Protein 7O5W (pdb70)

Solvent-accessible surface area: 19336 Å² total; per-residue (Å²): 127,6,69,0,39,31,1,11,122,114,73,106,48,0,0,0,0,1,0,25,5,15,17,53,60,2,0,44,25,0,1,142,38,88,6,24,0,0,0,0,0,28,48,110,29,67,6,80,67,53,76,0,30,57,0,0,89,10,0,54,120,8,34,2,1,0,0,0,17,3,122,67,22,46,38,75,66,0,26,126,6,0,24,14,0,1,1,0,0,0,0,3,97,0,14,41,98,62,67,0,77,52,0,11,24,0,6,13,22,90,139,137,15,110,10,73,135,16,5,160,59,1,42,150,71,38,33,127,45,6,106,103,74,3,29,100,4,7,0,1,0,0,2,0,5,13,136,88,0,32,80,39,3,64,83,0,5,59,7,125,13,4,31,0,0,0,0,6,3,34,54,0,0,99,45,36,68,49,55,73,110,75,30,15,161,74,74,93,0,65,70,9,9,29,62,0,37,103,95,0,74,92,55,70,30,83,0,0,0,30,0,25,41,4,41,33,0,91,62,14,33,90,73,32,2,12,0,0,0,0,4,7,0,34,53,12,0,15,47,22,0,124,103,19,10,53,54,3,80,88,150,88,4,72,0,48,44,4,9,123,107,68,100,46,0,0,0,0,1,0,25,5,16,17,54,59,2,0,45,27,0,1,147,35,89,7,22,0,0,0,0,0,28,50,112,27,69,5,79,68,52,76,0,29,56,0,0,87,10,0,50,123,9,32,3,1,0,0,0,16,4,120,68,23,45,37,76,64,0,25,126,5,1,25,15,0,0,1,0,0,0,0,3,97,0,15,40,103,52,65,0,86,48,0,11,23,0,5,14,28,89,135,150,15,108,10,73,135,12,6,163,57,1,45,147,40,5,35,128,38,6,106,99,54,5,22,98,3,7,0,1,0,0,4,0,6,14,127,89,0,30,87,34,4,71,98,0,4,75,13,124,13,4,31,0,0,0,0,8,2,31,57,0,0,97,65,14,64,48,56,73,105,96,26,4,133,75,80,84,0,71,73,8,10,44,81,0,55,90,72,0,77,69,52,69,30,74,0,0,0,37,0,19,40,5,42,23,0,119,75,19,33,91,71,37,3,13,0,0,0,0,2,8,0,34,53,12,0,16,45,21,0,129,103,20,10,55,61,2,90,52,209

Sequence (502 aa):
HNKVRTCWNEGRPALAGWLQLPGTLHAEALARLDYDAVVIDMQHSPIDFGQVAPMLIAIELGGAEPFVRTQVNDPSDIMKLLDAGAYGIIAPMVNTRAEAQTLASALHYSPRGLRSFGPRRPSSLRYGSGYLAQASETVVGLAMMIETREALANIDEILSVDGIDGVFIGPTDLALDLGHAPLVDTEEAEVVSSSAIAHVRERAHAAGKRVGIWCGSGGFARVKLAEGFDFVTAAPDLAMLSSSAAARQVIADARAHHNKVRTCWNEGRPALAGWLQLPGTLHAEALARLDYDAVVIDMQHSPIDFGQVAPMLIAIELGGAEPFVRTQVNDPSDIMKLLDAGAYGIIAPMVNTRAEAQTLASALHYSPRGLRSFGPRRPSLRYGSGYLAQASETVVGLAMMIETREALANIDEEILSVDGIDGVFIGPTDLALDLGHAPLVDTEEAEVVSAIAHVRRERAHAAGKRVGIWCGSGGFARVKLAEGFDFVTAAPDLAMLSAAARQVIADARAL

Foldseek 3Di:
DQLLVVCVVVPAFFEEAEEQDFDQPVLLVVLLPPGQEYEYEQANHVQDPVRVLVSCVSSVVSHHQYAYEHNALALVVLLVVQLSRHQEYEHEDCQALVSLLSNLQNLAPPPRHPHDDDNNPQCVVPNPCCNVCRLVSHAYAYEDQAPSNLVRLLSSLPRPRHQYYEYELLSNQVNVVHHSDFLDPPPVSVVSQLVSCVSQVVSVHAYEYEHADPVSQVVVSVSPHRYYYYHYPVSVVVVVVVVVVVVVVD/DAQLLVVCVVVVAAFEEAEEQDFDQPVLLVVLLPRGQEYEYEQAPHVQDPVRVLVSLVSSVVSHHQYAYEHNALALVVLLVVQLSRHQEYEHEDPQALVSLLSNLQNLAPPPRHPHDDDNNVQCVVVPPCDNVCVLRSHAYAYEDQAPSNLVRLLSSLPRPSHQYYEYELLSNQVRVPHHSDALDPPPVSVVSLLSSCVSQVVSVGAYEYEHAAPVSQVVVSVSPHRYYYYHYPVSVVVVVVVVVVCVVPDD

Radius of gyration: 26.12 Å; Cα contacts (8 Å, |Δi|>4): 1153; chains: 2; bounding box: 54×62×75 Å

Secondary structure (P-SEA, 3-state):
ccaaaaaaaacbbbbbccccccccaaaaaaaaccccbbbbbccccccccccaaaaaaaaaaabbbbbbbcccccaaaaaaaaaacccbbbbcccccaaaaaaaaaaaccccccccccccccccccccccccccccccbbbbbbcccaaaaaacccccccccccbbbbbaaaaaaaaccccccccccaaaaaaaaaaaaaaaaaccccccccccaaaaaaaaaacccbbbcccaaaaaaaaaaaaaaaaac/cccaaaaaaaacbbbbbccccccccaaaaaaaaccccbbbbbccccccccccaaaaaaaaaaaccbbbbbcccccaaaaaaaaaacccbbbbcccccaaaaaaaaaacccccccccccccccccccccccccccccccbbbbbbbccaaaaaaaaaaaacccccbbbbbaaaaaaaaccccccccccaaaaaaaaaaaaaaaaacbbbbbccccaaaaaaaaaacccbbbcccaaaaaaaaaaaaaaaaacc

B-factor: mean 12.57, std 6.64, range [0.62, 60.63]

Structure (mmCIF, N/CA/C/O backbone):
data_7O5W
#
_entry.id   7O5W
#
_cell.length_a   70.996
_cell.length_b   70.996
_cell.length_c   222.817
_cell.angle_alpha   90.000
_cell.angle_beta   90.000
_cell.angle_gamma   120.000
#
_symmetry.space_group_name_H-M   'H 3'
#
loop_
_entity.id
_entity.type
_entity.pdbx_description
1 polymer 'HpcH/HpaI aldolase'
2 non-polymer DI(HYDROXYETHYL)ETHER
3 non-polymer 'MAGNESIUM ION'
4 non-polymer 'BROMIDE ION'
5 non-polymer 'POTASSIUM ION'
6 water water
#
loop_
_atom_site.group_PDB
_atom_site.id
_atom_site.type_symbol
_atom_site.label_atom_id
_atom_site.label_alt_id
_atom_site.label_comp_id
_atom_site.label_asym_id
_atom_site.label_entity_id
_atom_site.label_seq_id
_atom_site.pdbx_PDB_ins_code
_atom_site.Cartn_x
_atom_site.Cartn_y
_atom_site.Cartn_z
_atom_site.occupancy
_atom_site.B_iso_or_equiv
_atom_site.auth_seq_id
_atom_site.auth_comp_id
_atom_site.auth_asym_id
_atom_site.auth_atom_id
_atom_site.pdbx_PDB_model_num
ATOM 1 N N . HIS A 1 2 ? 24.280 -16.750 11.084 1.000 22.953 1 HIS AAA N 1
ATOM 2 C CA . HIS A 1 2 ? 24.641 -16.080 12.312 1.000 20.337 1 HIS AAA CA 1
ATOM 3 C C . HIS A 1 2 ? 24.252 -14.599 12.217 1.000 13.899 1 HIS AAA C 1
ATOM 4 O O . HIS A 1 2 ? 24.327 -14.012 11.154 1.000 17.781 1 HIS AAA O 1
ATOM 19 N N . ASN A 1 3 ? 24.011 -13.980 13.349 1.000 12.490 2 ASN AAA N 1
ATOM 20 C CA . ASN A 1 3 ? 23.768 -12.510 13.407 1.000 11.314 2 ASN AAA CA 1
ATOM 21 C C . ASN A 1 3 ? 25.113 -11.797 13.182 1.000 10.877 2 ASN AAA C 1
ATOM 22 O O . ASN A 1 3 ? 26.062 -12.042 13.910 1.000 11.865 2 ASN AAA O 1
ATOM 33 N N . LYS A 1 4 ? 25.168 -10.956 12.160 1.000 11.149 3 LYS AAA N 1
ATOM 34 C CA . LYS A 1 4 ? 26.455 -10.383 11.724 1.000 11.180 3 LYS AAA CA 1
ATOM 35 C C . LYS A 1 4 ? 27.019 -9.475 12.800 1.000 10.587 3 LYS AAA C 1
ATOM 36 O O . LYS A 1 4 ? 28.257 -9.352 12.881 1.000 10.919 3 LYS AAA O 1
ATOM 55 N N . VAL A 1 5 ? 26.199 -8.832 13.588 1.000 9.729 4 VAL AAA N 1
ATOM 56 C CA . VAL A 1 5 ? 26.686 -7.976 14.669 1.000 9.658 4 VAL AAA CA 1
ATOM 57 C C . VAL A 1 5 ? 27.295 -8.824 15.778 1.000 10.131 4 VAL AAA C 1
ATOM 58 O O . VAL A 1 5 ? 28.394 -8.521 16.297 1.000 10.927 4 VAL AAA O 1
ATOM 71 N N . ARG A 1 6 ? 26.616 -9.888 16.147 1.000 11.779 5 ARG AAA N 1
ATOM 72 C CA . ARG A 1 6 ? 27.155 -10.756 17.193 1.000 14.043 5 ARG AAA CA 1
ATOM 73 C C . ARG A 1 6 ? 28.452 -11.382 16.685 1.000 13.798 5 ARG AAA C 1
ATOM 74 O O . ARG A 1 6 ? 29.394 -11.539 17.517 1.000 15.990 5 ARG AAA O 1
ATOM 95 N N . THR A 1 7 ? 28.571 -11.706 15.399 1.000 14.357 6 THR AAA N 1
ATOM 96 C CA . THR A 1 7 ? 29.848 -12.204 14.816 1.000 16.301 6 THR AAA CA 1
ATOM 97 C C . THR A 1 7 ? 30.945 -11.152 14.989 1.000 14.480 6 THR AAA C 1
ATOM 98 O O . THR A 1 7 ? 32.095 -11.503 15.357 1.000 16.912 6 THR AAA O 1
ATOM 109 N N . CYS A 1 8 ? 30.671 -9.898 14.650 1.000 14.014 7 CYS AAA N 1
ATOM 110 C CA . CYS A 1 8 ? 31.667 -8.828 14.887 1.000 13.020 7 CYS AAA CA 1
ATOM 111 C C . CYS A 1 8 ? 32.144 -8.913 16.333 1.000 12.397 7 CYS AAA C 1
ATOM 112 O O . CYS A 1 8 ? 33.391 -8.983 16.554 1.000 14.811 7 CYS AAA O 1
ATOM 120 N N . TRP A 1 9 ? 31.215 -8.875 17.283 1.000 12.923 8 TRP AAA N 1
ATOM 121 C CA . TRP A 1 9 ? 31.555 -8.837 18.713 1.000 13.851 8 TRP AAA CA 1
ATOM 122 C C . TRP A 1 9 ? 32.384 -10.058 19.075 1.000 16.573 8 TRP AAA C 1
ATOM 123 O O . TRP A 1 9 ? 33.397 -9.919 19.760 1.000 19.517 8 TRP AAA O 1
ATOM 144 N N . ASN A 1 10 ? 31.977 -11.227 18.583 1.000 17.007 9 ASN AAA N 1
ATOM 145 C CA . ASN A 1 10 ? 32.649 -12.490 18.980 1.000 20.469 9 ASN AAA CA 1
ATOM 146 C C . ASN A 1 10 ? 34.083 -12.467 18.428 1.000 18.661 9 ASN AAA C 1
ATOM 147 O O . ASN A 1 10 ? 34.978 -13.127 18.994 1.000 23.510 9 ASN AAA O 1
ATOM 158 N N . GLU A 1 11 ? 34.314 -11.815 17.295 1.000 20.424 10 GLU AAA N 1
ATOM 159 C CA . GLU A 1 11 ? 35.630 -11.662 16.655 1.000 21.060 10 GLU AAA CA 1
ATOM 160 C C . GLU A 1 11 ? 36.380 -10.412 17.138 1.000 21.684 10 GLU AAA C 1
ATOM 161 O O . GLU A 1 11 ? 37.445 -10.101 16.558 1.000 26.696 10 GLU AAA O 1
ATOM 173 N N . GLY A 1 12 ? 35.903 -9.754 18.179 1.000 19.003 11 GLY AAA N 1
ATOM 174 C CA . GLY A 1 12 ? 36.628 -8.627 18.778 1.000 21.099 11 GLY AAA CA 1
ATOM 175 C C . GLY A 1 12 ? 36.601 -7.334 17.978 1.000 18.599 11 GLY AAA C 1
ATOM 176 O O . GLY A 1 12 ? 37.489 -6.468 18.144 1.000 21.748 11 GLY AAA O 1
ATOM 180 N N . ARG A 1 13 ? 35.555 -7.108 17.236 1.000 15.896 12 ARG AAA N 1
ATOM 181 C CA . ARG A 1 13 ? 35.439 -5.826 16.511 1.000 15.830 12 ARG AAA CA 1
ATOM 182 C C . ARG A 1 13 ? 34.075 -5.244 16.742 1.000 12.296 12 ARG AAA C 1
ATOM 183 O O . ARG A 1 13 ? 33.114 -5.955 17.020 1.000 13.312 12 ARG AAA O 1
ATOM 204 N N . PRO A 1 14 ? 33.969 -3.918 16.657 1.000 11.006 13 PRO AAA N 1
ATOM 205 C CA . PRO A 1 14 ? 32.689 -3.242 16.721 1.000 9.772 13 PRO AAA CA 1
ATOM 206 C C . PRO A 1 14 ? 31.920 -3.443 15.430 1.000 8.946 13 PRO AAA C 1
ATOM 207 O O . PRO A 1 14 ? 32.453 -3.925 14.415 1.000 11.602 13 PRO AAA O 1
ATOM 218 N N . ALA A 1 15 ? 30.652 -3.060 15.471 1.000 8.624 14 ALA AAA N 1
ATOM 219 C CA . ALA A 1 15 ? 29.794 -3.032 14.294 1.000 8.718 14 ALA AAA CA 1
ATOM 220 C C . ALA A 1 15 ? 29.468 -1.566 13.928 1.000 7.918 14 ALA AAA C 1
ATOM 221 O O . ALA A 1 15 ? 29.156 -0.787 14.816 1.000 9.374 14 ALA AAA O 1
ATOM 228 N N . LEU A 1 16 ? 29.483 -1.276 12.631 1.000 8.090 15 LEU AAA N 1
ATOM 229 C CA . LEU A 1 16 ? 29.055 0.009 12.080 1.000 7.575 15 LEU AAA CA 1
ATOM 230 C C . LEU A 1 16 ? 27.758 -0.225 11.328 1.000 7.257 15 LEU AAA C 1
ATOM 231 O O . LEU A 1 16 ? 27.645 -1.164 10.556 1.000 9.052 15 LEU AAA O 1
ATOM 247 N N . ALA A 1 17 ? 26.775 0.620 11.574 1.000 7.030 16 ALA AAA N 1
ATOM 248 C CA . ALA A 1 17 ? 25.423 0.395 11.029 1.000 6.882 16 ALA AAA CA 1
ATOM 249 C C . ALA A 1 17 ? 24.882 1.652 10.383 1.000 6.300 16 ALA AAA C 1
ATOM 250 O O . ALA A 1 17 ? 25.179 2.804 10.790 1.000 7.581 16 ALA AAA O 1
ATOM 257 N N . GLY A 1 18 ? 24.057 1.413 9.371 1.000 6.390 17 GLY AAA N 1
ATOM 258 C CA . GLY A 1 18 ? 23.292 2.481 8.778 1.000 6.549 17 GLY AAA CA 1
ATOM 259 C C . GLY A 1 18 ? 22.032 2.775 9.548 1.000 5.625 17 GLY AAA C 1
ATOM 260 O O . GLY A 1 18 ? 21.692 2.082 10.531 1.000 6.716 17 GLY AAA O 1
ATOM 264 N N . TRP A 1 19 ? 21.333 3.832 9.099 1.000 6.371 18 TRP AAA N 1
ATOM 265 C CA . TRP A 1 19 ? 20.190 4.350 9.848 1.000 5.890 18 TRP AAA CA 1
ATOM 266 C C . TRP A 1 19 ? 19.185 4.905 8.834 1.000 6.294 18 TRP AAA C 1
ATOM 267 O O . TRP A 1 19 ? 19.469 5.916 8.204 1.000 7.205 18 TRP AAA O 1
ATOM 288 N N . LEU A 1 20 ? 18.022 4.269 8.713 1.000 5.798 19 LEU AAA N 1
ATOM 289 C CA . LEU A 1 20 ? 17.041 4.629 7.686 1.000 6.334 19 LEU AAA CA 1
ATOM 290 C C . LEU A 1 20 ? 15.794 5.236 8.350 1.000 5.863 19 LEU AAA C 1
ATOM 291 O O . LEU A 1 20 ? 15.133 4.621 9.164 1.000 6.921 19 LEU AAA O 1
ATOM 307 N N . GLN A 1 21 ? 15.471 6.438 7.857 1.000 6.357 20 GLN AAA N 1
ATOM 308 C CA . GLN A 1 21 ? 14.175 7.079 8.137 1.000 7.325 20 GLN AAA CA 1
ATOM 309 C C . GLN A 1 21 ? 13.286 7.167 6.914 1.000 6.575 20 GLN AAA C 1
ATOM 310 O O . GLN A 1 21 ? 12.135 7.592 7.052 1.000 8.212 20 GLN AAA O 1
ATOM 324 N N . LEU A 1 22 ? 13.771 6.784 5.766 1.000 6.112 21 LEU AAA N 1
ATOM 325 C CA . LEU A 1 22 ? 13.022 6.817 4.531 1.000 6.435 21 LEU AAA CA 1
ATOM 326 C C . LEU A 1 22 ? 12.505 5.416 4.235 1.000 6.623 21 LEU AAA C 1
ATOM 327 O O . LEU A 1 22 ? 13.300 4.489 4.176 1.000 7.081 21 LEU AAA O 1
ATOM 343 N N . PRO A 1 23 ? 11.197 5.238 4.026 1.000 6.885 22 PRO AAA N 1
ATOM 344 C CA . PRO A 1 23 ? 10.682 3.922 3.677 1.000 6.957 22 PRO AAA CA 1
ATOM 345 C C . PRO A 1 23 ? 11.119 3.500 2.294 1.000 7.122 22 PRO AAA C 1
ATOM 346 O O . PRO A 1 23 ? 11.370 4.331 1.436 1.000 9.839 22 PRO AAA O 1
ATOM 357 N N . GLY A 1 24 ? 11.172 2.217 2.078 1.000 7.701 23 GLY AAA N 1
ATOM 358 C CA . GLY A 1 24 ? 11.374 1.626 0.767 1.000 7.614 23 GLY AAA CA 1
ATOM 359 C C . GLY A 1 24 ? 12.548 0.655 0.766 1.000 7.146 23 GLY AAA C 1
ATOM 360 O O . GLY A 1 24 ? 13.427 0.691 1.626 1.000 8.509 23 GLY AAA O 1
ATOM 364 N N . THR A 1 25 ? 12.545 -0.224 -0.229 1.000 6.797 24 THR AAA N 1
ATOM 365 C CA . THR A 1 25 ? 13.498 -1.344 -0.282 1.000 7.390 24 THR AAA CA 1
ATOM 366 C C . THR A 1 25 ? 14.753 -1.050 -1.080 1.000 6.690 24 THR AAA C 1
ATOM 367 O O . THR A 1 25 ? 15.754 -1.758 -0.908 1.000 7.035 24 THR AAA O 1
ATOM 378 N N . LEU A 1 26 ? 14.748 -0.084 -1.982 1.000 6.774 25 LEU AAA N 1
ATOM 379 C CA . LEU A 1 26 ? 15.853 0.038 -2.951 1.000 6.713 25 LEU AAA CA 1
ATOM 380 C C . LEU A 1 26 ? 17.081 0.633 -2.267 1.000 6.987 25 LEU AAA C 1
ATOM 381 O O . LEU A 1 26 ? 18.158 0.061 -2.360 1.000 7.401 25 LEU AAA O 1
ATOM 397 N N . HIS A 1 27 ? 16.928 1.757 -1.578 1.000 6.973 26 HIS AAA N 1
ATOM 398 C CA . HIS A 1 27 ? 18.061 2.287 -0.826 1.000 6.902 26 HIS AAA CA 1
ATOM 399 C C . HIS A 1 27 ? 18.424 1.379 0.326 1.000 6.666 26 HIS AAA C 1
ATOM 400 O O . HIS A 1 27 ? 19.605 1.329 0.701 1.000 7.550 26 HIS AAA O 1
ATOM 415 N N . ALA A 1 28 ? 17.487 0.645 0.885 1.000 6.784 27 ALA AAA N 1
ATOM 416 C CA . ALA A 1 28 ? 17.777 -0.261 2.011 1.000 6.256 27 ALA AAA CA 1
ATOM 417 C C . ALA A 1 28 ? 18.738 -1.335 1.542 1.000 6.656 27 ALA AAA C 1
ATOM 418 O O . ALA A 1 28 ? 19.743 -1.594 2.215 1.000 7.031 27 ALA AAA O 1
ATOM 425 N N . GLU A 1 29 ? 18.478 -1.919 0.377 1.000 5.923 28 GLU AAA N 1
ATOM 426 C CA . GLU A 1 29 ? 19.369 -2.975 -0.137 1.000 6.600 28 GLU AAA CA 1
ATOM 427 C C . GLU A 1 29 ? 20.702 -2.321 -0.506 1.000 7.144 28 GLU AAA C 1
ATOM 428 O O . GLU A 1 29 ? 21.761 -2.894 -0.270 1.000 7.513 28 GLU AAA O 1
ATOM 440 N N . ALA A 1 30 ? 20.639 -1.172 -1.208 1.000 6.927 29 ALA AAA N 1
ATOM 441 C CA . ALA A 1 30 ? 21.878 -0.532 -1.681 1.000 7.245 29 ALA AAA CA 1
ATOM 442 C C . ALA A 1 30 ? 22.819 -0.206 -0.510 1.000 7.182 29 ALA AAA C 1
ATOM 443 O O . ALA A 1 30 ? 24.019 -0.468 -0.580 1.000 8.267 29 ALA AAA O 1
ATOM 450 N N . LEU A 1 31 ? 22.282 0.316 0.575 1.000 7.043 30 LEU AAA N 1
ATOM 451 C CA . LEU A 1 31 ? 23.103 0.651 1.728 1.000 7.167 30 LEU AAA CA 1
ATOM 452 C C . LEU A 1 31 ? 23.566 -0.622 2.435 1.000 6.989 30 LEU AAA C 1
ATOM 453 O O . LEU A 1 31 ? 24.725 -0.664 2.914 1.000 7.589 30 LEU AAA O 1
ATOM 469 N N . ALA A 1 32 ? 22.740 -1.655 2.509 1.000 6.537 31 ALA AAA N 1
ATOM 470 C CA . ALA A 1 32 ? 23.158 -2.920 3.129 1.000 6.896 31 ALA AAA CA 1
ATOM 471 C C . ALA A 1 32 ? 24.343 -3.546 2.410 1.000 7.280 31 ALA AAA C 1
ATOM 472 O O . ALA A 1 32 ? 25.116 -4.266 3.039 1.000 8.257 31 ALA AAA O 1
ATOM 479 N N . ARG A 1 33 ? 24.463 -3.316 1.109 1.000 7.561 32 ARG AAA N 1
ATOM 480 C CA . ARG A 1 33 ? 25.574 -3.841 0.295 1.000 8.447 32 ARG AAA CA 1
ATOM 481 C C . ARG A 1 33 ? 26.863 -3.063 0.487 1.000 8.379 32 ARG AAA C 1
ATOM 482 O O . ARG A 1 33 ? 27.913 -3.526 0.031 1.000 9.490 32 ARG AAA O 1
ATOM 503 N N . LEU A 1 34 ? 26.811 -1.890 1.077 1.000 8.435 33 LEU AAA N 1
ATOM 504 C CA . LEU A 1 34 ? 28.049 -1.164 1.440 1.000 8.599 33 LEU AAA CA 1
ATOM 505 C C . LEU A 1 34 ? 28.659 -1.829 2.679 1.000 8.878 33 LEU AAA C 1
ATOM 506 O O . LEU A 1 34 ? 28.173 -2.829 3.175 1.000 8.917 33 LEU AAA O 1
ATOM 522 N N . ASP A 1 35 ? 29.781 -1.274 3.151 1.000 9.075 34 ASP AAA N 1
ATOM 523 C CA . ASP A 1 35 ? 30.511 -1.849 4.293 1.000 9.068 34 ASP AAA CA 1
ATOM 524 C C . ASP A 1 35 ? 29.879 -1.416 5.636 1.000 9.289 34 ASP AAA C 1
ATOM 525 O O . ASP A 1 35 ? 30.571 -0.943 6.542 1.000 9.378 34 ASP AAA O 1
ATOM 534 N N . TYR A 1 36 ? 28.579 -1.671 5.728 1.000 8.167 35 TYR AAA N 1
ATOM 535 C CA . TYR A 1 36 ? 27.817 -1.652 6.967 1.000 7.696 35 TYR AAA CA 1
ATOM 536 C C . TYR A 1 36 ? 27.649 -3.096 7.444 1.000 7.460 35 TYR AAA C 1
ATOM 537 O O . TYR A 1 36 ? 27.287 -3.956 6.620 1.000 9.022 35 TYR AAA O 1
ATOM 555 N N . ASP A 1 37 ? 27.797 -3.327 8.727 1.000 7.398 36 ASP AAA N 1
ATOM 556 C CA . ASP A 1 37 ? 27.521 -4.666 9.320 1.000 7.622 36 ASP AAA CA 1
ATOM 557 C C . ASP A 1 37 ? 26.039 -4.852 9.563 1.000 7.198 36 ASP AAA C 1
ATOM 558 O O . ASP A 1 37 ? 25.569 -5.999 9.634 1.000 8.324 36 ASP AAA O 1
ATOM 567 N N . ALA A 1 38 ? 25.321 -3.762 9.806 1.000 7.387 37 ALA AAA N 1
ATOM 568 C CA . ALA A 1 38 ? 23.885 -3.773 10.108 1.000 6.746 37 ALA AAA CA 1
ATOM 569 C C . ALA A 1 38 ? 23.272 -2.543 9.465 1.000 6.209 37 ALA AAA C 1
ATOM 570 O O . ALA A 1 38 ? 23.995 -1.555 9.197 1.000 6.738 37 ALA AAA O 1
ATOM 577 N N . VAL A 1 39 ? 21.976 -2.531 9.299 1.000 5.620 38 VAL AAA N 1
ATOM 578 C CA . VAL A 1 39 ? 21.218 -1.321 8.936 1.000 6.464 38 VAL AAA CA 1
ATOM 579 C C . VAL A 1 39 ? 20.031 -1.250 9.879 1.000 6.061 38 VAL AAA C 1
ATOM 580 O O . VAL A 1 39 ? 19.255 -2.223 9.945 1.000 6.885 38 VAL AAA O 1
ATOM 593 N N . VAL A 1 40 ? 19.924 -0.143 10.593 1.000 5.940 39 VAL AAA N 1
ATOM 594 C CA . VAL A 1 40 ? 18.774 0.093 11.500 1.000 5.771 39 VAL AAA CA 1
ATOM 595 C C . VAL A 1 40 ? 17.679 0.816 10.748 1.000 6.072 39 VAL AAA C 1
ATOM 596 O O . VAL A 1 40 ? 17.943 1.864 10.163 1.000 7.402 39 VAL AAA O 1
ATOM 609 N N . ILE A 1 41 ? 16.476 0.300 10.810 1.000 5.916 40 ILE AAA N 1
ATOM 610 C CA . ILE A 1 41 ? 15.282 1.022 10.316 1.000 6.339 40 ILE AAA CA 1
ATOM 611 C C . ILE A 1 41 ? 14.650 1.715 11.500 1.000 6.123 40 ILE AAA C 1
ATOM 612 O O . ILE A 1 41 ? 14.301 1.101 12.514 1.000 6.432 40 ILE AAA O 1
ATOM 628 N N . ASP A 1 42 ? 14.543 3.040 11.417 1.000 6.086 41 ASP AAA N 1
ATOM 629 C CA . ASP A 1 42 ? 13.933 3.853 12.484 1.000 6.282 41 ASP AAA CA 1
ATOM 630 C C . ASP A 1 42 ? 12.438 3.873 12.283 1.000 5.646 41 ASP AAA C 1
ATOM 631 O O . ASP A 1 42 ? 11.960 4.461 11.303 1.000 8.196 41 ASP AAA O 1
ATOM 640 N N . MET A 1 43 ? 11.689 3.272 13.199 1.000 6.019 42 MET AAA N 1
ATOM 641 C CA . MET A 1 43 ? 10.227 3.286 13.192 1.000 6.416 42 MET AAA CA 1
ATOM 642 C C . MET A 1 43 ? 9.671 4.306 14.160 1.000 7.137 42 MET AAA C 1
ATOM 643 O O . MET A 1 43 ? 8.448 4.380 14.367 1.000 8.247 42 MET AAA O 1
ATOM 657 N N . GLN A 1 44 ? 10.513 5.158 14.711 1.000 6.704 43 GLN AAA N 1
ATOM 658 C CA . GLN A 1 44 ? 10.100 6.184 15.655 1.000 6.665 43 GLN AAA CA 1
ATOM 659 C C . GLN A 1 44 ? 10.044 7.554 14.952 1.000 7.180 43 GLN AAA C 1
ATOM 660 O O . GLN A 1 44 ? 8.971 8.154 14.842 1.000 9.486 43 GLN AAA O 1
ATOM 674 N N . HIS A 1 45 ? 11.178 8.072 14.540 1.000 7.262 44 HIS AAA N 1
ATOM 675 C CA . HIS A 1 45 ? 11.271 9.442 13.951 1.000 7.771 44 HIS AAA CA 1
ATOM 676 C C . HIS A 1 45 ? 11.340 9.326 12.450 1.000 7.408 44 HIS AAA C 1
ATOM 677 O O . HIS A 1 45 ? 12.324 9.712 11.783 1.000 7.852 44 HIS AAA O 1
ATOM 692 N N . SER A 1 46 ? 10.211 8.835 11.908 1.000 7.728 45 SER AAA N 1
ATOM 693 C CA . SER A 1 46 ? 10.068 8.495 10.501 1.000 7.099 45 SER AAA CA 1
ATOM 694 C C . SER A 1 46 ? 8.603 8.218 10.248 1.000 7.819 45 SER AAA C 1
ATOM 695 O O . SER A 1 46 ? 7.839 8.020 11.192 1.000 8.668 45 SER AAA O 1
ATOM 703 N N . PRO A 1 47 ? 8.241 8.080 8.969 1.000 7.547 46 PRO AAA N 1
ATOM 704 C CA . PRO A 1 47 ? 6.909 7.622 8.629 1.000 9.175 46 PRO AAA CA 1
ATOM 705 C C . PRO A 1 47 ? 6.825 6.141 8.363 1.000 8.592 46 PRO AAA C 1
ATOM 706 O O . PRO A 1 47 ? 5.873 5.673 7.743 1.000 10.418 46 PRO AAA O 1
ATOM 717 N N . ILE A 1 48 ? 7.797 5.373 8.833 1.000 7.638 47 ILE AAA N 1
ATOM 718 C CA . ILE A 1 48 ? 7.870 3.944 8.509 1.000 7.638 47 ILE AAA CA 1
ATOM 719 C C . ILE A 1 48 ? 7.005 3.193 9.497 1.000 8.494 47 ILE AAA C 1
ATOM 720 O O . ILE A 1 48 ? 7.316 3.121 10.682 1.000 10.136 47 ILE AAA O 1
ATOM 736 N N . ASP A 1 49 ? 5.926 2.600 9.032 1.000 9.171 48 ASP AAA N 1
ATOM 737 C CA . ASP A 1 49 ? 5.013 1.711 9.787 1.000 9.701 48 ASP AAA CA 1
ATOM 738 C C . ASP A 1 49 ? 5.343 0.256 9.502 1.000 9.104 48 ASP AAA C 1
ATOM 739 O O . ASP A 1 49 ? 6.241 -0.062 8.712 1.000 9.152 48 ASP AAA O 1
ATOM 748 N N . PHE A 1 50 ? 4.620 -0.642 10.156 1.000 10.005 49 PHE AAA N 1
ATOM 749 C CA . PHE A 1 50 ? 4.969 -2.080 10.029 1.000 9.073 49 PHE AAA CA 1
ATOM 750 C C . PHE A 1 50 ? 4.872 -2.494 8.548 1.000 8.438 49 PHE AAA C 1
ATOM 751 O O . PHE A 1 50 ? 5.695 -3.269 8.067 1.000 9.075 49 PHE AAA O 1
ATOM 768 N N . GLY A 1 51 ? 3.818 -2.086 7.882 1.000 9.860 50 GLY AAA N 1
ATOM 769 C CA . GLY A 1 51 ? 3.644 -2.493 6.480 1.000 10.761 50 GLY AAA CA 1
ATOM 770 C C . GLY A 1 51 ? 4.836 -2.116 5.633 1.000 9.211 50 GLY AAA C 1
ATOM 771 O O . GLY A 1 51 ? 5.205 -2.848 4.705 1.000 10.969 50 GLY AAA O 1
ATOM 775 N N . GLN A 1 52 ? 5.462 -0.984 5.905 1.000 9.337 51 GLN AAA N 1
ATOM 776 C CA . GLN A 1 52 ? 6.630 -0.556 5.123 1.000 9.800 51 GLN AAA CA 1
ATOM 777 C C . GLN A 1 52 ? 7.917 -1.175 5.664 1.000 7.861 51 GLN AAA C 1
ATOM 778 O O . GLN A 1 52 ? 8.822 -1.433 4.841 1.000 8.518 51 GLN AAA O 1
ATOM 792 N N . VAL A 1 53 ? 8.006 -1.473 6.959 1.000 7.718 52 VAL AAA N 1
ATOM 793 C CA . VAL A 1 53 ? 9.256 -2.062 7.479 1.000 7.596 52 VAL AAA CA 1
ATOM 794 C C . VAL A 1 53 ? 9.417 -3.489 6.956 1.000 7.187 52 VAL AAA C 1
ATOM 795 O O . VAL A 1 53 ? 10.558 -3.941 6.746 1.000 7.581 52 VAL AAA O 1
ATOM 808 N N . ALA A 1 54 ? 8.347 -4.236 6.811 1.000 7.512 53 ALA AAA N 1
ATOM 809 C CA . ALA A 1 54 ? 8.447 -5.682 6.544 1.000 7.764 53 ALA AAA CA 1
ATOM 810 C C . ALA A 1 54 ? 9.273 -5.974 5.304 1.000 6.946 53 ALA AAA C 1
ATOM 811 O O . ALA A 1 54 ? 10.205 -6.777 5.390 1.000 7.446 53 ALA AAA O 1
ATOM 818 N N . PRO A 1 55 ? 9.039 -5.356 4.123 1.000 6.932 54 PRO AAA N 1
ATOM 819 C CA . PRO A 1 55 ? 9.892 -5.669 2.973 1.000 7.037 54 PRO AAA CA 1
ATOM 820 C C . PRO A 1 55 ? 11.300 -5.122 3.130 1.000 6.500 54 PRO AAA C 1
ATOM 821 O O . PRO A 1 55 ? 12.222 -5.640 2.507 1.000 6.688 54 PRO AAA O 1
ATOM 832 N N . MET A 1 56 ? 11.452 -4.012 3.853 1.000 5.921 55 MET AAA N 1
ATOM 833 C CA . MET A 1 56 ? 12.797 -3.478 4.066 1.000 6.705 55 MET AAA CA 1
ATOM 834 C C . MET A 1 56 ? 13.692 -4.438 4.819 1.000 6.231 55 MET AAA C 1
ATOM 835 O O . MET A 1 56 ? 14.901 -4.501 4.525 1.000 6.953 55 MET AAA O 1
ATOM 849 N N . LEU A 1 57 ? 13.151 -5.212 5.766 1.000 6.608 56 LEU AAA N 1
ATOM 850 C CA . LEU A 1 57 ? 13.969 -6.212 6.483 1.000 6.762 56 LEU AAA CA 1
ATOM 851 C C . LEU A 1 57 ? 14.517 -7.203 5.463 1.000 7.186 56 LEU AAA C 1
ATOM 852 O O . LEU A 1 57 ? 15.706 -7.600 5.537 1.000 7.825 56 LEU AAA O 1
ATOM 868 N N . ILE A 1 58 ? 13.661 -7.675 4.584 1.000 6.510 57 ILE AAA N 1
ATOM 869 C CA . ILE A 1 58 ? 14.071 -8.660 3.547 1.000 6.419 57 ILE AAA CA 1
ATOM 870 C C . ILE A 1 58 ? 15.183 -8.046 2.692 1.000 6.367 57 ILE AAA C 1
ATOM 871 O O . ILE A 1 58 ? 16.164 -8.725 2.371 1.000 6.920 57 ILE AAA O 1
ATOM 887 N N . ALA A 1 59 ? 15.016 -6.815 2.249 1.000 6.777 58 ALA AAA N 1
ATOM 888 C CA . ALA A 1 59 ? 15.968 -6.171 1.362 1.000 6.777 58 ALA AAA CA 1
ATOM 889 C C . ALA A 1 59 ? 17.327 -5.987 2.025 1.000 6.701 58 ALA AAA C 1
ATOM 890 O O . ALA A 1 59 ? 18.364 -6.197 1.401 1.000 7.177 58 ALA AAA O 1
ATOM 897 N N . ILE A 1 60 ? 17.339 -5.612 3.308 1.000 6.449 59 ILE AAA N 1
ATOM 898 C CA . ILE A 1 60 ? 18.628 -5.472 4.017 1.000 6.414 59 ILE AAA CA 1
ATOM 899 C C . ILE A 1 60 ? 19.286 -6.811 4.141 1.000 7.008 59 ILE AAA C 1
ATOM 900 O O . ILE A 1 60 ? 20.535 -6.919 3.936 1.000 7.500 59 ILE AAA O 1
ATOM 916 N N . GLU A 1 61 ? 18.534 -7.851 4.517 1.000 6.865 60 GLU AAA N 1
ATOM 917 C CA . GLU A 1 61 ? 19.137 -9.188 4.622 1.000 8.579 60 GLU AAA CA 1
ATOM 918 C C . GLU A 1 61 ? 19.719 -9.636 3.295 1.000 7.657 60 GLU AAA C 1
ATOM 919 O O . GLU A 1 61 ? 20.859 -10.149 3.245 1.000 8.569 60 GLU AAA O 1
ATOM 931 N N . LEU A 1 62 ? 19.015 -9.436 2.207 1.000 7.784 61 LEU AAA N 1
ATOM 932 C CA . LEU A 1 62 ? 19.536 -9.814 0.875 1.000 7.576 61 LEU AAA CA 1
ATOM 933 C C . LEU A 1 62 ? 20.812 -9.042 0.590 1.000 7.851 61 LEU AAA C 1
ATOM 934 O O . LEU A 1 62 ? 21.748 -9.622 0.014 1.000 9.274 61 LEU AAA O 1
ATOM 950 N N . GLY A 1 63 ? 20.873 -7.758 0.943 1.000 8.007 62 GLY AAA N 1
ATOM 951 C CA . GLY A 1 63 ? 22.069 -6.966 0.671 1.000 9.536 62 GLY AAA CA 1
ATOM 952 C C . GLY A 1 63 ? 23.252 -7.368 1.530 1.000 10.243 62 GLY AAA C 1
ATOM 953 O O . GLY A 1 63 ? 24.367 -6.928 1.202 1.000 12.288 62 GLY AAA O 1
ATOM 957 N N . GLY A 1 64 ? 23.090 -8.125 2.587 1.000 10.065 63 GLY AAA N 1
ATOM 958 C CA . GLY A 1 64 ? 24.225 -8.613 3.375 1.000 10.607 63 GLY AAA CA 1
ATOM 959 C C . GLY A 1 64 ? 24.587 -7.712 4.553 1.000 10.388 63 GLY AAA C 1
ATOM 960 O O . GLY A 1 64 ? 25.773 -7.513 4.885 1.000 11.418 63 GLY AAA O 1
ATOM 964 N N . ALA A 1 65 ? 23.588 -7.143 5.186 1.000 8.347 64 ALA AAA N 1
ATOM 965 C CA . ALA A 1 65 ? 23.768 -6.511 6.501 1.000 8.432 64 ALA AAA CA 1
ATOM 966 C C . ALA A 1 65 ? 22.698 -7.100 7.421 1.000 7.571 64 ALA AAA C 1
ATOM 967 O O . ALA A 1 65 ? 21.661 -7.581 6.979 1.000 9.282 64 ALA AAA O 1
ATOM 974 N N . GLU A 1 66 ? 22.934 -7.035 8.725 1.000 7.077 65 GLU AAA N 1
ATOM 975 C CA . GLU A 1 66 ? 21.926 -7.517 9.658 1.000 7.389 65 GLU AAA CA 1
ATOM 976 C C . GLU A 1 66 ? 20.828 -6.475 9.817 1.000 7.380 65 GLU AAA C 1
ATOM 977 O O . GLU A 1 66 ? 21.097 -5.317 10.112 1.000 7.456 65 GLU AAA O 1
ATOM 989 N N . PRO A 1 67 ? 19.551 -6.871 9.637 1.000 7.363 66 PRO AAA N 1
ATOM 990 C CA . PRO A 1 67 ? 18.477 -5.885 9.761 1.000 8.019 66 PRO AAA CA 1
ATOM 991 C C . PRO A 1 67 ? 18.107 -5.639 11.235 1.000 6.819 66 PRO AAA C 1
ATOM 992 O O . PRO A 1 67 ? 17.816 -6.573 11.983 1.000 8.142 66 PRO AAA O 1
ATOM 1003 N N . PHE A 1 68 ? 18.144 -4.374 11.620 1.000 6.558 67 PHE AAA N 1
ATOM 1004 C CA . PHE A 1 68 ? 17.781 -3.927 12.969 1.000 6.260 67 PHE AAA CA 1
ATOM 1005 C C . PHE A 1 68 ? 16.610 -2.960 12.870 1.000 5.788 67 PHE AAA C 1
ATOM 1006 O O . PHE A 1 68 ? 16.420 -2.327 11.827 1.000 6.786 67 PHE AAA O 1
ATOM 1023 N N . VAL A 1 69 ? 15.876 -2.818 13.955 1.000 5.805 68 VAL AAA N 1
ATOM 1024 C CA . VAL A 1 69 ? 14.790 -1.828 14.043 1.000 6.007 68 VAL AAA CA 1
ATOM 1025 C C . VAL A 1 69 ? 14.955 -1.058 15.345 1.000 6.228 68 VAL AAA C 1
ATOM 1026 O O . VAL A 1 69 ? 15.111 -1.646 16.421 1.000 6.804 68 VAL AAA O 1
ATOM 1039 N N . ARG A 1 70 ? 14.814 0.270 15.260 1.000 5.915 69 ARG AAA N 1
ATOM 1040 C CA . ARG A 1 70 ? 14.605 1.103 16.429 1.000 6.362 69 ARG AAA CA 1
ATOM 1041 C C . ARG A 1 70 ? 13.114 1.357 16.485 1.000 6.149 69 ARG AAA C 1
ATOM 1042 O O . ARG A 1 70 ? 12.513 1.986 15.593 1.000 6.779 69 ARG AAA O 1
ATOM 1063 N N . THR A 1 71 ? 12.475 0.785 17.498 1.000 6.288 70 THR AAA N 1
ATOM 1064 C CA . THR A 1 71 ? 11.024 0.782 17.594 1.000 6.743 70 THR AAA CA 1
ATOM 1065 C C . THR A 1 71 ? 10.505 2.126 18.079 1.000 7.358 70 THR AAA C 1
ATOM 1066 O O . THR A 1 71 ? 11.220 2.945 18.576 1.000 7.455 70 THR AAA O 1
ATOM 1077 N N . GLN A 1 72 ? 9.179 2.334 17.905 1.000 8.830 71 GLN AAA N 1
ATOM 1078 C CA . GLN A 1 72 ? 8.557 3.575 18.438 1.000 10.413 71 GLN AAA CA 1
ATOM 1079 C C . GLN A 1 72 ? 8.426 3.513 19.937 1.000 9.338 71 GLN AAA C 1
ATOM 1080 O O . GLN A 1 72 ? 8.299 4.551 20.595 1.000 11.091 71 GLN AAA O 1
ATOM 1094 N N . VAL A 1 73 ? 8.336 2.296 20.496 1.000 8.666 72 VAL AAA N 1
ATOM 1095 C CA . VAL A 1 73 ? 8.093 2.139 21.919 1.000 8.211 72 VAL AAA CA 1
ATOM 1096 C C . VAL A 1 73 ? 8.595 0.762 22.345 1.000 6.897 72 VAL AAA C 1
ATOM 1097 O O . VAL A 1 73 ? 8.682 -0.180 21.523 1.000 7.887 72 VAL AAA O 1
ATOM 1110 N N . ASN A 1 74 ? 8.921 0.659 23.607 1.000 7.690 73 ASN AAA N 1
ATOM 1111 C CA . ASN A 1 74 ? 9.328 -0.603 24.255 1.000 7.500 73 ASN AAA CA 1
ATOM 1112 C C . ASN A 1 74 ? 8.057 -1.395 24.583 1.000 7.864 73 ASN AAA C 1
ATOM 1113 O O . ASN A 1 74 ? 7.646 -1.390 25.760 1.000 11.224 73 ASN AAA O 1
ATOM 1124 N N . ASP A 1 75 ? 7.447 -2.003 23.598 1.000 8.766 74 ASP AAA N 1
ATOM 1125 C CA . ASP A 1 75 ? 6.195 -2.748 23.768 1.000 9.097 74 ASP AAA CA 1
ATOM 1126 C C . ASP A 1 75 ? 6.479 -4.182 23.382 1.000 8.183 74 ASP AAA C 1
ATOM 1127 O O . ASP A 1 75 ? 6.891 -4.443 22.254 1.000 8.306 74 ASP AAA O 1
ATOM 1136 N N . PRO A 1 76 ? 6.202 -5.151 24.279 1.000 8.308 75 PRO AAA N 1
ATOM 1137 C CA . PRO A 1 76 ? 6.568 -6.520 23.929 1.000 7.652 75 PRO AAA CA 1
ATOM 1138 C C . PRO A 1 76 ? 5.922 -7.053 22.666 1.000 7.355 75 PRO AAA C 1
ATOM 1139 O O . PRO A 1 76 ? 6.612 -7.671 21.861 1.000 7.824 75 PRO AAA O 1
ATOM 1150 N N . SER A 1 77 ? 4.635 -6.843 22.499 1.000 7.055 76 SER AAA N 1
ATOM 1151 C CA . SER A 1 77 ? 3.957 -7.436 21.327 1.000 7.833 76 SER AAA CA 1
ATOM 1152 C C . SER A 1 77 ? 4.455 -6.822 20.019 1.000 7.323 76 SER AAA C 1
ATOM 1153 O O . SER A 1 77 ? 4.610 -7.555 19.012 1.000 8.049 76 SER AAA O 1
ATOM 1161 N N . ASP A 1 78 ? 4.728 -5.531 19.991 1.000 7.308 77 ASP AAA N 1
ATOM 1162 C CA . ASP A 1 78 ? 5.278 -4.919 18.771 1.000 7.819 77 ASP AAA CA 1
ATOM 1163 C C . ASP A 1 78 ? 6.640 -5.519 18.452 1.000 7.132 77 ASP AAA C 1
ATOM 1164 O O . ASP A 1 78 ? 6.930 -5.820 17.297 1.000 7.442 77 ASP AAA O 1
ATOM 1173 N N . ILE A 1 79 ? 7.469 -5.672 19.488 1.000 6.270 78 ILE AAA N 1
ATOM 1174 C CA . ILE A 1 79 ? 8.819 -6.220 19.282 1.000 6.464 78 ILE AAA CA 1
ATOM 1175 C C . ILE A 1 79 ? 8.722 -7.658 18.778 1.000 6.720 78 ILE AAA C 1
ATOM 1176 O O . ILE A 1 79 ? 9.417 -8.007 17.826 1.000 6.756 78 ILE AAA O 1
ATOM 1192 N N . MET A 1 80 ? 7.849 -8.477 19.366 1.000 6.548 79 MET AAA N 1
ATOM 1193 C CA . MET A 1 80 ? 7.699 -9.851 18.915 1.000 6.710 79 MET AAA CA 1
ATOM 1194 C C . MET A 1 80 ? 7.335 -9.929 17.452 1.000 6.492 79 MET AAA C 1
ATOM 1195 O O . MET A 1 80 ? 7.818 -10.774 16.726 1.000 7.167 79 MET AAA O 1
ATOM 1209 N N . LYS A 1 81 ? 6.406 -9.078 17.015 1.000 6.395 80 LYS AAA N 1
ATOM 1210 C CA . LYS A 1 81 ? 5.964 -9.141 15.611 1.000 6.855 80 LYS AAA CA 1
ATOM 1211 C C . LYS A 1 81 ? 7.121 -8.799 14.713 1.000 6.619 80 LYS AAA C 1
ATOM 1212 O O . LYS A 1 81 ? 7.262 -9.380 13.625 1.000 6.719 80 LYS AAA O 1
ATOM 1231 N N . LEU A 1 82 ? 7.948 -7.821 15.093 1.000 5.853 81 LEU AAA N 1
ATOM 1232 C CA . LEU 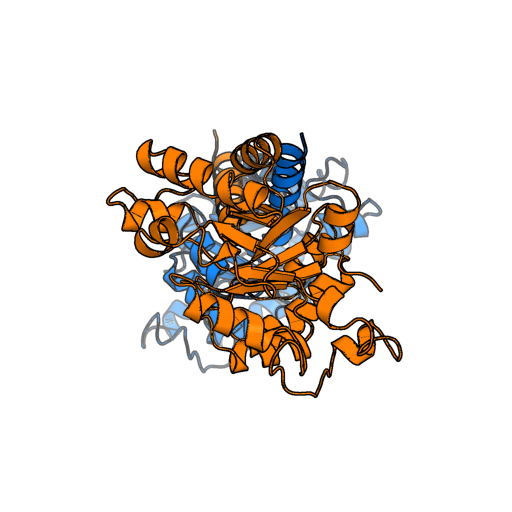A 1 82 ? 9.140 -7.502 14.291 1.000 6.217 81 LEU AAA CA 1
ATOM 1233 C C . LEU A 1 82 ? 10.120 -8.676 14.274 1.000 6.384 81 LEU AAA C 1
ATOM 1234 O O . LEU A 1 82 ? 10.687 -8.957 13.205 1.000 6.687 81 LEU AAA O 1
ATOM 1250 N N . LEU A 1 83 ? 10.340 -9.315 15.406 1.000 6.247 82 LEU AAA N 1
ATOM 1251 C CA . LEU A 1 83 ? 11.248 -10.478 15.418 1.000 5.893 82 LEU AAA CA 1
ATOM 1252 C C . LEU A 1 83 ? 10.737 -11.531 14.441 1.000 6.138 82 LEU AAA C 1
ATOM 1253 O O . LEU A 1 83 ? 11.544 -12.129 13.682 1.000 6.341 82 LEU AAA O 1
ATOM 1269 N N . ASP A 1 84 ? 9.462 -11.797 14.458 1.000 6.324 83 ASP AAA N 1
ATOM 1270 C CA . ASP A 1 84 ? 8.899 -12.826 13.587 1.000 6.753 83 ASP AAA CA 1
ATOM 1271 C C . ASP A 1 84 ? 8.896 -12.421 12.115 1.000 6.208 83 ASP AAA C 1
ATOM 1272 O O . ASP A 1 84 ? 8.806 -13.299 11.244 1.000 7.460 83 ASP AAA O 1
ATOM 1281 N N . ALA A 1 85 ? 9.073 -11.141 11.844 1.000 6.103 84 ALA AAA N 1
ATOM 1282 C CA . ALA A 1 85 ? 9.241 -10.621 10.495 1.000 7.452 84 ALA AAA CA 1
ATOM 1283 C C . ALA A 1 85 ? 10.706 -10.525 10.108 1.000 6.842 84 ALA AAA C 1
ATOM 1284 O O . ALA A 1 85 ? 11.003 -10.073 8.966 1.000 8.366 84 ALA AAA O 1
ATOM 1291 N N . GLY A 1 86 ? 11.620 -10.972 10.933 1.000 6.938 85 GLY AAA N 1
ATOM 1292 C CA . GLY A 1 86 ? 13.034 -10.967 10.572 1.000 7.815 85 GLY AAA CA 1
ATOM 1293 C C . GLY A 1 86 ? 13.762 -9.710 10.913 1.000 6.967 85 GLY AAA C 1
ATOM 1294 O O . GLY A 1 86 ? 14.769 -9.385 10.255 1.000 8.026 85 GLY AAA O 1
ATOM 1298 N N . ALA A 1 87 ? 13.351 -8.995 11.958 1.000 6.939 86 ALA AAA N 1
ATOM 1299 C CA . ALA A 1 87 ? 14.240 -8.016 12.614 1.000 6.971 86 ALA AAA CA 1
ATOM 1300 C C . ALA A 1 87 ? 15.161 -8.823 13.528 1.000 6.941 86 ALA AAA C 1
ATOM 1301 O O . ALA A 1 87 ? 14.661 -9.538 14.414 1.000 8.644 86 ALA AAA O 1
ATOM 1308 N N . TYR A 1 88 ? 16.470 -8.680 13.353 1.000 7.074 87 TYR AAA N 1
ATOM 1309 C CA . TYR A 1 88 ? 17.433 -9.450 14.146 1.000 7.433 87 TYR AAA CA 1
ATOM 1310 C C . TYR A 1 88 ? 18.179 -8.561 15.127 1.000 7.737 87 TYR AAA C 1
ATOM 1311 O O . TYR A 1 88 ? 19.099 -9.028 15.807 1.000 9.735 87 TYR AAA O 1
ATOM 1329 N N . GLY A 1 89 ? 17.788 -7.304 15.219 1.000 6.917 88 GLY AAA N 1
ATOM 1330 C CA . GLY A 1 89 ? 18.225 -6.435 16.289 1.000 6.748 88 GLY AAA CA 1
ATOM 1331 C C . GLY A 1 89 ? 17.134 -5.478 16.624 1.000 6.102 88 GLY AAA C 1
ATOM 1332 O O . GLY A 1 89 ? 16.383 -5.061 15.728 1.000 7.076 88 GLY AAA O 1
ATOM 1336 N N . ILE A 1 90 ? 17.014 -5.158 17.892 1.000 6.330 89 ILE AAA N 1
ATOM 1337 C CA . ILE A 1 90 ? 15.979 -4.261 18.427 1.000 5.978 89 ILE AAA CA 1
ATOM 1338 C C . ILE A 1 90 ? 16.651 -3.222 19.280 1.000 6.696 89 ILE AAA C 1
ATOM 1339 O O . ILE A 1 90 ? 17.393 -3.573 20.217 1.000 7.626 89 ILE AAA O 1
ATOM 1355 N N . ILE A 1 91 ? 16.333 -1.956 19.022 1.000 5.790 90 ILE AAA N 1
ATOM 1356 C CA . ILE A 1 91 ? 16.741 -0.824 19.832 1.000 6.572 90 ILE AAA CA 1
ATOM 1357 C C . ILE A 1 91 ? 15.467 -0.198 20.356 1.000 6.328 90 ILE AAA C 1
ATOM 1358 O O . ILE A 1 91 ? 14.641 0.268 19.539 1.000 7.116 90 ILE AAA O 1
ATOM 1374 N N . ALA A 1 92 ? 15.237 -0.257 21.659 1.000 6.595 91 ALA AAA N 1
ATOM 1375 C CA . ALA A 1 92 ? 13.937 0.157 22.229 1.000 6.897 91 ALA AAA CA 1
ATOM 1376 C C . ALA A 1 92 ? 14.085 1.492 22.946 1.000 7.282 91 ALA AAA C 1
ATOM 1377 O O . ALA A 1 92 ? 14.932 1.632 23.812 1.000 7.590 91 ALA AAA O 1
ATOM 1384 N N . PRO A 1 93 ? 13.214 2.474 22.639 1.000 7.194 92 PRO AAA N 1
ATOM 1385 C CA . PRO A 1 93 ? 13.295 3.780 23.280 1.000 8.261 92 PRO AAA CA 1
ATOM 1386 C C . PRO A 1 93 ? 12.824 3.785 24.727 1.000 8.260 92 PRO AAA C 1
ATOM 1387 O O . PRO A 1 93 ? 12.074 2.947 25.202 1.000 9.497 92 PRO AAA O 1
ATOM 1398 N N . MET A 1 94 ? 13.328 4.802 25.450 1.000 9.937 93 MET AAA N 1
ATOM 1399 C CA . MET A 1 94 ? 12.826 5.203 26.780 1.000 10.352 93 MET AAA CA 1
ATOM 1400 C C . MET A 1 94 ? 12.875 4.039 27.752 1.000 10.846 93 MET AAA C 1
ATOM 1401 O O . MET A 1 94 ? 11.958 3.838 28.542 1.000 14.227 93 MET AAA O 1
ATOM 1415 N N . VAL A 1 95 ? 14.006 3.342 27.753 1.000 9.746 94 VAL AAA N 1
ATOM 1416 C CA . VAL A 1 95 ? 14.248 2.369 28.830 1.000 10.257 94 VAL AAA CA 1
ATOM 1417 C C . VAL A 1 95 ? 14.900 3.159 29.957 1.000 9.368 94 VAL AAA C 1
ATOM 1418 O O . VAL A 1 95 ? 16.077 3.515 29.900 1.000 10.615 94 VAL AAA O 1
ATOM 1431 N N . ASN A 1 96 ? 14.116 3.502 30.953 1.000 9.741 95 ASN AAA N 1
ATOM 1432 C CA . ASN A 1 96 ? 14.532 4.439 32.002 1.000 10.268 95 ASN AAA CA 1
ATOM 1433 C C . ASN A 1 96 ? 14.771 3.788 33.333 1.000 10.020 95 ASN AAA C 1
ATOM 1434 O O . ASN A 1 96 ? 15.330 4.462 34.234 1.000 11.720 95 ASN AAA O 1
ATOM 1445 N N . THR A 1 97 ? 14.346 2.542 33.495 1.000 11.192 96 THR AAA N 1
ATOM 1446 C CA . THR A 1 97 ? 14.387 1.823 34.767 1.000 11.418 96 THR AAA CA 1
ATOM 1447 C C . THR A 1 97 ? 14.724 0.360 34.548 1.000 11.128 96 THR AAA C 1
ATOM 1448 O O . THR A 1 97 ? 14.573 -0.145 33.431 1.000 10.571 96 THR AAA O 1
ATOM 1459 N N . ARG A 1 98 ? 15.130 -0.307 35.613 1.000 11.475 97 ARG AAA N 1
ATOM 1460 C CA . ARG A 1 98 ? 15.370 -1.728 35.528 1.000 11.913 97 ARG AAA CA 1
ATOM 1461 C C . ARG A 1 98 ? 14.109 -2.462 35.083 1.000 10.654 97 ARG AAA C 1
ATOM 1462 O O . ARG A 1 98 ? 14.214 -3.364 34.237 1.000 11.383 97 ARG AAA O 1
ATOM 1483 N N . ALA A 1 99 ? 12.952 -2.078 35.592 1.000 11.247 98 ALA AAA N 1
ATOM 1484 C CA . ALA A 1 99 ? 11.736 -2.787 35.200 1.000 11.389 98 ALA AAA CA 1
ATOM 1485 C C . ALA A 1 99 ? 11.491 -2.644 33.707 1.000 10.056 98 ALA AAA C 1
ATOM 1486 O O . ALA A 1 99 ? 11.024 -3.586 33.064 1.000 10.408 98 ALA AAA O 1
ATOM 1493 N N . GLU A 1 100 ? 11.714 -1.472 33.147 1.000 10.039 99 GLU AAA N 1
ATOM 1494 C CA . GLU A 1 100 ? 11.526 -1.267 31.687 1.000 9.766 99 GLU AAA CA 1
ATOM 1495 C C . GLU A 1 100 ? 12.530 -2.121 30.928 1.000 8.793 99 GLU AAA C 1
ATOM 1496 O O . GLU A 1 100 ? 12.188 -2.633 29.842 1.000 9.740 99 GLU AAA O 1
ATOM 1508 N N . ALA A 1 101 ? 13.753 -2.240 31.415 1.000 9.197 100 ALA AAA N 1
ATOM 1509 C CA . ALA A 1 101 ? 14.730 -3.087 30.724 1.000 9.574 100 ALA AAA CA 1
ATOM 1510 C C . ALA A 1 101 ? 14.322 -4.558 30.794 1.000 9.337 100 ALA AAA C 1
ATOM 1511 O O . ALA A 1 101 ? 14.529 -5.285 29.810 1.000 9.691 100 ALA AAA O 1
ATOM 1518 N N . GLN A 1 102 ? 13.724 -4.987 31.902 1.000 9.155 101 GLN AAA N 1
ATOM 1519 C CA . GLN A 1 102 ? 13.190 -6.341 32.010 1.000 10.632 101 GLN AAA CA 1
ATOM 1520 C C . GLN A 1 102 ? 12.035 -6.514 31.035 1.000 9.570 101 GLN AAA C 1
ATOM 1521 O O . GLN A 1 102 ? 11.904 -7.624 30.463 1.000 10.543 101 GLN AAA O 1
ATOM 1535 N N . THR A 1 103 ? 11.219 -5.517 30.843 1.000 9.266 102 THR AAA N 1
ATOM 1536 C CA . THR A 1 103 ? 10.135 -5.599 29.840 1.000 8.977 102 THR AAA CA 1
ATOM 1537 C C . THR A 1 103 ? 10.741 -5.816 28.463 1.000 9.284 102 THR AAA C 1
ATOM 1538 O O . THR A 1 103 ? 10.205 -6.604 27.653 1.000 9.021 102 THR AAA O 1
ATOM 1549 N N . LEU A 1 104 ? 11.808 -5.139 28.109 1.000 8.688 103 LEU AAA N 1
ATOM 1550 C CA . LEU A 1 104 ? 12.485 -5.364 26.815 1.000 8.040 103 LEU AAA CA 1
ATOM 1551 C C . LEU A 1 104 ? 12.981 -6.813 26.764 1.000 7.988 103 LEU AAA C 1
ATOM 1552 O O . LEU A 1 104 ? 12.746 -7.516 25.778 1.000 8.666 103 LEU AAA O 1
ATOM 1568 N N . ALA A 1 105 ? 13.735 -7.224 27.769 1.000 8.225 104 ALA AAA N 1
ATOM 1569 C CA . ALA A 1 105 ? 14.272 -8.602 27.777 1.000 9.072 104 ALA AAA CA 1
ATOM 1570 C C . ALA A 1 105 ? 13.164 -9.635 27.611 1.000 9.302 104 ALA AAA C 1
ATOM 1571 O O . ALA A 1 105 ? 13.370 -10.638 26.925 1.000 9.872 104 ALA AAA O 1
ATOM 1578 N N . SER A 1 106 ? 12.007 -9.394 28.203 1.000 9.355 105 SER AAA N 1
ATOM 1579 C CA . SER A 1 106 ? 10.904 -10.384 28.201 1.000 9.738 105 SER AAA CA 1
ATOM 1580 C C . SER A 1 106 ? 10.483 -10.693 26.773 1.000 9.269 105 SER AAA C 1
ATOM 1581 O O . SER A 1 106 ? 10.026 -11.817 26.501 1.000 9.505 105 SER AAA O 1
ATOM 1589 N N . ALA A 1 107 ? 10.558 -9.720 25.885 1.000 8.415 106 ALA AAA N 1
ATOM 1590 C CA . ALA A 1 107 ? 10.115 -9.871 24.496 1.000 8.446 106 ALA AAA CA 1
ATOM 1591 C C . ALA A 1 107 ? 11.097 -10.606 23.628 1.000 8.062 106 ALA AAA C 1
ATOM 1592 O O . ALA A 1 107 ? 10.718 -11.079 22.579 1.000 9.068 106 ALA AAA O 1
ATOM 1599 N N . LEU A 1 108 ? 12.382 -10.649 24.050 1.000 8.278 107 LEU AAA N 1
ATOM 1600 C CA . LEU A 1 108 ? 13.463 -11.103 23.185 1.000 8.720 107 LEU AAA CA 1
ATOM 1601 C C . LEU A 1 108 ? 13.753 -12.564 23.354 1.000 8.948 107 LEU AAA C 1
ATOM 1602 O O . LEU A 1 108 ? 14.574 -13.114 22.549 1.000 11.212 107 LEU AAA O 1
ATOM 1618 N N . HIS A 1 109 ? 13.174 -13.226 24.340 1.000 7.861 108 HIS AAA N 1
ATOM 1619 C CA . HIS A 1 109 ? 13.521 -14.627 24.688 1.000 8.137 108 HIS AAA CA 1
ATOM 1620 C C . HIS A 1 109 ? 12.271 -15.422 24.885 1.000 8.298 108 HIS AAA C 1
ATOM 1621 O O . HIS A 1 109 ? 11.328 -14.956 25.572 1.000 8.336 108 HIS AAA O 1
ATOM 1636 N N . TYR A 1 110 ? 12.257 -16.620 24.363 1.000 8.604 109 TYR AAA N 1
ATOM 1637 C CA . TYR A 1 110 ? 11.202 -17.593 24.658 1.000 8.516 109 TYR AAA CA 1
ATOM 1638 C C . TYR A 1 110 ? 11.289 -18.028 26.128 1.000 9.359 109 TYR AAA C 1
ATOM 1639 O O . TYR A 1 110 ? 12.331 -17.928 26.772 1.000 10.927 109 TYR AAA O 1
ATOM 1657 N N . SER A 1 111 ? 10.178 -18.529 26.631 1.000 10.526 110 SER AAA N 1
ATOM 1658 C CA . SER A 1 111 ? 10.139 -19.188 27.945 1.000 11.138 110 SER AAA CA 1
ATOM 1659 C C . SER A 1 111 ? 11.203 -20.269 27.925 1.000 13.284 110 SER AAA C 1
ATOM 1660 O O . SER A 1 111 ? 11.358 -20.983 26.944 1.000 14.109 110 SER AAA O 1
ATOM 1668 N N . PRO A 1 112 ? 11.936 -20.474 29.024 1.000 13.221 111 PRO AAA N 1
ATOM 1669 C CA . PRO A 1 112 ? 11.722 -19.870 30.355 1.000 14.207 111 PRO AAA CA 1
ATOM 1670 C C . PRO A 1 112 ? 12.431 -18.523 30.598 1.000 15.144 111 PRO AAA C 1
ATOM 1671 O O . PRO A 1 112 ? 12.170 -17.903 31.580 1.000 20.758 111 PRO AAA O 1
ATOM 1682 N N . ARG A 1 113 ? 13.287 -18.062 29.705 1.000 14.002 112 ARG AAA N 1
ATOM 1683 C CA . ARG A 1 113 ? 14.043 -16.817 29.922 1.000 14.776 112 ARG AAA CA 1
ATOM 1684 C C . ARG A 1 113 ? 13.147 -15.589 29.774 1.000 14.332 112 ARG AAA C 1
ATOM 1685 O O . ARG A 1 113 ? 13.374 -14.610 30.465 1.000 19.265 112 ARG AAA O 1
ATOM 1706 N N . GLY A 1 114 ? 12.238 -15.608 28.824 1.000 10.944 113 GLY AAA N 1
ATOM 1707 C CA . GLY A 1 114 ? 11.286 -14.529 28.614 1.000 10.167 113 GLY AAA CA 1
ATOM 1708 C C . GLY A 1 114 ? 9.916 -15.036 28.325 1.000 9.919 113 GLY AAA C 1
ATOM 1709 O O . GLY A 1 114 ? 9.578 -16.186 28.698 1.000 11.739 113 GLY AAA O 1
ATOM 1713 N N . LEU A 1 115 ? 9.111 -14.235 27.669 1.000 8.657 114 LEU AAA N 1
ATOM 1714 C CA . LEU A 1 115 ? 7.715 -14.624 27.387 1.000 10.060 114 LEU AAA CA 1
ATOM 1715 C C . LEU A 1 115 ? 7.409 -14.463 25.921 1.000 9.395 114 LEU AAA C 1
ATOM 1716 O O . LEU A 1 115 ? 6.235 -14.371 25.505 1.000 10.400 114 LEU AAA O 1
ATOM 1732 N N . ARG A 1 116 ? 8.411 -14.428 25.033 1.000 7.794 115 ARG AAA N 1
ATOM 1733 C CA . ARG A 1 116 ? 8.206 -14.294 23.594 1.000 7.759 115 ARG AAA CA 1
ATOM 1734 C C . ARG A 1 116 ? 7.239 -15.363 23.106 1.000 8.006 115 ARG AAA C 1
ATOM 1735 O O . ARG A 1 116 ? 7.441 -16.550 23.362 1.000 8.469 115 ARG AAA O 1
ATOM 1756 N N . SER A 1 117 ? 6.243 -14.937 22.348 1.000 7.080 116 SER AAA N 1
ATOM 1757 C CA . SER A 1 117 ? 5.245 -15.864 21.777 1.000 7.372 116 SER AAA CA 1
ATOM 1758 C C . SER A 1 117 ? 5.878 -16.590 20.584 1.000 7.142 116 SER AAA C 1
ATOM 1759 O O . SER A 1 117 ? 6.620 -15.998 19.814 1.000 7.481 116 SER AAA O 1
ATOM 1767 N N . PHE A 1 118 ? 5.553 -17.853 20.434 1.000 8.739 117 PHE AAA N 1
ATOM 1768 C CA . PHE A 1 118 ? 6.135 -18.717 19.394 1.000 8.006 117 PHE AAA CA 1
ATOM 1769 C C . PHE A 1 118 ? 5.347 -18.731 18.109 1.000 7.756 117 PHE AAA C 1
ATOM 1770 O O . PHE A 1 118 ? 4.224 -19.251 18.061 1.000 10.204 117 PHE AAA O 1
ATOM 1787 N N . GLY A 1 119 ? 5.966 -18.226 17.037 1.000 8.484 118 GLY AAA N 1
ATOM 1788 C CA . GLY A 1 119 ? 5.465 -18.364 15.654 1.000 7.941 118 GLY AAA CA 1
ATOM 1789 C C . GLY A 1 119 ? 6.410 -17.627 14.729 1.000 8.661 118 GLY AAA C 1
ATOM 1790 O O . GLY A 1 119 ? 6.102 -16.579 14.172 1.000 7.930 118 GLY AAA O 1
ATOM 1794 N N . PRO A 1 120 ? 7.669 -18.147 14.629 1.000 8.643 119 PRO AAA N 1
ATOM 1795 C CA . PRO A 1 120 ? 8.771 -17.400 14.029 1.000 8.363 119 PRO AAA CA 1
ATOM 1796 C C . PRO A 1 120 ? 8.794 -17.511 12.525 1.000 7.951 119 PRO AAA C 1
ATOM 1797 O O . PRO A 1 120 ? 9.660 -18.144 11.903 1.000 9.057 119 PRO AAA O 1
ATOM 1808 N N . ARG A 1 121 ? 7.861 -16.853 11.882 1.000 8.358 120 ARG AAA N 1
ATOM 1809 C CA . ARG A 1 121 ? 7.650 -16.993 10.434 1.000 8.068 120 ARG AAA CA 1
ATOM 1810 C C . ARG A 1 121 ? 8.941 -16.848 9.636 1.000 8.104 120 ARG AAA C 1
ATOM 1811 O O . ARG A 1 121 ? 9.253 -17.751 8.848 1.000 10.833 120 ARG AAA O 1
ATOM 1832 N N . ARG A 1 122 ? 9.609 -15.749 9.744 1.000 7.381 121 ARG AAA N 1
ATOM 1833 C CA . ARG A 1 122 ? 10.839 -15.545 8.941 1.000 7.408 121 ARG AAA CA 1
ATOM 1834 C C . ARG A 1 122 ? 12.065 -16.148 9.573 1.000 7.307 121 ARG AAA C 1
ATOM 1835 O O . ARG A 1 122 ? 12.876 -16.750 8.846 1.000 7.872 121 ARG AAA O 1
ATOM 1856 N N . PRO A 1 123 ? 12.299 -16.085 10.894 1.000 6.860 122 PRO AAA N 1
ATOM 1857 C CA . PRO A 1 123 ? 13.509 -16.707 11.453 1.000 6.872 122 PRO AAA CA 1
ATOM 1858 C C . PRO A 1 123 ? 13.536 -18.223 11.191 1.000 7.792 122 PRO AAA C 1
ATOM 1859 O O . PRO A 1 123 ? 14.624 -18.751 11.027 1.000 8.590 122 PRO AAA O 1
ATOM 1870 N N . SER A 1 124 ? 12.399 -18.888 11.161 1.000 8.292 123 SER AAA N 1
ATOM 1871 C CA A SER A 1 124 ? 12.405 -20.337 10.891 0.540 9.344 123 SER AAA CA 1
ATOM 1872 C CA B SER A 1 124 ? 12.350 -20.333 10.860 0.460 9.332 123 SER AAA CA 1
ATOM 1873 C C . SER A 1 124 ? 12.847 -20.583 9.434 1.000 8.860 123 SER AAA C 1
ATOM 1874 O O . SER A 1 124 ? 13.452 -21.625 9.165 1.000 10.545 123 SER AAA O 1
ATOM 1888 N N . LEU A 1 125 ? 12.595 -19.674 8.501 1.000 9.237 124 LEU AAA N 1
ATOM 1889 C CA . LEU A 1 125 ? 13.067 -19.831 7.125 1.000 10.082 124 LEU AAA CA 1
ATOM 1890 C C . LEU A 1 125 ? 14.581 -19.619 7.084 1.000 10.533 124 LEU AAA C 1
ATOM 1891 O O . LEU A 1 125 ? 15.257 -20.323 6.345 1.000 13.004 124 LEU AAA O 1
ATOM 1907 N N . ARG A 1 126 ? 15.118 -18.698 7.840 1.000 9.678 125 ARG AAA N 1
ATOM 1908 C CA . ARG A 1 126 ? 16.559 -18.412 7.834 1.000 10.178 125 ARG AAA CA 1
ATOM 1909 C C . ARG A 1 126 ? 17.323 -19.521 8.560 1.000 9.845 125 ARG AAA C 1
ATOM 1910 O O . ARG A 1 126 ? 18.379 -19.919 8.084 1.000 12.502 125 ARG AAA O 1
ATOM 1931 N N . TYR A 1 127 ? 16.830 -19.961 9.705 1.000 9.422 126 TYR AAA N 1
ATOM 1932 C CA . TYR A 1 127 ? 17.573 -20.813 10.631 1.000 9.742 126 TYR AAA CA 1
ATOM 1933 C C . TYR A 1 127 ? 17.098 -22.249 10.669 1.000 11.053 126 TYR AAA C 1
ATOM 1934 O O . TYR A 1 127 ? 17.836 -23.089 11.201 1.000 13.755 126 TYR AAA O 1
ATOM 1952 N N . GLY A 1 128 ? 15.973 -22.578 10.105 1.000 10.690 127 GLY AAA N 1
ATOM 1953 C CA . GLY A 1 128 ? 15.474 -23.965 10.116 1.000 11.769 127 GLY AAA CA 1
ATOM 1954 C C . GLY A 1 128 ? 14.869 -24.416 11.415 1.000 11.566 127 GLY AAA C 1
ATOM 1955 O O . GLY A 1 128 ? 14.593 -23.638 12.318 1.000 11.429 127 GLY AAA O 1
ATOM 1959 N N . SER A 1 129 ? 14.633 -25.711 11.504 1.000 11.322 128 SER AAA N 1
ATOM 1960 C CA . SER A 1 129 ? 13.891 -26.270 12.648 1.000 12.138 128 SER AAA CA 1
ATOM 1961 C C . SER A 1 129 ? 14.721 -26.259 13.922 1.000 13.068 128 SER AAA C 1
ATOM 1962 O O . SER A 1 129 ? 14.142 -26.437 15.011 1.000 15.252 128 SER AAA O 1
ATOM 1970 N N . GLY A 1 130 ? 16.006 -26.013 13.858 1.000 12.238 129 GLY AAA N 1
ATOM 1971 C CA . GLY A 1 130 ? 16.823 -25.874 15.073 1.000 14.281 129 GLY AAA CA 1
ATOM 1972 C C . GLY A 1 130 ? 16.837 -24.440 15.593 1.000 12.152 129 GLY AAA C 1
ATOM 1973 O O . GLY A 1 130 ? 17.625 -24.132 16.468 1.000 13.849 129 GLY AAA O 1
ATOM 1977 N N . TYR A 1 131 ? 15.943 -23.613 15.105 1.000 10.852 130 TYR AAA N 1
ATOM 1978 C CA . TYR A 1 131 ? 15.912 -22.192 15.507 1.000 10.269 130 TYR AAA CA 1
ATOM 1979 C C . TYR A 1 131 ? 15.706 -22.016 17.018 1.000 9.366 130 TYR AAA C 1
ATOM 1980 O O . TYR A 1 131 ? 16.397 -21.225 17.624 1.000 10.156 130 TYR AAA O 1
ATOM 1998 N N . LEU A 1 132 ? 14.766 -22.734 17.604 1.000 10.610 131 LEU AAA N 1
ATOM 1999 C CA . LEU A 1 132 ? 14.385 -22.470 19.006 1.000 11.604 131 LEU AAA CA 1
ATOM 2000 C C . LEU A 1 132 ? 15.636 -22.510 19.904 1.000 11.113 131 LEU AAA C 1
ATOM 2001 O O . LEU A 1 132 ? 15.821 -21.639 20.755 1.000 11.300 131 LEU AAA O 1
ATOM 2017 N N . ALA A 1 133 ? 16.483 -23.527 19.737 1.000 11.262 132 ALA AAA N 1
ATOM 2018 C CA . ALA A 1 133 ? 17.668 -23.687 20.601 1.000 13.995 132 ALA AAA CA 1
ATOM 2019 C C . ALA A 1 133 ? 18.623 -22.527 20.445 1.000 14.683 132 ALA AAA C 1
ATOM 2020 O O . ALA A 1 133 ? 19.360 -22.245 21.383 1.000 20.476 132 ALA AAA O 1
ATOM 2027 N N . GLN A 1 134 ? 18.674 -21.890 19.310 1.000 12.202 133 GLN AAA N 1
ATOM 2028 C CA . GLN A 1 134 ? 19.642 -20.807 19.102 1.000 14.878 133 GLN AAA CA 1
ATOM 2029 C C . GLN A 1 134 ? 18.988 -19.434 19.087 1.000 10.959 133 GLN AAA C 1
ATOM 2030 O O . GLN A 1 134 ? 19.702 -18.478 18.884 1.000 11.729 133 GLN AAA O 1
ATOM 2044 N N . ALA A 1 135 ? 17.681 -19.353 19.335 1.000 10.292 134 ALA AAA N 1
ATOM 2045 C CA . ALA A 1 135 ? 16.928 -18.147 19.030 1.000 9.011 134 ALA AAA CA 1
ATOM 2046 C C . ALA A 1 135 ? 17.521 -16.950 19.732 1.000 9.078 134 ALA AAA C 1
ATOM 2047 O O . ALA A 1 135 ? 17.634 -15.882 19.153 1.000 9.408 134 ALA AAA O 1
ATOM 2054 N N . SER A 1 136 ? 17.829 -17.086 20.998 1.000 9.274 135 SER AAA N 1
ATOM 2055 C CA . SER A 1 136 ? 18.228 -15.898 21.777 1.000 10.631 135 SER AAA CA 1
ATOM 2056 C C . SER A 1 136 ? 19.478 -15.278 21.133 1.000 10.183 135 SER AAA C 1
ATOM 2057 O O . SER A 1 136 ? 19.610 -14.037 21.134 1.000 13.668 135 SER AAA O 1
ATOM 2065 N N . GLU A 1 137 ? 20.414 -16.084 20.714 1.000 9.884 136 GLU AAA N 1
ATOM 2066 C CA . GLU A 1 137 ? 21.668 -15.578 20.138 1.000 12.311 136 GLU AAA CA 1
ATOM 2067 C C . GLU A 1 137 ? 21.465 -14.930 18.774 1.000 11.248 136 GLU AAA C 1
ATOM 2068 O O . GLU A 1 137 ? 22.261 -14.070 18.389 1.000 12.998 136 GLU AAA O 1
ATOM 2080 N N . THR A 1 138 ? 20.386 -15.251 18.080 1.000 8.541 137 THR AAA N 1
ATOM 2081 C CA . THR A 1 138 ? 20.149 -14.680 16.738 1.000 7.682 137 THR AAA CA 1
ATOM 2082 C C . THR A 1 138 ? 19.708 -13.211 16.797 1.000 8.297 137 THR AAA C 1
ATOM 2083 O O . THR A 1 138 ? 19.699 -12.580 15.737 1.000 8.503 137 THR AAA O 1
ATOM 2094 N N . VAL A 1 139 ? 19.319 -12.737 17.974 1.000 8.383 138 VAL AAA N 1
ATOM 2095 C CA . VAL A 1 139 ? 18.777 -11.366 18.135 1.000 9.022 138 VAL AAA CA 1
ATOM 2096 C C . VAL A 1 139 ? 19.661 -10.572 19.057 1.000 8.651 138 VAL AAA C 1
ATOM 2097 O O . VAL A 1 139 ? 20.086 -11.085 20.105 1.000 11.067 138 VAL AAA O 1
ATOM 2110 N N . VAL A 1 140 ? 19.964 -9.365 18.672 1.000 8.335 139 VAL AAA N 1
ATOM 2111 C CA . VAL A 1 140 ? 20.646 -8.381 19.522 1.000 8.058 139 VAL AAA CA 1
ATOM 2112 C C . VAL A 1 140 ? 19.613 -7.406 20.068 1.000 8.047 139 VAL AAA C 1
ATOM 2113 O O . VAL A 1 140 ? 18.814 -6.854 19.301 1.000 9.913 139 VAL AAA O 1
ATOM 2126 N N . GLY A 1 141 ? 19.633 -7.189 21.389 1.000 7.527 140 GLY AAA N 1
ATOM 2127 C CA . GLY A 1 141 ? 18.703 -6.263 22.041 1.000 8.198 140 GLY AAA CA 1
ATOM 2128 C C . GLY A 1 141 ? 19.446 -5.179 22.774 1.000 7.802 140 GLY AAA C 1
ATOM 2129 O O . GLY A 1 141 ? 20.259 -5.496 23.646 1.000 8.736 140 GLY AAA O 1
ATOM 2133 N N . LEU A 1 142 ? 19.116 -3.922 22.457 1.000 7.498 141 LEU AAA N 1
ATOM 2134 C CA . LEU A 1 142 ? 19.737 -2.776 23.138 1.000 6.971 141 LEU AAA CA 1
ATOM 2135 C C . LEU A 1 142 ? 18.660 -1.866 23.678 1.000 7.103 141 LEU AAA C 1
ATOM 2136 O O . LEU A 1 142 ? 17.715 -1.465 22.957 1.000 8.009 141 LEU AAA O 1
ATOM 2152 N N . ALA A 1 143 ? 18.788 -1.477 24.923 1.000 6.801 142 ALA AAA N 1
ATOM 2153 C CA . ALA A 1 143 ? 17.928 -0.511 25.615 1.000 7.242 142 ALA AAA CA 1
ATOM 2154 C C . ALA A 1 143 ? 18.427 0.902 25.343 1.000 6.997 142 ALA AAA C 1
ATOM 2155 O O . ALA A 1 143 ? 19.613 1.181 25.649 1.000 7.478 142 ALA AAA O 1
ATOM 2162 N N . MET A 1 144 ? 17.577 1.793 24.913 1.000 6.433 143 MET AAA N 1
ATOM 2163 C CA A MET A 1 144 ? 17.977 3.205 24.728 0.580 6.844 143 MET AAA CA 1
ATOM 2164 C CA B MET A 1 144 ? 18.039 3.174 24.732 0.420 6.922 143 MET AAA CA 1
ATOM 2165 C C . MET A 1 144 ? 18.147 3.892 26.073 1.000 6.937 143 MET AAA C 1
ATOM 2166 O O . MET A 1 144 ? 17.287 3.796 26.939 1.000 8.750 143 MET AAA O 1
ATOM 2192 N N . ILE A 1 145 ? 19.222 4.668 26.145 1.000 6.852 144 ILE AAA N 1
ATOM 2193 C CA . ILE A 1 145 ? 19.535 5.596 27.236 1.000 7.769 144 ILE AAA CA 1
ATOM 2194 C C . ILE A 1 145 ? 19.443 6.999 26.663 1.000 7.925 144 ILE AAA C 1
ATOM 2195 O O . ILE A 1 145 ? 20.309 7.401 25.876 1.000 8.438 144 ILE AAA O 1
ATOM 2211 N N . GLU A 1 146 ? 18.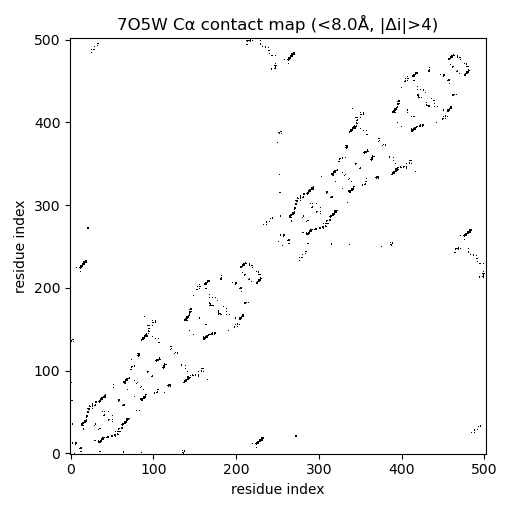410 7.709 27.039 1.000 7.686 145 GLU AAA N 1
ATOM 2212 C CA . GLU A 1 146 ? 18.120 8.983 26.371 1.000 8.226 145 GLU AAA CA 1
ATOM 2213 C C . GLU A 1 146 ? 17.415 9.950 27.310 1.000 8.891 145 GLU AAA C 1
ATOM 2214 O O . GLU A 1 146 ? 16.902 10.996 26.839 1.000 10.777 145 GLU AAA O 1
ATOM 2226 N N . THR A 1 147 ? 17.521 9.730 28.607 1.000 8.351 146 THR AAA N 1
ATOM 2227 C CA . THR A 1 147 ? 16.928 10.607 29.604 1.000 10.111 146 THR AAA CA 1
ATOM 2228 C C . THR A 1 147 ? 17.870 10.707 30.801 1.000 9.949 146 THR AAA C 1
ATOM 2229 O O . THR A 1 147 ? 18.723 9.809 31.054 1.000 10.817 146 THR AAA O 1
ATOM 2240 N N . ARG A 1 148 ? 17.665 11.759 31.564 1.000 11.432 147 ARG AAA N 1
ATOM 2241 C CA . ARG A 1 148 ? 18.302 11.895 32.852 1.000 12.534 147 ARG AAA CA 1
ATOM 2242 C C . ARG A 1 148 ? 18.054 10.718 33.764 1.000 12.470 1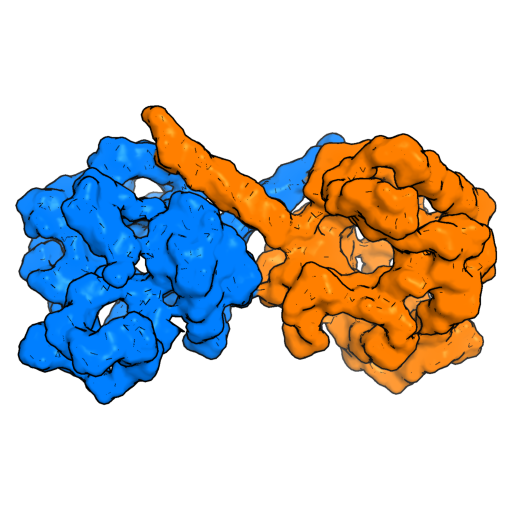47 ARG AAA C 1
ATOM 2243 O O . ARG A 1 148 ? 18.957 10.243 34.473 1.000 12.795 147 ARG AAA O 1
ATOM 2264 N N . GLU A 1 149 ? 16.812 10.271 33.756 1.000 12.794 148 GLU AAA N 1
ATOM 2265 C CA . GLU A 1 149 ? 16.431 9.138 34.634 1.000 12.531 148 GLU AAA CA 1
ATOM 2266 C C . GLU A 1 149 ? 17.198 7.878 34.226 1.000 11.221 148 GLU AAA C 1
ATOM 2267 O O . GLU A 1 149 ? 17.681 7.135 35.087 1.000 11.983 148 GLU AAA O 1
ATOM 2279 N N . ALA A 1 150 ? 17.307 7.601 32.931 1.000 10.402 149 ALA AAA N 1
ATOM 2280 C CA . ALA A 1 150 ? 18.050 6.397 32.467 1.000 10.835 149 ALA AAA CA 1
ATOM 2281 C C . ALA A 1 150 ? 19.510 6.500 32.881 1.000 11.173 149 ALA AAA C 1
ATOM 2282 O O . ALA A 1 150 ? 20.134 5.517 33.289 1.000 11.438 149 ALA AAA O 1
ATOM 2289 N N . LEU A 1 151 ? 20.074 7.713 32.751 1.000 12.395 150 LEU AAA N 1
ATOM 2290 C CA . LEU A 1 151 ? 21.466 7.923 33.156 1.000 13.711 150 LEU AAA CA 1
ATOM 2291 C C . LEU A 1 151 ? 21.611 7.616 34.651 1.000 14.965 150 LEU AAA C 1
ATOM 2292 O O . LEU A 1 151 ? 22.552 6.925 35.045 1.000 17.485 150 LEU AAA O 1
ATOM 2308 N N . ALA A 1 152 ? 20.682 8.111 35.458 1.000 14.955 151 ALA AAA N 1
ATOM 2309 C CA . ALA A 1 152 ? 20.727 7.903 36.922 1.000 16.253 151 ALA AAA CA 1
ATOM 2310 C C . ALA A 1 152 ? 20.603 6.404 37.220 1.000 16.741 151 ALA AAA C 1
ATOM 2311 O O . ALA A 1 152 ? 21.166 5.921 38.219 1.000 17.659 151 ALA AAA O 1
ATOM 2318 N N . ASN A 1 153 ? 19.857 5.674 36.421 1.000 14.317 152 ASN AAA N 1
ATOM 2319 C CA . ASN A 1 153 ? 19.567 4.244 36.664 1.000 14.000 152 ASN AAA CA 1
ATOM 2320 C C . ASN A 1 153 ? 20.402 3.331 35.776 1.000 14.225 152 ASN AAA C 1
ATOM 2321 O O . ASN A 1 153 ? 20.089 2.131 35.720 1.000 13.701 152 ASN AAA O 1
ATOM 2332 N N . ILE A 1 154 ? 21.504 3.796 35.259 1.000 12.255 153 ILE AAA N 1
ATOM 2333 C CA . ILE A 1 154 ? 22.285 3.015 34.266 1.000 13.161 153 ILE AAA CA 1
ATOM 2334 C C . ILE A 1 154 ? 22.718 1.679 34.865 1.000 13.333 153 ILE AAA C 1
ATOM 2335 O O . ILE A 1 154 ? 22.687 0.690 34.193 1.000 12.867 153 ILE AAA O 1
ATOM 2351 N N . ASP A 1 155 ? 23.177 1.654 36.117 1.000 14.455 154 ASP AAA N 1
ATOM 2352 C CA . ASP A 1 155 ? 23.735 0.403 36.675 1.000 15.828 154 ASP AAA CA 1
ATOM 2353 C C . ASP A 1 155 ? 22.605 -0.622 36.807 1.000 15.348 154 ASP AAA C 1
ATOM 2354 O O . ASP A 1 155 ? 22.828 -1.812 36.638 1.000 16.848 154 ASP AAA O 1
ATOM 2363 N N . GLU A 1 156 ? 21.430 -0.166 37.166 1.000 14.799 155 GLU AAA N 1
ATOM 2364 C CA . GLU A 1 156 ? 20.297 -1.088 37.376 1.000 13.016 155 GLU AAA CA 1
ATOM 2365 C C . GLU A 1 156 ? 19.816 -1.606 36.017 1.000 14.196 155 GLU AAA C 1
ATOM 2366 O O . GLU A 1 156 ? 19.424 -2.756 35.903 1.000 14.603 155 GLU AAA O 1
ATOM 2378 N N . ILE A 1 157 ? 19.788 -0.748 35.010 1.000 12.557 156 ILE AAA N 1
ATOM 2379 C CA . ILE A 1 157 ? 19.445 -1.182 33.634 1.000 11.096 156 ILE AAA CA 1
ATOM 2380 C C . ILE A 1 157 ? 20.465 -2.210 33.176 1.000 10.994 156 ILE AAA C 1
ATOM 2381 O O . ILE A 1 157 ? 20.073 -3.224 32.575 1.000 12.195 156 ILE AAA O 1
ATOM 2397 N N . LEU A 1 158 ? 21.761 -1.973 33.395 1.000 11.535 157 LEU AAA N 1
ATOM 2398 C CA . LEU A 1 158 ? 22.823 -2.840 32.923 1.000 12.678 157 LEU AAA CA 1
ATOM 2399 C C . LEU A 1 158 ? 22.821 -4.179 33.683 1.000 14.114 157 LEU AAA C 1
ATOM 2400 O O . LEU A 1 158 ? 23.497 -5.090 33.249 1.000 17.943 157 LEU AAA O 1
ATOM 2416 N N . SER A 1 159 ? 22.106 -4.254 34.805 1.000 13.494 158 SER AAA N 1
ATOM 2417 C CA . SER A 1 159 ? 22.013 -5.522 35.568 1.000 15.351 158 SER AAA CA 1
ATOM 2418 C C . SER A 1 159 ? 21.080 -6.547 34.946 1.000 14.731 158 SER AAA C 1
ATOM 2419 O O . SER A 1 159 ? 21.006 -7.632 35.450 1.000 17.384 158 SER AAA O 1
ATOM 2427 N N . VAL A 1 160 ? 20.323 -6.185 33.926 1.000 12.945 159 VAL AAA N 1
ATOM 2428 C CA . VAL A 1 160 ? 19.301 -7.081 33.341 1.000 13.758 159 VAL AAA CA 1
ATOM 2429 C C . VAL A 1 160 ? 19.986 -8.035 32.383 1.000 13.728 159 VAL AAA C 1
ATOM 2430 O O . VAL A 1 160 ? 20.5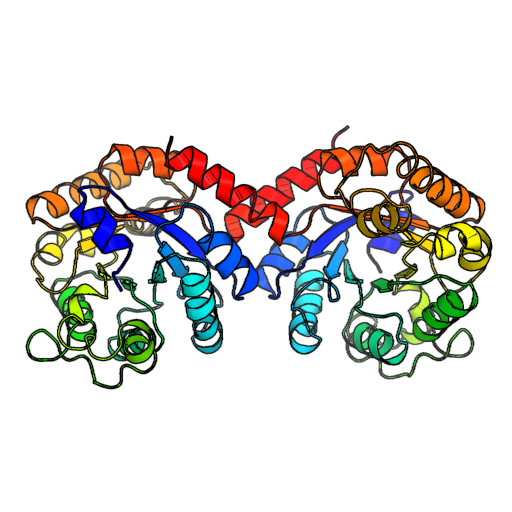84 -7.638 31.357 1.000 16.107 159 VAL AAA O 1
ATOM 2443 N N . ASP A 1 161 ? 19.921 -9.304 32.687 1.000 14.551 160 ASP AAA N 1
ATOM 2444 C CA . ASP A 1 161 ? 20.704 -10.331 31.938 1.000 17.664 160 ASP AAA CA 1
ATOM 2445 C C . ASP A 1 161 ? 20.291 -10.453 30.484 1.000 18.114 160 ASP AAA C 1
ATOM 2446 O O . ASP A 1 161 ? 21.128 -10.768 29.626 1.000 20.378 160 ASP AAA O 1
ATOM 2455 N N . GLY A 1 162 ? 19.014 -10.302 30.244 1.000 13.663 161 GLY AAA N 1
ATOM 2456 C CA . GLY A 1 162 ? 18.417 -10.579 28.905 1.000 13.626 161 GLY AAA CA 1
ATOM 2457 C C . GLY A 1 162 ? 18.566 -9.516 27.837 1.000 11.935 161 GLY AAA C 1
ATOM 2458 O O . GLY A 1 162 ? 18.023 -9.687 26.726 1.000 13.220 161 GLY AAA O 1
ATOM 2462 N N . ILE A 1 163 ? 19.306 -8.458 28.106 1.000 11.033 162 ILE AAA N 1
ATOM 2463 C CA . ILE A 1 163 ? 19.632 -7.454 27.092 1.000 10.874 162 ILE AAA CA 1
ATOM 2464 C C . ILE A 1 163 ? 21.132 -7.489 26.857 1.000 9.471 162 ILE AAA C 1
ATOM 2465 O O . ILE A 1 163 ? 21.909 -7.784 27.744 1.000 11.480 162 ILE AAA O 1
ATOM 2481 N N . ASP A 1 164 ? 21.544 -7.182 25.645 1.000 8.911 163 ASP AAA N 1
ATOM 2482 C CA . ASP A 1 164 ? 22.979 -7.138 25.269 1.000 8.670 163 ASP AAA CA 1
ATOM 2483 C C . ASP A 1 164 ? 23.668 -5.910 25.790 1.000 9.964 163 ASP AAA C 1
ATOM 2484 O O . ASP A 1 164 ? 24.872 -5.928 25.960 1.000 11.626 163 ASP AAA O 1
ATOM 2493 N N . GLY A 1 165 ? 22.917 -4.853 25.991 1.000 10.170 164 GLY AAA N 1
ATOM 2494 C CA . GLY A 1 165 ? 23.502 -3.596 26.413 1.000 9.951 164 GLY AAA CA 1
ATOM 2495 C C . GLY A 1 165 ? 22.585 -2.462 26.105 1.000 8.552 164 GLY AAA C 1
ATOM 2496 O O . GLY A 1 165 ? 21.351 -2.636 26.088 1.000 8.542 164 GLY AAA O 1
ATOM 2500 N N . VAL A 1 166 ? 23.190 -1.306 25.911 1.000 7.844 165 VAL AAA N 1
ATOM 2501 C CA . VAL A 1 166 ? 22.465 -0.032 25.829 1.000 7.616 165 VAL AAA CA 1
ATOM 2502 C C . VAL A 1 166 ? 22.859 0.705 24.569 1.000 7.764 165 VAL AAA C 1
ATOM 2503 O O . VAL A 1 166 ? 23.918 0.447 23.994 1.000 8.706 165 VAL AAA O 1
ATOM 2516 N N . PHE A 1 167 ? 21.976 1.603 24.144 1.000 6.953 166 PHE AAA N 1
ATOM 2517 C CA . PHE A 1 167 ? 22.179 2.424 22.943 1.000 7.154 166 PHE AAA CA 1
ATOM 2518 C C . PHE A 1 167 ? 21.894 3.848 23.315 1.000 7.272 166 PHE AAA C 1
ATOM 2519 O O . PHE A 1 167 ? 20.788 4.152 23.694 1.000 8.084 166 PHE AAA O 1
ATOM 2536 N N . ILE A 1 168 ? 22.904 4.711 23.240 1.000 7.037 167 ILE AAA N 1
ATOM 2537 C CA . ILE A 1 168 ? 22.712 6.120 23.638 1.000 7.370 167 ILE AAA CA 1
ATOM 2538 C C . ILE A 1 168 ? 22.059 6.875 22.509 1.000 7.477 167 ILE AAA C 1
ATOM 2539 O O . ILE A 1 168 ? 22.506 6.838 21.361 1.000 7.862 167 ILE AAA O 1
ATOM 2555 N N . GLY A 1 169 ? 20.990 7.615 22.863 1.000 8.455 168 GLY AAA N 1
ATOM 2556 C CA . GLY A 1 169 ? 20.339 8.579 21.982 1.000 8.845 168 GLY AAA CA 1
ATOM 2557 C C . GLY A 1 169 ? 20.754 9.974 22.393 1.000 7.854 168 GLY AAA C 1
ATOM 2558 O O . GLY A 1 169 ? 20.177 10.555 23.311 1.000 8.706 168 GLY AAA O 1
ATOM 2562 N N . PRO A 1 170 ? 21.840 10.502 21.768 1.000 9.023 169 PRO AAA N 1
ATOM 2563 C CA . PRO A 1 170 ? 22.480 11.652 22.370 1.000 8.885 169 PRO AAA CA 1
ATOM 2564 C C . PRO A 1 170 ? 21.719 12.963 22.163 1.000 8.606 169 PRO AAA C 1
ATOM 2565 O O . PRO A 1 170 ? 21.970 13.883 22.949 1.000 9.432 169 PRO AAA O 1
ATOM 2576 N N . THR A 1 171 ? 20.925 13.080 21.116 1.000 9.141 170 THR AAA N 1
ATOM 2577 C CA . THR A 1 171 ? 20.159 14.331 20.935 1.000 9.532 170 THR AAA CA 1
ATOM 2578 C C . THR A 1 171 ? 19.098 14.451 22.003 1.000 8.491 170 THR AAA C 1
ATOM 2579 O O . THR A 1 171 ? 18.946 15.505 22.633 1.000 8.641 170 THR AAA O 1
ATOM 2590 N N . ASP A 1 172 ? 18.389 13.342 22.236 1.000 9.202 171 ASP AAA N 1
ATOM 2591 C CA . ASP A 1 172 ? 17.377 13.325 23.323 1.000 8.733 171 ASP AAA CA 1
ATOM 2592 C C . ASP A 1 172 ? 18.031 13.485 24.677 1.000 8.196 171 ASP AAA C 1
ATOM 2593 O O . ASP A 1 172 ? 17.504 14.182 25.536 1.000 9.279 171 ASP AAA O 1
ATOM 2602 N N . LEU A 1 173 ? 19.180 12.849 24.906 1.000 8.385 172 LEU AAA N 1
ATOM 2603 C CA . LEU A 1 173 ? 19.881 12.972 26.191 1.000 7.844 172 LEU AAA CA 1
ATOM 2604 C C . LEU A 1 173 ? 20.295 14.436 26.430 1.000 8.240 172 LEU AAA C 1
ATOM 2605 O O . LEU A 1 173 ? 20.062 14.962 27.509 1.000 9.259 172 LEU AAA O 1
ATOM 2621 N N . ALA A 1 174 ? 20.849 15.060 25.393 1.000 8.034 173 ALA AAA N 1
ATOM 2622 C CA . ALA A 1 174 ? 21.223 16.504 25.521 1.000 8.597 173 ALA AAA CA 1
ATOM 2623 C C . ALA A 1 174 ? 19.989 17.317 25.908 1.000 8.677 173 ALA AAA C 1
ATOM 2624 O O . ALA A 1 174 ? 20.064 18.143 26.813 1.000 9.166 173 ALA AAA O 1
ATOM 2631 N N . LEU A 1 175 ? 18.910 17.137 25.190 1.000 8.541 174 LEU AAA N 1
ATOM 2632 C CA . LEU A 1 175 ? 17.671 17.911 25.425 1.000 9.791 174 LEU AAA CA 1
ATOM 2633 C C . LEU A 1 175 ? 17.190 17.664 26.843 1.000 9.440 174 LEU AAA C 1
ATOM 2634 O O . LEU A 1 175 ? 16.841 18.644 27.563 1.000 11.470 174 LEU AAA O 1
ATOM 2650 N N . ASP A 1 176 ? 17.160 16.413 27.291 1.000 10.263 175 ASP AAA N 1
ATOM 2651 C CA . ASP A 1 176 ? 16.671 16.134 28.639 1.000 10.783 175 ASP AAA CA 1
ATOM 2652 C C . ASP A 1 176 ? 17.608 16.715 29.714 1.000 11.093 175 ASP AAA C 1
ATOM 2653 O O . ASP A 1 176 ? 17.145 17.008 30.804 1.000 13.940 175 ASP AAA O 1
ATOM 2662 N N . LEU A 1 177 ? 18.916 16.896 29.417 1.000 10.168 176 LEU AAA N 1
ATOM 2663 C CA . LEU A 1 177 ? 19.888 17.530 30.341 1.000 11.405 176 LEU AAA CA 1
ATOM 2664 C C . LEU A 1 177 ? 19.820 19.061 30.270 1.000 12.066 176 LEU AAA C 1
ATOM 2665 O O . LEU A 1 177 ? 20.565 19.734 30.983 1.000 15.580 176 LEU AAA O 1
ATOM 2681 N N . GLY A 1 178 ? 18.942 19.635 29.446 1.000 11.375 177 GLY AAA N 1
ATOM 2682 C CA . GLY A 1 178 ? 18.741 21.077 29.376 1.000 12.740 177 GLY AAA CA 1
ATOM 2683 C C . GLY A 1 178 ? 19.577 21.741 28.315 1.000 12.473 177 GLY AAA C 1
ATOM 2684 O O . GLY A 1 178 ? 19.733 22.949 28.360 1.000 15.648 177 GLY AAA O 1
ATOM 2688 N N . HIS A 1 179 ? 20.101 20.971 27.376 1.000 10.312 178 HIS AAA N 1
ATOM 2689 C CA . HIS A 1 179 ? 20.947 21.507 26.296 1.000 10.505 178 HIS AAA CA 1
ATOM 2690 C C . HIS A 1 179 ? 20.229 21.403 24.964 1.000 11.841 178 HIS AAA C 1
ATOM 2691 O O . HIS A 1 179 ? 19.195 20.738 24.810 1.000 13.070 178 HIS AAA O 1
ATOM 2706 N N . ALA A 1 180 ? 20.812 21.976 23.943 1.000 12.920 179 ALA AAA N 1
ATOM 2707 C CA . ALA A 1 180 ? 20.268 21.900 22.588 1.000 12.003 179 ALA AAA CA 1
ATOM 2708 C C . ALA A 1 180 ? 20.399 20.488 22.069 1.000 11.656 179 ALA AAA C 1
ATOM 2709 O O . ALA A 1 180 ? 21.425 19.846 22.301 1.000 10.767 179 ALA AAA O 1
ATOM 2716 N N . PRO A 1 181 ? 19.409 19.968 21.334 1.000 10.727 180 PRO AAA N 1
ATOM 2717 C CA . PRO A 1 181 ? 19.460 18.604 20.785 1.000 10.521 180 PRO AAA CA 1
ATOM 2718 C C . PRO A 1 181 ? 20.323 18.507 19.531 1.000 11.851 180 PRO AAA C 1
ATOM 2719 O O . PRO A 1 181 ? 19.930 17.943 18.496 1.000 15.495 180 PRO AAA O 1
ATOM 2730 N N . LEU A 1 182 ? 21.547 18.960 19.660 1.000 11.436 181 LEU AAA N 1
ATOM 2731 C CA . LEU A 1 182 ? 22.481 19.007 18.530 1.000 11.462 181 LEU AAA CA 1
ATOM 2732 C C . LEU A 1 182 ? 23.075 17.633 18.289 1.000 9.545 181 LEU AAA C 1
ATOM 2733 O O . LEU A 1 182 ? 23.549 16.989 19.220 1.000 11.072 181 LEU AAA O 1
ATOM 2749 N N . VAL A 1 183 ? 23.117 17.252 17.049 1.000 11.080 182 VAL AAA N 1
ATOM 2750 C CA . VAL A 1 183 ? 23.784 16.026 16.586 1.000 11.680 182 VAL AAA CA 1
ATOM 2751 C C . VAL A 1 183 ? 25.277 16.150 16.866 1.000 10.262 182 VAL AAA C 1
ATOM 2752 O O . VAL A 1 183 ? 25.880 17.238 16.660 1.000 10.594 182 VAL AAA O 1
ATOM 2765 N N . ASP A 1 184 ? 25.927 15.111 17.335 1.000 9.297 183 ASP AAA N 1
ATOM 2766 C CA . ASP A 1 184 ? 27.420 15.057 17.460 1.000 8.986 183 ASP AAA CA 1
ATOM 2767 C C . ASP A 1 184 ? 27.867 16.230 18.304 1.000 9.920 183 ASP AAA C 1
ATOM 2768 O O . ASP A 1 184 ? 28.828 16.923 17.975 1.000 11.531 183 ASP AAA O 1
ATOM 2777 N N . THR A 1 185 ? 27.219 16.447 19.422 1.000 9.273 184 THR AAA N 1
ATOM 2778 C CA . THR A 1 185 ? 27.456 17.652 20.220 1.000 9.124 184 THR AAA CA 1
ATOM 2779 C C . THR A 1 185 ? 28.810 17.643 20.900 1.000 9.079 184 THR AAA C 1
ATOM 2780 O O . THR A 1 185 ? 29.355 16.586 21.301 1.000 10.573 184 THR AAA O 1
ATOM 2791 N N . GLU A 1 186 ? 29.342 18.836 21.113 1.000 9.718 185 GLU AAA N 1
ATOM 2792 C CA . GLU A 1 186 ? 30.560 19.067 21.921 1.000 9.430 185 GLU AAA CA 1
ATOM 2793 C C . GLU A 1 186 ? 30.213 19.497 23.325 1.000 9.291 185 GLU AAA C 1
ATOM 2794 O O . GLU A 1 186 ? 31.112 19.655 24.150 1.000 10.370 185 GLU AAA O 1
ATOM 2806 N N . GLU A 1 187 ? 28.931 19.655 23.671 1.000 8.975 186 GLU AAA N 1
ATOM 2807 C CA . GLU A 1 187 ? 28.549 20.157 24.990 1.000 8.899 186 GLU AAA CA 1
ATOM 2808 C C . GLU A 1 187 ? 29.184 19.322 26.098 1.000 9.155 186 GLU AAA C 1
ATOM 2809 O O . GLU A 1 187 ? 28.890 18.109 26.150 1.000 8.714 186 GLU AAA O 1
ATOM 2821 N N . ALA A 1 188 ? 29.943 19.929 26.976 1.000 8.680 187 ALA AAA N 1
ATOM 2822 C CA . ALA A 1 188 ? 30.822 19.155 27.857 1.000 9.814 187 ALA AAA CA 1
ATOM 2823 C C . ALA A 1 188 ? 30.046 18.181 28.736 1.000 10.024 187 ALA AAA C 1
ATOM 2824 O O . ALA A 1 188 ? 30.466 17.037 28.927 1.000 9.285 187 ALA AAA O 1
ATOM 2831 N N . GLU A 1 189 ? 28.918 18.608 29.321 1.000 10.874 188 GLU AAA N 1
ATOM 2832 C CA . GLU A 1 189 ? 28.182 17.703 30.231 1.000 10.638 188 GLU AAA CA 1
ATOM 2833 C C . GLU A 1 189 ? 27.612 16.504 29.445 1.000 9.726 188 GLU AAA C 1
ATOM 2834 O O . GLU A 1 189 ? 27.559 15.393 30.006 1.000 10.915 188 GLU AAA O 1
ATOM 2846 N N . VAL A 1 190 ? 27.197 16.739 28.235 1.000 9.400 189 VAL AAA N 1
ATOM 2847 C CA . VAL A 1 190 ? 26.628 15.656 27.402 1.000 9.377 189 VAL AAA CA 1
ATOM 2848 C C . VAL A 1 190 ? 27.739 14.676 27.037 1.000 9.051 189 VAL AAA C 1
ATOM 2849 O O . VAL A 1 190 ? 27.600 13.449 27.154 1.000 8.984 189 VAL AAA O 1
AT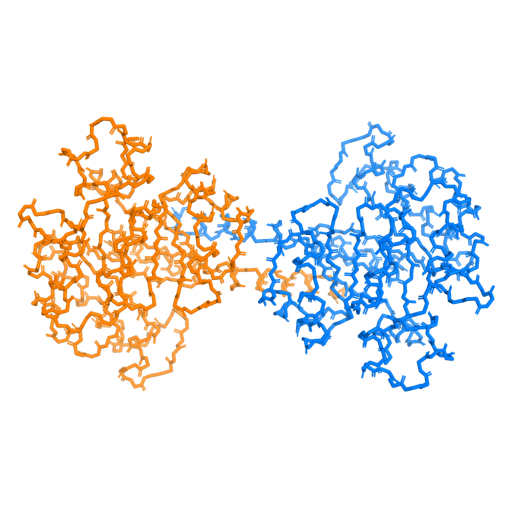OM 2862 N N . VAL A 1 191 ? 28.884 15.199 26.598 1.000 8.301 190 VAL AAA N 1
ATOM 2863 C CA . VAL A 1 191 ? 30.053 14.366 26.263 1.000 7.545 190 VAL AAA CA 1
ATOM 2864 C C . VAL A 1 191 ? 30.456 13.557 27.470 1.000 8.094 190 VAL AAA C 1
ATOM 2865 O O . VAL A 1 191 ? 30.748 12.341 27.334 1.000 8.628 190 VAL AAA O 1
ATOM 2878 N N . SER A 1 192 ? 30.477 14.154 28.657 1.000 8.187 191 SER AAA N 1
ATOM 2879 C CA A SER A 1 192 ? 30.815 13.432 29.907 0.380 9.372 191 SER AAA CA 1
ATOM 2880 C CA B SER A 1 192 ? 30.860 13.392 29.871 0.230 8.913 191 SER AAA CA 1
ATOM 2881 C CA C SER A 1 192 ? 30.821 13.437 29.901 0.390 9.414 191 SER AAA CA 1
ATOM 2882 C C . SER A 1 192 ? 29.796 12.328 30.198 1.000 9.070 191 SER AAA C 1
ATOM 2883 O O . SER A 1 192 ? 30.198 11.214 30.611 1.000 10.445 191 SER AAA O 1
ATOM 2903 N N . ALA A 1 193 ? 28.517 12.624 30.069 1.000 9.616 192 ALA AAA N 1
ATOM 2904 C CA . ALA A 1 193 ? 27.472 11.630 30.340 1.000 9.792 192 ALA AAA CA 1
ATOM 2905 C C . ALA A 1 193 ? 27.619 10.449 29.405 1.000 9.237 192 ALA AAA C 1
ATOM 2906 O O . ALA A 1 193 ? 27.440 9.281 29.820 1.000 10.010 192 ALA AAA O 1
ATOM 2913 N N . ILE A 1 194 ? 27.869 10.713 28.138 1.000 9.272 193 ILE AAA N 1
ATOM 2914 C CA . ILE A 1 194 ? 28.058 9.661 27.131 1.000 9.392 193 ILE AAA CA 1
ATOM 2915 C C . ILE A 1 194 ? 29.226 8.765 27.513 1.000 8.696 193 ILE AAA C 1
ATOM 2916 O O . ILE A 1 194 ? 29.114 7.519 27.458 1.000 9.431 193 ILE AAA O 1
ATOM 2932 N N . ALA A 1 195 ? 30.364 9.352 27.879 1.000 9.328 194 ALA AAA N 1
ATOM 2933 C CA . ALA A 1 195 ? 31.537 8.553 28.255 1.000 10.016 194 ALA AAA CA 1
ATOM 2934 C C . ALA A 1 195 ? 31.199 7.711 29.495 1.000 9.474 194 ALA AAA C 1
ATOM 2935 O O . ALA A 1 195 ? 31.616 6.586 29.604 1.000 10.569 194 ALA AAA O 1
ATOM 2942 N N . HIS A 1 196 ? 30.493 8.289 30.454 1.000 9.982 195 HIS AAA N 1
ATOM 2943 C CA . HIS A 1 196 ? 30.093 7.583 31.704 1.000 11.436 195 HIS AAA CA 1
ATOM 2944 C C . HIS A 1 196 ? 29.243 6.351 31.352 1.000 10.224 195 HIS AAA C 1
ATOM 2945 O O . HIS A 1 196 ? 29.497 5.261 31.862 1.000 10.623 195 HIS AAA O 1
ATOM 2960 N N . VAL A 1 197 ? 28.256 6.503 30.474 1.000 9.699 196 VAL AAA N 1
ATOM 2961 C CA . VAL A 1 197 ? 27.430 5.337 30.076 1.000 9.661 196 VAL AAA CA 1
ATOM 2962 C C . VAL A 1 197 ? 28.307 4.258 29.457 1.000 8.762 196 VAL AAA C 1
ATOM 2963 O O . VAL A 1 197 ? 28.145 3.074 29.791 1.000 10.056 196 VAL AAA O 1
ATOM 2976 N N . ARG A 1 198 ? 29.190 4.657 28.546 1.000 9.397 197 ARG AAA N 1
ATOM 2977 C CA . ARG A 1 198 ? 30.079 3.652 27.943 1.000 9.158 197 ARG AAA CA 1
ATOM 2978 C C . ARG A 1 198 ? 30.892 2.948 29.032 1.000 9.791 197 ARG AAA C 1
ATOM 2979 O O . ARG A 1 198 ? 31.021 1.708 28.978 1.000 10.323 197 ARG AAA O 1
ATOM 3000 N N . GLU A 1 199 ? 31.530 3.681 29.904 1.000 9.949 198 GLU AAA N 1
ATOM 3001 C CA . GLU A 1 199 ? 32.390 3.061 30.908 1.000 10.931 198 GLU AAA CA 1
ATOM 3002 C C . GLU A 1 199 ? 31.582 2.110 31.789 1.000 11.641 198 GLU AAA C 1
ATOM 3003 O O . GLU A 1 199 ? 32.054 1.008 32.111 1.000 12.026 198 GLU AAA O 1
ATOM 3015 N N . ARG A 1 200 ? 30.384 2.517 32.179 1.000 11.131 199 ARG AAA N 1
ATOM 3016 C CA . ARG A 1 200 ? 29.521 1.648 33.050 1.000 12.202 199 ARG AAA CA 1
ATOM 3017 C C . ARG A 1 200 ? 29.157 0.382 32.271 1.000 10.530 199 ARG AAA C 1
ATOM 3018 O O . ARG A 1 200 ? 29.186 -0.701 32.822 1.000 12.142 199 ARG AAA O 1
ATOM 3039 N N . ALA A 1 201 ? 28.779 0.527 31.017 1.000 10.501 200 ALA AAA N 1
ATOM 3040 C CA . ALA A 1 201 ? 28.383 -0.643 30.215 1.000 10.753 200 ALA AAA CA 1
ATOM 3041 C C . ALA A 1 201 ? 29.536 -1.622 30.156 1.000 10.699 200 ALA AAA C 1
ATOM 3042 O O . ALA A 1 201 ? 29.378 -2.834 30.404 1.000 11.518 200 ALA AAA O 1
ATOM 3049 N N . HIS A 1 202 ? 30.708 -1.131 29.807 1.000 11.383 201 HIS AAA N 1
ATOM 3050 C CA . HIS A 1 202 ? 31.858 -2.047 29.658 1.000 12.068 201 HIS AAA CA 1
ATOM 3051 C C . HIS A 1 202 ? 32.222 -2.676 31.008 1.000 13.801 201 HIS AAA C 1
ATOM 3052 O O . HIS A 1 202 ? 32.577 -3.881 31.066 1.000 14.653 201 HIS AAA O 1
ATOM 3067 N N . ALA A 1 203 ? 32.146 -1.931 32.095 1.000 12.894 202 ALA AAA N 1
ATOM 3068 C CA . ALA A 1 203 ? 32.455 -2.456 33.433 1.000 14.345 202 ALA AAA CA 1
ATOM 3069 C C . ALA A 1 203 ? 31.505 -3.591 33.795 1.000 15.613 202 ALA AAA C 1
ATOM 3070 O O . ALA A 1 203 ? 31.884 -4.464 34.558 1.000 18.100 202 ALA AAA O 1
ATOM 3077 N N . ALA A 1 204 ? 30.258 -3.518 33.341 1.000 14.263 203 ALA AAA N 1
ATOM 3078 C CA . ALA A 1 204 ? 29.179 -4.489 33.633 1.000 14.838 203 ALA AAA CA 1
ATOM 3079 C C . ALA A 1 204 ? 29.260 -5.645 32.621 1.000 15.298 203 ALA AAA C 1
ATOM 3080 O O . ALA A 1 204 ? 28.402 -6.527 32.681 1.000 17.669 203 ALA AAA O 1
ATOM 3087 N N . GLY A 1 205 ? 30.234 -5.670 31.728 1.000 14.857 204 GLY AAA N 1
ATOM 3088 C CA . GLY A 1 205 ? 30.361 -6.691 30.688 1.000 16.399 204 GLY AAA CA 1
ATOM 3089 C C . GLY A 1 205 ? 29.244 -6.622 29.646 1.000 15.965 204 GLY AAA C 1
ATOM 3090 O O . GLY A 1 205 ? 28.861 -7.684 29.104 1.000 18.821 204 GLY AAA O 1
ATOM 3094 N N . LYS A 1 206 ? 28.727 -5.435 29.394 1.000 13.601 205 LYS AAA N 1
ATOM 3095 C CA . LYS A 1 206 ? 27.650 -5.215 28.427 1.000 12.709 205 LYS AAA CA 1
ATOM 3096 C C . LYS A 1 206 ? 28.183 -4.454 27.227 1.000 11.032 205 LYS AAA C 1
ATOM 3097 O O . LYS A 1 206 ? 29.269 -3.895 27.259 1.000 13.375 205 LYS AAA O 1
ATOM 3116 N N . ARG A 1 207 ? 27.416 -4.409 26.170 1.000 10.026 206 ARG AAA N 1
ATOM 3117 C CA . ARG A 1 207 ? 27.740 -3.653 24.943 1.000 9.448 206 ARG AAA CA 1
ATOM 3118 C C . ARG A 1 207 ? 27.122 -2.268 25.000 1.000 9.262 206 ARG AAA C 1
ATOM 3119 O O . ARG A 1 207 ? 26.096 -2.068 25.652 1.000 10.046 206 ARG AAA O 1
ATOM 3140 N N . VAL A 1 208 ? 27.731 -1.326 24.289 1.000 8.737 207 VAL AAA N 1
ATOM 3141 C CA . VAL A 1 208 ? 27.196 0.034 24.239 1.000 8.238 207 VAL AAA CA 1
ATOM 3142 C C . VAL A 1 208 ? 27.234 0.549 22.808 1.000 8.037 207 VAL AAA C 1
ATOM 3143 O O . VAL A 1 208 ? 28.261 0.414 22.078 1.000 9.346 207 VAL AAA O 1
ATOM 3156 N N . GLY A 1 209 ? 26.156 1.156 22.386 1.000 8.006 208 GLY AAA N 1
ATOM 3157 C CA . GLY A 1 209 ? 26.062 1.776 21.081 1.000 8.658 208 GLY AAA CA 1
ATOM 3158 C C . GLY A 1 209 ? 25.757 3.253 21.175 1.000 7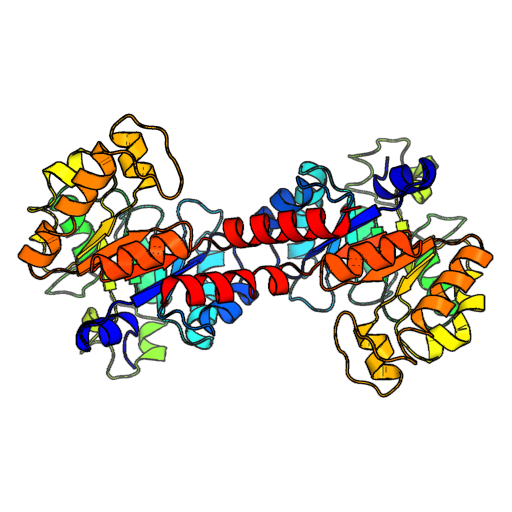.367 208 GLY AAA C 1
ATOM 3159 O O . GLY A 1 209 ? 25.359 3.748 22.228 1.000 7.898 208 GLY AAA O 1
ATOM 3163 N N . ILE A 1 210 ? 25.903 3.903 20.050 1.000 6.730 209 ILE AAA N 1
ATOM 3164 C CA . ILE A 1 210 ? 25.568 5.348 19.978 1.000 7.073 209 ILE AAA CA 1
ATOM 3165 C C . ILE A 1 210 ? 25.181 5.709 18.560 1.000 6.344 209 ILE AAA C 1
ATOM 3166 O O . ILE A 1 210 ? 25.725 5.188 17.559 1.000 8.348 209 ILE AAA O 1
ATOM 3182 N N . TRP A 1 211 ? 24.259 6.644 18.456 1.000 7.157 210 TRP AAA N 1
ATOM 3183 C CA . TRP A 1 211 ? 23.779 7.254 17.211 1.000 6.810 210 TRP AAA CA 1
ATOM 3184 C C . TRP A 1 211 ? 24.645 8.431 16.822 1.000 7.041 210 TRP AAA C 1
ATOM 3185 O O . TRP A 1 211 ? 24.855 9.333 17.681 1.000 9.238 210 TRP AAA O 1
ATOM 3206 N N . CYS A 1 212 ? 25.076 8.474 15.582 1.000 6.847 211 CYS AAA N 1
ATOM 3207 C CA . CYS A 1 212 ? 25.949 9.534 15.079 1.000 7.096 211 CYS AAA CA 1
ATOM 3208 C C . CYS A 1 212 ? 25.370 10.173 13.829 1.000 7.267 211 CYS AAA C 1
ATOM 3209 O O . CYS A 1 212 ? 24.654 9.556 13.047 1.000 8.509 211 CYS AAA O 1
ATOM 3217 N N . GLY A 1 213 ? 25.775 11.435 13.632 1.000 7.810 212 GLY AAA N 1
ATOM 3218 C CA . GLY A 1 213 ? 25.345 12.211 12.464 1.000 8.719 212 GLY AAA CA 1
ATOM 3219 C C . GLY A 1 213 ? 26.396 12.418 11.438 1.000 9.122 212 GLY AAA C 1
ATOM 3220 O O . GLY A 1 213 ? 26.110 13.091 10.438 1.000 10.536 212 GLY AAA O 1
ATOM 3224 N N . SER A 1 214 ? 27.571 11.856 11.586 1.000 9.483 213 SER AAA N 1
ATOM 3225 C CA . SER A 1 214 ? 28.680 12.111 10.665 1.000 9.009 213 SER AAA CA 1
ATOM 3226 C C . SER A 1 214 ? 29.647 10.959 10.751 1.000 8.649 213 SER AAA C 1
ATOM 3227 O O . SER A 1 214 ? 29.799 10.295 11.809 1.000 9.207 213 SER AAA O 1
ATOM 3235 N N . GLY A 1 215 ? 30.401 10.768 9.681 1.000 9.877 214 GLY AAA N 1
ATOM 3236 C CA . GLY A 1 215 ? 31.486 9.774 9.690 1.000 10.050 214 GLY AAA CA 1
ATOM 3237 C C . GLY A 1 215 ? 32.598 10.137 10.641 1.000 9.596 214 GLY AAA C 1
ATOM 3238 O O . GLY A 1 215 ? 33.182 9.272 11.292 1.000 9.465 214 GLY AAA O 1
ATOM 3242 N N . GLY A 1 216 ? 32.944 11.411 10.740 1.000 10.490 215 GLY AAA N 1
ATOM 3243 C CA . GLY A 1 216 ? 34.033 11.811 11.638 1.000 10.286 215 GLY AAA CA 1
ATOM 3244 C C . GLY A 1 216 ? 33.722 11.560 13.099 1.000 9.405 215 GLY AAA C 1
ATOM 3245 O O . GLY A 1 216 ? 34.607 11.121 13.859 1.000 10.409 215 GLY AAA O 1
ATOM 3249 N N . PHE A 1 217 ? 32.506 11.872 13.521 1.000 8.793 216 PHE AAA N 1
ATOM 3250 C CA . PHE A 1 217 ? 32.095 11.579 14.896 1.000 7.905 216 PHE AAA CA 1
ATOM 3251 C C . PHE A 1 217 ? 32.071 10.069 15.102 1.000 7.589 216 PHE AAA C 1
ATOM 3252 O O . PHE A 1 217 ? 32.539 9.598 16.138 1.000 7.463 216 PHE AAA O 1
ATOM 3269 N N . ALA A 1 218 ? 31.551 9.326 14.142 1.000 7.686 217 ALA AAA N 1
ATOM 3270 C CA . ALA A 1 218 ? 31.525 7.854 14.253 1.000 7.946 217 ALA AAA CA 1
ATOM 3271 C C . ALA A 1 218 ? 32.944 7.281 14.387 1.000 7.884 217 ALA AAA C 1
ATOM 3272 O O . ALA A 1 218 ? 33.148 6.357 15.195 1.000 8.221 217 ALA AAA O 1
ATOM 3279 N N . ARG A 1 219 ? 33.928 7.859 13.691 1.000 7.818 218 ARG AAA N 1
ATOM 3280 C CA . ARG A 1 219 ? 35.321 7.372 13.803 1.000 7.526 218 ARG AAA CA 1
ATOM 3281 C C . ARG A 1 219 ? 35.790 7.534 15.241 1.000 7.977 218 ARG AAA C 1
ATOM 3282 O O . ARG A 1 219 ? 36.454 6.669 15.809 1.000 8.414 218 ARG AAA O 1
ATOM 3303 N N . VAL A 1 220 ? 35.493 8.695 15.830 1.000 7.609 219 VAL AAA N 1
ATOM 3304 C CA . VAL A 1 220 ? 35.892 8.930 17.215 1.000 7.569 219 VAL AAA CA 1
ATOM 3305 C C . VAL A 1 220 ? 35.183 7.947 18.126 1.000 8.576 219 VAL AAA C 1
ATOM 3306 O O . VAL A 1 220 ? 35.821 7.410 19.057 1.000 8.476 219 VAL AAA O 1
ATOM 3319 N N . LYS A 1 221 ? 33.892 7.700 17.943 1.000 7.725 220 LYS AAA N 1
ATOM 3320 C CA . LYS A 1 221 ? 33.190 6.774 18.843 1.000 7.927 220 LYS AAA CA 1
ATOM 3321 C C . LYS A 1 221 ? 33.760 5.361 18.701 1.000 8.295 220 LYS AAA C 1
ATOM 3322 O O . LYS A 1 221 ? 33.871 4.657 19.714 1.000 8.770 220 LYS AAA O 1
ATOM 3341 N N . LEU A 1 222 ? 34.060 4.921 17.486 1.000 8.135 221 LEU AAA N 1
ATOM 3342 C CA . LEU A 1 222 ? 34.687 3.590 17.347 1.000 8.530 221 LEU AAA CA 1
ATOM 3343 C C . LEU A 1 222 ? 36.033 3.587 18.116 1.000 8.874 221 LEU AAA C 1
ATOM 3344 O O . LEU A 1 222 ? 36.349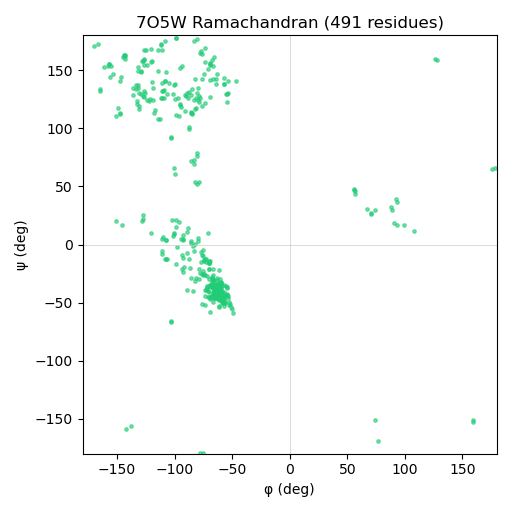 2.624 18.824 1.000 10.058 221 LEU AAA O 1
ATOM 3360 N N . ALA A 1 223 ? 36.835 4.635 17.973 1.000 8.894 222 ALA AAA N 1
ATOM 3361 C CA . ALA A 1 223 ? 38.145 4.693 18.662 1.000 9.498 222 ALA AAA CA 1
ATOM 3362 C C . ALA A 1 223 ? 37.938 4.674 20.186 1.000 9.835 222 ALA AAA C 1
ATOM 3363 O O . ALA A 1 223 ? 38.779 4.127 20.913 1.000 10.911 222 ALA AAA O 1
ATOM 3370 N N . GLU A 1 224 ? 36.873 5.298 20.711 1.000 9.787 223 GLU AAA N 1
ATOM 3371 C CA . GLU A 1 224 ? 36.629 5.317 22.147 1.000 9.320 223 GLU AAA CA 1
ATOM 3372 C C . GLU A 1 224 ? 36.143 3.954 22.660 1.000 9.746 223 GLU AAA C 1
ATOM 3373 O O . GLU A 1 224 ? 36.051 3.832 23.880 1.000 11.398 223 GLU AAA O 1
ATOM 3385 N N . GLY A 1 225 ? 35.767 3.035 21.794 1.000 9.882 224 GLY AAA N 1
ATOM 3386 C CA . GLY A 1 225 ? 35.385 1.691 22.214 1.000 10.681 224 GLY AAA CA 1
ATOM 3387 C C . GLY A 1 225 ? 33.932 1.386 22.130 1.000 9.615 224 GLY AAA C 1
ATOM 3388 O O . GLY A 1 225 ? 33.515 0.304 22.567 1.000 10.982 224 GLY AAA O 1
ATOM 3392 N N . PHE A 1 226 ? 33.136 2.229 21.483 1.000 8.809 225 PHE AAA N 1
ATOM 3393 C CA . PHE A 1 226 ? 31.714 1.827 21.335 1.000 8.989 225 PHE AAA CA 1
ATOM 3394 C C . PHE A 1 226 ? 31.623 0.553 20.458 1.000 8.351 225 PHE AAA C 1
ATOM 3395 O O . PHE A 1 226 ? 32.311 0.379 19.446 1.000 10.302 225 PHE AAA O 1
ATOM 3412 N N . ASP A 1 227 ? 30.690 -0.313 20.845 1.000 8.356 226 ASP AAA N 1
ATOM 3413 C CA . ASP A 1 227 ? 30.522 -1.616 20.177 1.000 9.010 226 ASP AAA CA 1
ATOM 3414 C C . ASP A 1 227 ? 29.605 -1.558 18.960 1.000 8.248 226 ASP AAA C 1
ATOM 3415 O O . ASP A 1 227 ? 29.639 -2.468 18.148 1.000 8.829 226 ASP AAA O 1
ATOM 3424 N N . PHE A 1 228 ? 28.776 -0.542 18.875 1.000 8.470 227 PHE AAA N 1
ATOM 3425 C CA . PHE A 1 228 ? 27.718 -0.450 17.845 1.000 8.455 227 PHE AAA CA 1
ATOM 3426 C C . PHE A 1 228 ? 27.579 1.033 17.536 1.000 7.995 227 PHE AAA C 1
ATOM 3427 O O . PHE A 1 228 ? 27.132 1.774 18.438 1.000 10.342 227 PHE AAA O 1
ATOM 3444 N N . VAL A 1 229 ? 27.950 1.457 16.366 1.000 7.044 228 VAL AAA N 1
ATOM 3445 C CA . VAL A 1 229 ? 27.947 2.880 16.019 1.000 7.218 228 VAL AAA CA 1
ATOM 3446 C C . VAL A 1 229 ? 27.153 3.045 14.749 1.000 6.590 228 VAL AAA C 1
ATOM 3447 O O . VAL A 1 229 ? 27.397 2.326 13.797 1.000 7.894 228 VAL AAA O 1
ATOM 3460 N N . THR A 1 230 ? 26.170 3.935 14.778 1.000 6.841 229 THR AAA N 1
ATOM 3461 C CA . THR A 1 230 ? 25.361 4.187 13.598 1.000 6.653 229 THR AAA CA 1
ATOM 3462 C C . THR A 1 230 ? 25.749 5.499 12.982 1.000 6.548 229 THR AAA C 1
ATOM 3463 O O . THR A 1 230 ? 25.975 6.512 13.678 1.000 7.469 229 THR AAA O 1
ATOM 3474 N N . ALA A 1 231 ? 25.823 5.530 11.657 1.000 6.673 230 ALA AAA N 1
ATOM 3475 C CA . ALA A 1 231 ? 26.152 6.791 10.939 1.000 6.986 230 ALA AAA CA 1
ATOM 3476 C C . ALA A 1 231 ? 25.801 6.625 9.491 1.000 7.111 230 ALA AAA C 1
ATOM 3477 O O . ALA A 1 231 ? 26.245 5.631 8.923 1.000 8.051 230 ALA AAA O 1
ATOM 3484 N N . ALA A 1 232 ? 25.101 7.568 8.856 1.000 7.752 231 ALA AAA N 1
ATOM 3485 C CA . ALA A 1 232 ? 24.315 8.658 9.398 1.000 7.618 231 ALA AAA CA 1
ATOM 3486 C C . ALA A 1 232 ? 22.920 8.513 8.796 1.000 6.935 231 ALA AAA C 1
ATOM 3487 O O . ALA A 1 232 ? 22.725 7.747 7.855 1.000 7.510 231 ALA AAA O 1
ATOM 3494 N N . PRO A 1 233 ? 21.906 9.219 9.300 1.000 6.899 232 PRO AAA N 1
ATOM 3495 C CA . PRO A 1 233 ? 20.562 8.990 8.766 1.000 7.042 232 PRO AAA CA 1
ATOM 3496 C C . PRO A 1 233 ? 20.486 9.218 7.249 1.000 7.181 232 PRO AAA C 1
ATOM 3497 O O . PRO A 1 233 ? 20.982 10.254 6.738 1.000 7.319 232 PRO AAA O 1
ATOM 3508 N N . ASP A 1 234 ? 19.796 8.353 6.565 1.000 7.012 233 ASP AAA N 1
ATOM 3509 C CA . ASP A 1 234 ? 19.592 8.492 5.104 1.000 6.891 233 ASP AAA CA 1
ATOM 3510 C C . ASP A 1 234 ? 19.067 9.867 4.727 1.000 7.014 233 ASP AAA C 1
ATOM 3511 O O . ASP A 1 234 ? 19.611 10.450 3.799 1.000 7.054 233 ASP AAA O 1
ATOM 3520 N N . LEU A 1 235 ? 18.005 10.339 5.367 1.000 7.170 234 LEU AAA N 1
ATOM 3521 C CA . LEU A 1 235 ? 17.439 11.614 4.916 1.000 6.795 234 LEU AAA CA 1
ATOM 3522 C C . LEU A 1 235 ? 18.444 12.737 5.077 1.000 7.467 234 LEU AAA C 1
ATOM 3523 O O . LEU A 1 235 ? 18.534 13.597 4.205 1.000 7.631 234 LEU AAA O 1
ATOM 3539 N N . ALA A 1 236 ? 19.157 12.790 6.186 1.000 7.645 235 ALA AAA N 1
ATOM 3540 C CA . ALA A 1 236 ? 20.171 13.831 6.413 1.000 8.078 235 ALA AAA CA 1
ATOM 3541 C C . ALA A 1 236 ? 21.288 13.743 5.385 1.000 7.575 235 ALA AAA C 1
ATOM 3542 O O . ALA A 1 236 ? 21.705 14.788 4.850 1.000 8.673 235 ALA AAA O 1
ATOM 3549 N N . MET A 1 237 ? 21.762 12.546 5.103 1.000 6.862 236 MET AAA N 1
ATOM 3550 C CA . MET A 1 237 ? 22.841 12.405 4.119 1.000 7.981 236 MET AAA CA 1
ATOM 3551 C C . MET A 1 237 ? 22.355 12.826 2.727 1.000 7.274 236 MET AAA C 1
ATOM 3552 O O . MET A 1 237 ? 23.056 13.514 1.977 1.000 8.281 236 MET AAA O 1
ATOM 3566 N N . LEU A 1 238 ? 21.133 12.438 2.380 1.000 7.281 237 LEU AAA N 1
ATOM 3567 C CA . LEU A 1 238 ? 20.593 12.755 1.063 1.000 7.539 237 LEU AAA CA 1
ATOM 3568 C C . LEU A 1 238 ? 20.354 14.269 0.948 1.000 7.729 237 LEU AAA C 1
ATOM 3569 O O . LEU A 1 238 ? 20.679 14.881 -0.119 1.000 7.991 237 LEU AAA O 1
ATOM 3585 N N . SER A 1 239 ? 19.782 14.891 1.953 1.000 8.097 238 SER AAA N 1
ATOM 3586 C CA A SER A 1 239 ? 19.540 16.356 1.923 0.490 7.958 238 SER AAA CA 1
ATOM 3587 C CA B SER A 1 239 ? 19.516 16.341 1.801 0.250 7.715 238 SER AAA CA 1
ATOM 3588 C CA C SER A 1 239 ? 19.532 16.354 1.907 0.260 8.191 238 SER AAA CA 1
ATOM 3589 C C . SER A 1 239 ? 20.851 17.107 1.744 1.000 8.388 238 SER AAA C 1
ATOM 3590 O O . SER A 1 239 ? 20.943 18.052 0.958 1.000 9.298 238 SER AAA O 1
ATOM 3610 N N . ALA A 1 240 ? 21.853 16.728 2.523 1.000 8.863 239 ALA AAA N 1
ATOM 3611 C CA . ALA A 1 240 ? 23.140 17.423 2.449 1.000 9.452 239 ALA AAA CA 1
ATOM 3612 C C . ALA A 1 240 ? 23.735 17.200 1.052 1.000 9.218 239 ALA AAA C 1
ATOM 3613 O O . ALA A 1 240 ? 24.345 18.156 0.470 1.000 9.410 239 ALA AAA O 1
ATOM 3620 N N . ALA A 1 241 ? 23.638 16.016 0.514 1.000 8.632 240 ALA AAA N 1
ATOM 3621 C CA . ALA A 1 241 ? 24.203 15.742 -0.816 1.000 8.934 240 ALA AAA CA 1
ATOM 3622 C C . ALA A 1 241 ? 23.495 16.603 -1.854 1.000 8.778 240 ALA AAA C 1
ATOM 3623 O O . ALA A 1 241 ? 24.160 17.166 -2.753 1.000 9.867 240 ALA AAA O 1
ATOM 3630 N N . ALA A 1 242 ? 22.194 16.727 -1.790 1.000 7.864 241 ALA AAA N 1
ATOM 3631 C CA . ALA A 1 242 ? 21.435 17.530 -2.763 1.000 8.481 241 ALA AAA CA 1
ATOM 3632 C C . ALA A 1 242 ? 21.805 18.995 -2.633 1.000 8.706 241 ALA AAA C 1
ATOM 3633 O O . ALA A 1 242 ? 21.944 19.648 -3.664 1.000 8.638 241 ALA AAA O 1
ATOM 3640 N N . ARG A 1 243 ? 21.924 19.479 -1.410 1.000 8.793 242 ARG AAA N 1
ATOM 3641 C CA . ARG A 1 243 ? 22.321 20.893 -1.263 1.000 9.641 242 ARG AAA CA 1
ATOM 3642 C C . ARG A 1 243 ? 23.643 21.137 -1.958 1.000 9.432 242 ARG AAA C 1
ATOM 3643 O O . ARG A 1 243 ? 23.829 22.231 -2.563 1.000 9.950 242 ARG AAA O 1
ATOM 3664 N N . GLN A 1 244 ? 24.580 20.247 -1.796 1.000 9.376 243 GLN AAA N 1
ATOM 3665 C CA . GLN A 1 244 ? 25.902 20.418 -2.431 1.000 10.567 243 GLN AAA CA 1
ATOM 3666 C C . GLN A 1 244 ? 25.813 20.341 -3.949 1.000 10.046 243 GLN AAA C 1
ATOM 3667 O O . GLN A 1 244 ? 26.469 21.117 -4.646 1.000 10.724 243 GLN AAA O 1
ATOM 3681 N N . VAL A 1 245 ? 25.036 19.393 -4.464 1.000 9.053 244 VAL AAA N 1
ATOM 3682 C CA . VAL A 1 245 ? 24.851 19.288 -5.936 1.000 8.673 244 VAL AAA CA 1
ATOM 3683 C C . VAL A 1 245 ? 24.286 20.619 -6.451 1.000 8.211 244 VAL AAA C 1
ATOM 3684 O O . VAL A 1 245 ? 24.742 21.116 -7.503 1.000 9.773 244 VAL AAA O 1
ATOM 3697 N N . ILE A 1 246 ? 23.289 21.178 -5.787 1.000 8.423 245 ILE AAA N 1
ATOM 3698 C CA . ILE A 1 246 ? 22.671 22.421 -6.242 1.000 8.294 245 ILE AAA CA 1
ATOM 3699 C C . ILE A 1 246 ? 23.697 23.542 -6.201 1.000 8.528 245 ILE AAA C 1
ATOM 3700 O O . ILE A 1 246 ? 23.780 24.346 -7.139 1.000 9.636 245 ILE AAA O 1
ATOM 3716 N N . ALA A 1 247 ? 24.462 23.640 -5.121 1.000 9.752 246 ALA AAA N 1
ATOM 3717 C CA . ALA A 1 247 ? 25.459 24.727 -5.010 1.000 10.661 246 ALA AAA CA 1
ATOM 3718 C C . ALA A 1 247 ? 26.460 24.562 -6.134 1.000 10.982 246 ALA AAA C 1
ATOM 3719 O O . ALA A 1 247 ? 26.921 25.584 -6.716 1.000 13.270 246 ALA AAA O 1
ATOM 3726 N N . ASP A 1 248 ? 26.881 23.367 -6.417 1.000 10.990 247 ASP AAA N 1
ATOM 3727 C CA . ASP A 1 248 ? 27.872 23.135 -7.486 1.000 12.048 247 ASP AAA CA 1
ATOM 3728 C C . ASP A 1 248 ? 27.260 23.527 -8.834 1.000 11.478 247 ASP AAA C 1
ATOM 3729 O O . ASP A 1 248 ? 27.896 24.197 -9.687 1.000 14.166 247 ASP AAA O 1
ATOM 3738 N N . ALA A 1 249 ? 26.032 23.111 -9.104 1.000 9.964 248 ALA AAA N 1
ATOM 3739 C CA . ALA A 1 249 ? 25.364 23.356 -10.391 1.000 9.817 248 ALA AAA CA 1
ATOM 3740 C C . ALA A 1 249 ? 25.151 24.853 -10.607 1.000 10.920 248 ALA AAA C 1
ATOM 3741 O O . ALA A 1 249 ? 25.359 25.328 -11.698 1.000 11.024 248 ALA AAA O 1
ATOM 3748 N N . ARG A 1 250 ? 24.706 25.548 -9.584 1.000 10.725 249 ARG AAA N 1
ATOM 3749 C CA . ARG A 1 250 ? 24.332 26.961 -9.693 1.000 12.137 249 ARG AAA CA 1
ATOM 3750 C C . ARG A 1 250 ? 25.575 27.874 -9.585 1.000 15.981 249 ARG AAA C 1
ATOM 3751 O O . ARG A 1 250 ? 25.417 29.045 -9.738 1.000 22.499 249 ARG AAA O 1
ATOM 3772 N N . ALA A 1 251 ? 26.742 27.333 -9.306 1.000 13.734 250 ALA AAA N 1
ATOM 3773 C CA . ALA A 1 251 ? 28.012 28.113 -9.190 1.000 19.240 250 ALA AAA CA 1
ATOM 3774 C C . ALA A 1 251 ? 27.843 29.137 -8.080 1.000 31.128 250 ALA AAA C 1
ATOM 3775 O O . ALA A 1 251 ? 27.531 28.500 -7.070 1.000 25.814 250 ALA AAA O 1
ATOM 3782 N N . HIS B 1 1 ? 0.148 29.661 -8.536 1.000 25.699 0 HIS BBB N 1
ATOM 3783 C CA . HIS B 1 1 ? -0.653 29.865 -9.805 1.000 25.168 0 HIS BBB CA 1
ATOM 3784 C C . HIS B 1 1 ? 0.249 30.110 -11.030 1.000 17.172 0 HIS BBB C 1
ATOM 3785 O O . HIS B 1 1 ? -0.203 30.764 -12.010 1.000 18.913 0 HIS BBB O 1
ATOM 3802 N N . HIS B 1 2 ? 1.420 29.486 -11.070 1.000 16.560 1 HIS BBB N 1
ATOM 3803 C CA . HIS B 1 2 ? 2.227 29.399 -12.307 1.000 14.629 1 HIS BBB CA 1
ATOM 3804 C C . HIS B 1 2 ? 3.128 28.179 -12.223 1.000 11.517 1 HIS BBB C 1
ATOM 3805 O O . HIS B 1 2 ? 3.502 27.754 -11.149 1.000 14.597 1 HIS BBB O 1
ATOM 3820 N N . ASN B 1 3 ? 3.469 27.666 -13.378 1.000 10.547 2 ASN BBB N 1
ATOM 3821 C CA . ASN B 1 3 ? 4.449 26.597 -13.488 1.000 9.782 2 ASN BBB CA 1
ATOM 3822 C C . ASN B 1 3 ? 5.829 27.217 -13.298 1.000 9.286 2 ASN BBB C 1
ATOM 3823 O O . ASN B 1 3 ? 6.243 28.085 -14.051 1.000 10.721 2 ASN BBB O 1
ATOM 3834 N N . LYS B 1 4 ? 6.523 26.748 -12.254 1.000 10.085 3 LYS BBB N 1
ATOM 3835 C CA . LYS B 1 4 ? 7.802 27.386 -11.870 1.000 10.177 3 LYS BBB CA 1
ATOM 3836 C C . LYS B 1 4 ? 8.833 27.283 -12.979 1.000 9.955 3 LYS BBB C 1
ATOM 3837 O O . LYS B 1 4 ? 9.689 28.202 -13.087 1.000 11.379 3 LYS BBB O 1
ATOM 3856 N N . VAL B 1 5 ? 8.835 26.206 -13.724 1.000 7.862 4 VAL BBB N 1
ATOM 3857 C CA . VAL B 1 5 ? 9.780 26.066 -14.818 1.000 8.003 4 VAL BBB CA 1
ATOM 3858 C C . VAL B 1 5 ? 9.492 27.056 -15.933 1.000 9.207 4 VAL BBB C 1
ATOM 3859 O O . VAL B 1 5 ? 10.410 27.699 -16.454 1.000 9.997 4 VAL BBB O 1
ATOM 3872 N N . ARG B 1 6 ? 8.218 27.177 -16.291 1.000 9.569 5 ARG BBB N 1
ATOM 3873 C CA . ARG B 1 6 ? 7.846 28.135 -17.299 1.000 12.524 5 ARG BBB CA 1
ATOM 3874 C C . ARG B 1 6 ? 8.171 29.554 -16.857 1.000 12.182 5 ARG BBB C 1
ATOM 3875 O O . ARG B 1 6 ? 8.613 30.380 -17.698 1.000 13.671 5 ARG BBB O 1
ATOM 3896 N N . THR B 1 7 ? 8.005 29.871 -15.595 1.000 11.623 6 THR BBB N 1
ATOM 3897 C CA . THR B 1 7 ? 8.409 31.208 -15.085 1.000 14.235 6 THR BBB CA 1
ATOM 3898 C C . THR B 1 7 ? 9.925 31.422 -15.254 1.000 12.223 6 THR BBB C 1
ATOM 3899 O O . THR B 1 7 ? 10.325 32.511 -15.675 1.000 14.976 6 THR BBB O 1
ATOM 3910 N N . CYS B 1 8 ? 10.753 30.441 -14.953 1.000 11.310 7 CYS BBB N 1
ATOM 3911 C CA . CYS B 1 8 ? 12.191 30.537 -15.221 1.000 11.797 7 CYS BBB CA 1
ATOM 3912 C C . CYS B 1 8 ? 12.411 30.904 -16.699 1.000 12.505 7 CYS BBB C 1
ATOM 3913 O O . CYS B 1 8 ? 13.123 31.903 -17.050 1.000 12.377 7 CYS BBB O 1
ATOM 3921 N N . TRP B 1 9 ? 11.797 30.150 -17.583 1.000 10.985 8 TRP BBB N 1
ATOM 3922 C CA . TRP B 1 9 ? 11.974 30.335 -19.028 1.000 11.123 8 TRP BBB CA 1
ATOM 3923 C C . TRP B 1 9 ? 11.497 31.741 -19.426 1.000 12.196 8 TRP BBB C 1
ATOM 3924 O O . TRP B 1 9 ? 12.145 32.398 -20.266 1.000 13.837 8 TRP BBB O 1
ATOM 3945 N N . ASN B 1 10 ? 10.379 32.211 -18.879 1.000 12.753 9 ASN BBB N 1
ATOM 3946 C CA . ASN B 1 10 ? 9.836 33.536 -19.247 1.000 16.008 9 ASN BBB CA 1
ATOM 3947 C C . ASN B 1 10 ? 10.793 34.627 -18.767 1.000 15.045 9 ASN BBB C 1
ATOM 3948 O O . ASN B 1 10 ? 10.774 35.743 -19.382 1.000 18.547 9 ASN BBB O 1
ATOM 3959 N N . GLU B 1 11 ? 11.652 34.353 -17.810 1.000 15.316 10 GLU BBB N 1
ATOM 3960 C CA . GLU B 1 11 ? 12.726 35.285 -17.347 1.000 16.980 10 GLU BBB CA 1
ATOM 3961 C C . GLU B 1 11 ? 14.028 35.035 -18.093 1.000 16.633 10 GLU BBB C 1
ATOM 3962 O O . GLU B 1 11 ? 15.031 35.737 -17.774 1.000 20.336 10 GLU BBB O 1
ATOM 3974 N N . GLY B 1 12 ? 14.046 34.214 -19.109 1.000 15.900 11 GLY BBB N 1
ATOM 3975 C CA . GLY B 1 12 ? 15.287 33.965 -19.844 1.000 16.317 11 GLY BBB CA 1
ATOM 3976 C C . GLY B 1 12 ? 16.295 33.152 -19.052 1.000 17.598 11 GLY BBB C 1
ATOM 3977 O O . GLY B 1 12 ? 17.487 33.294 -19.301 1.000 19.509 11 GLY BBB O 1
ATOM 3981 N N . ARG B 1 13 ? 15.841 32.327 -18.113 1.000 14.302 12 ARG BBB N 1
ATOM 3982 C CA . ARG B 1 13 ? 16.749 31.548 -17.249 1.000 14.117 12 ARG BBB CA 1
ATOM 3983 C C . ARG B 1 13 ? 16.434 30.085 -17.359 1.000 11.801 12 ARG BBB C 1
ATOM 3984 O O . ARG B 1 13 ? 15.306 29.727 -17.675 1.000 13.566 12 ARG BBB O 1
ATOM 4005 N N . PRO B 1 14 ? 17.433 29.267 -17.093 1.000 11.634 13 PRO BBB N 1
ATOM 4006 C CA . PRO B 1 14 ? 17.205 27.855 -17.029 1.000 11.155 13 PRO BBB CA 1
ATOM 4007 C C . PRO B 1 14 ? 16.517 27.459 -15.731 1.000 9.467 13 PRO BBB C 1
ATOM 4008 O O . PRO B 1 14 ? 16.476 28.219 -14.774 1.000 11.049 13 PRO BBB O 1
ATOM 4019 N N . ALA B 1 15 ? 15.976 26.258 -15.719 1.000 8.286 14 ALA BBB N 1
ATOM 4020 C CA . ALA B 1 15 ? 15.467 25.599 -14.524 1.000 8.490 14 ALA BBB CA 1
ATOM 4021 C C . ALA B 1 15 ? 16.405 24.458 -14.150 1.000 7.472 14 ALA BBB C 1
ATOM 4022 O O . ALA B 1 15 ? 16.861 23.715 -15.047 1.000 9.362 14 ALA BBB O 1
ATOM 4029 N N . LEU B 1 16 ? 16.619 24.289 -12.855 1.000 6.955 15 LEU BBB N 1
ATOM 4030 C CA . LEU B 1 16 ? 17.388 23.174 -12.297 1.000 7.904 15 LEU BBB CA 1
ATOM 4031 C C . LEU B 1 16 ? 16.397 22.273 -11.554 1.000 7.711 15 LEU BBB C 1
ATOM 4032 O O . LEU B 1 16 ? 15.597 22.767 -10.747 1.000 7.752 15 LEU BBB O 1
ATOM 4048 N N . ALA B 1 17 ? 16.451 20.980 -11.793 1.000 6.871 16 ALA BBB N 1
ATOM 4049 C CA . ALA B 1 17 ? 15.487 20.056 -11.222 1.000 6.828 16 ALA BBB CA 1
ATOM 4050 C C . ALA B 1 17 ? 16.190 18.886 -10.547 1.000 6.589 16 ALA BBB C 1
ATOM 4051 O O . ALA B 1 17 ? 17.233 18.412 -10.979 1.000 7.525 16 ALA BBB O 1
ATOM 4058 N N . GLY B 1 18 ? 15.523 18.385 -9.512 1.000 5.917 17 GLY BBB N 1
ATOM 4059 C CA . GLY B 1 18 ? 15.901 17.126 -8.881 1.000 6.962 17 GLY BBB CA 1
ATOM 4060 C C . GLY B 1 18 ? 15.401 15.932 -9.640 1.000 6.430 17 GLY BBB C 1
ATOM 4061 O O . GLY B 1 18 ? 14.643 16.045 -10.628 1.000 6.606 17 GLY BBB O 1
ATOM 4065 N N . TRP B 1 19 ? 15.753 14.732 -9.170 1.000 6.343 18 TRP BBB N 1
ATOM 4066 C CA . TRP B 1 19 ? 15.527 13.484 -9.913 1.000 6.821 18 TRP BBB CA 1
ATOM 4067 C C . TRP B 1 19 ? 15.360 12.373 -8.885 1.000 6.629 18 TRP BBB C 1
ATOM 4068 O O . TRP B 1 19 ? 16.339 12.030 -8.193 1.000 7.541 18 TRP BBB O 1
ATOM 4089 N N . LEU B 1 20 ? 14.168 11.824 -8.746 1.000 6.258 19 LEU BBB N 1
ATOM 4090 C CA . LEU B 1 20 ? 13.865 10.800 -7.741 1.000 6.484 19 LEU BBB CA 1
ATOM 4091 C C . LEU B 1 20 ? 13.595 9.443 -8.347 1.000 6.448 19 LEU BBB C 1
ATOM 4092 O O . LEU B 1 20 ? 12.713 9.287 -9.205 1.000 7.683 19 LEU BBB O 1
ATOM 4108 N N . GLN B 1 21 ? 14.332 8.465 -7.858 1.000 6.461 20 GLN BBB N 1
ATOM 4109 C CA . GLN B 1 21 ? 14.082 7.035 -8.125 1.000 7.256 20 GLN BBB CA 1
ATOM 4110 C C . GLN B 1 21 ? 13.612 6.302 -6.896 1.000 6.992 20 GLN BBB C 1
ATOM 4111 O O . GLN B 1 21 ? 13.277 5.112 -7.009 1.000 8.228 20 GLN BBB O 1
ATOM 4125 N N . LEU B 1 22 ? 13.637 6.920 -5.738 1.000 6.808 21 LEU BBB N 1
ATOM 4126 C CA . LEU B 1 22 ? 13.195 6.300 -4.475 1.000 7.175 21 LEU BBB CA 1
ATOM 4127 C C . LEU B 1 22 ? 11.767 6.734 -4.220 1.000 6.680 21 LEU BBB C 1
ATOM 4128 O O . LEU B 1 22 ? 11.498 7.916 -4.168 1.000 7.745 21 LEU BBB O 1
ATOM 4144 N N . PRO B 1 23 ? 10.856 5.777 -4.004 1.000 6.863 22 PRO BBB N 1
ATOM 4145 C CA . PRO B 1 23 ? 9.498 6.127 -3.637 1.000 7.116 22 PRO BBB CA 1
ATOM 4146 C C . PRO B 1 23 ? 9.446 6.767 -2.265 1.000 7.295 22 PRO BBB C 1
ATOM 4147 O O . PRO B 1 23 ? 10.238 6.466 -1.391 1.000 10.018 22 PRO BBB O 1
ATOM 4158 N N . GLY B 1 24 ? 8.434 7.592 -2.046 1.000 7.841 23 GLY BBB N 1
ATOM 4159 C CA . GLY B 1 24 ? 8.109 8.108 -0.713 1.000 8.034 23 GLY BBB CA 1
ATOM 4160 C C . GLY B 1 24 ? 8.008 9.632 -0.731 1.000 6.836 23 GLY BBB C 1
ATOM 4161 O O . GLY B 1 24 ? 8.562 10.311 -1.597 1.000 8.337 23 GLY BBB O 1
ATOM 4165 N N . THR B 1 25 ? 7.320 10.150 0.253 1.000 7.228 24 THR BBB N 1
ATOM 4166 C CA . THR B 1 25 ? 6.997 11.582 0.312 1.000 7.020 24 THR BBB CA 1
ATOM 4167 C C . THR B 1 25 ? 7.992 12.400 1.086 1.000 6.480 24 THR BBB C 1
ATOM 4168 O O . THR B 1 25 ? 8.034 13.635 0.911 1.000 7.123 24 THR BBB O 1
ATOM 4179 N N . LEU B 1 26 ? 8.751 11.832 2.014 1.000 6.964 25 LEU BBB N 1
ATOM 4180 C CA . LEU B 1 26 ? 9.519 12.652 2.979 1.000 6.977 25 LEU BBB CA 1
ATOM 4181 C C . LEU B 1 26 ? 10.715 13.285 2.276 1.000 6.400 25 LEU BBB C 1
ATOM 4182 O O . LEU B 1 26 ? 10.926 14.488 2.369 1.000 7.459 25 LEU BBB O 1
ATOM 4198 N N . HIS B 1 27 ? 11.526 12.469 1.585 1.000 6.923 26 HIS BBB N 1
ATOM 4199 C CA . HIS B 1 27 ? 12.631 13.056 0.825 1.000 7.228 26 HIS BBB CA 1
ATOM 4200 C C . HIS B 1 27 ? 12.138 13.909 -0.327 1.000 6.810 26 HIS BBB C 1
ATOM 4201 O O . HIS B 1 27 ? 12.791 14.856 -0.724 1.000 7.728 26 HIS BBB O 1
ATOM 4216 N N . ALA B 1 28 ? 10.981 13.571 -0.901 1.000 6.280 27 ALA BBB N 1
ATOM 4217 C CA . ALA B 1 28 ? 10.418 14.353 -1.997 1.000 6.242 27 ALA BBB CA 1
ATOM 4218 C C . ALA B 1 28 ? 10.140 15.772 -1.537 1.000 6.478 27 ALA BBB C 1
ATOM 4219 O O . ALA B 1 28 ? 10.530 16.743 -2.212 1.000 7.082 27 ALA BBB O 1
ATOM 4226 N N . GLU B 1 29 ? 9.483 15.926 -0.376 1.000 6.712 28 GLU BBB N 1
ATOM 4227 C CA . GLU B 1 29 ? 9.226 17.271 0.162 1.000 6.615 28 GLU BBB CA 1
ATOM 4228 C C . GLU B 1 29 ? 10.542 17.937 0.536 1.000 6.753 28 GLU BBB C 1
ATOM 4229 O O . GLU B 1 29 ? 10.718 19.124 0.256 1.000 7.424 28 GLU BBB O 1
ATOM 4241 N N . ALA B 1 30 ? 11.453 17.210 1.181 1.000 6.786 29 ALA BBB N 1
ATOM 4242 C CA . ALA B 1 30 ? 12.686 17.821 1.670 1.000 7.132 29 ALA BBB CA 1
ATOM 4243 C C . ALA B 1 30 ? 13.502 18.352 0.491 1.000 7.604 29 ALA BBB C 1
ATOM 4244 O O . ALA B 1 30 ? 14.068 19.454 0.578 1.000 8.872 29 ALA BBB O 1
ATOM 4251 N N . LEU B 1 31 ? 13.586 17.615 -0.594 1.000 6.785 30 LEU BBB N 1
ATOM 4252 C CA . LEU B 1 31 ? 14.337 18.059 -1.793 1.000 7.129 30 LEU BBB CA 1
ATOM 4253 C C . LEU B 1 31 ? 13.608 19.173 -2.511 1.000 7.225 30 LEU BBB C 1
ATOM 4254 O O . LEU B 1 31 ? 14.246 20.107 -3.002 1.000 7.409 30 LEU BBB O 1
ATOM 4270 N N . ALA B 1 32 ? 12.304 19.135 -2.544 1.000 6.551 31 ALA BBB N 1
ATOM 4271 C CA . ALA B 1 32 ? 11.546 20.212 -3.195 1.000 7.187 31 ALA BBB CA 1
ATOM 4272 C C . ALA B 1 32 ? 11.764 21.531 -2.493 1.000 7.422 31 ALA BBB C 1
ATOM 4273 O O . ALA B 1 32 ? 11.621 22.574 -3.141 1.000 8.355 31 ALA BBB O 1
ATOM 4280 N N . ARG B 1 33 ? 11.998 21.511 -1.181 1.000 7.750 32 ARG BBB N 1
ATOM 4281 C CA . ARG B 1 33 ? 12.224 22.747 -0.421 1.000 8.854 32 ARG BBB CA 1
ATOM 4282 C C . ARG B 1 33 ? 13.604 23.314 -0.661 1.000 8.676 32 ARG BBB C 1
ATOM 4283 O O . ARG B 1 33 ? 13.864 24.453 -0.220 1.000 10.148 32 ARG BBB O 1
ATOM 4304 N N . LEU B 1 34 ? 14.497 22.617 -1.305 1.000 8.275 33 LEU BBB N 1
ATOM 4305 C CA . LEU B 1 34 ? 15.816 23.157 -1.676 1.000 8.726 33 LEU BBB CA 1
ATOM 4306 C C . LEU B 1 34 ? 15.656 24.066 -2.910 1.000 8.182 33 LEU BBB C 1
ATOM 4307 O O . LEU B 1 34 ? 14.565 24.248 -3.406 1.000 8.471 33 LEU BBB O 1
ATOM 4323 N N . ASP B 1 35 ? 16.772 24.621 -3.378 1.000 8.697 34 ASP BBB N 1
ATOM 4324 C CA . ASP B 1 35 ? 16.748 25.524 -4.539 1.000 8.991 34 ASP BBB CA 1
ATOM 4325 C C . ASP B 1 35 ? 16.704 24.762 -5.865 1.000 8.211 34 ASP BBB C 1
ATOM 4326 O O . ASP B 1 35 ? 17.549 24.997 -6.775 1.000 9.160 34 ASP BBB O 1
ATOM 4335 N N . TYR B 1 36 ? 15.746 23.873 -5.933 1.000 7.594 35 TYR BBB N 1
ATOM 4336 C CA . TYR B 1 36 ? 15.323 23.204 -7.177 1.000 7.198 35 TYR BBB CA 1
ATOM 4337 C C . TYR B 1 36 ? 14.054 23.915 -7.659 1.000 7.055 35 TYR BBB C 1
ATOM 4338 O O . TYR B 1 36 ? 13.117 24.152 -6.839 1.000 8.495 35 TYR BBB O 1
ATOM 4356 N N . ASP B 1 37 ? 13.940 24.174 -8.938 1.000 7.303 36 ASP BBB N 1
ATOM 4357 C CA . ASP B 1 37 ? 12.700 24.733 -9.539 1.000 7.527 36 ASP BBB CA 1
ATOM 4358 C C . ASP B 1 37 ? 11.656 23.654 -9.735 1.000 7.344 36 ASP BBB C 1
ATOM 4359 O O . ASP B 1 37 ? 10.446 23.942 -9.779 1.000 8.320 36 ASP BBB O 1
ATOM 4368 N N . ALA B 1 38 ? 12.112 22.422 -9.954 1.000 7.201 37 ALA BBB N 1
ATOM 4369 C CA . ALA B 1 38 ? 11.238 21.252 -10.237 1.000 7.257 37 ALA BBB CA 1
ATOM 4370 C C . ALA B 1 38 ? 11.875 20.077 -9.595 1.000 6.186 37 ALA BBB C 1
ATOM 4371 O O . ALA B 1 38 ? 13.103 20.078 -9.315 1.000 6.863 37 ALA BBB O 1
ATOM 4378 N N . VAL B 1 39 ? 11.102 19.034 -9.402 1.000 5.775 38 VAL BBB N 1
ATOM 4379 C CA . VAL B 1 39 ? 11.633 17.704 -9.003 1.000 6.013 38 VAL BBB CA 1
ATOM 4380 C C . VAL B 1 39 ? 10.954 16.701 -9.935 1.000 5.789 38 VAL BBB C 1
ATOM 4381 O O . VAL B 1 39 ? 9.737 16.666 -9.976 1.000 6.742 38 VAL BBB O 1
ATOM 4394 N N . VAL B 1 40 ? 11.774 15.963 -10.684 1.000 5.488 39 VAL BBB N 1
ATOM 4395 C CA . VAL B 1 40 ? 11.289 14.911 -11.575 1.000 6.416 39 VAL BBB CA 1
ATOM 4396 C C . VAL B 1 40 ? 11.223 13.600 -10.838 1.000 5.909 39 VAL BBB C 1
ATOM 4397 O O . VAL B 1 40 ? 12.227 13.175 -10.302 1.000 7.544 39 VAL BBB O 1
ATOM 4410 N N . ILE B 1 41 ? 10.083 12.949 -10.885 1.000 6.093 40 ILE BBB N 1
ATOM 4411 C CA . ILE B 1 41 ? 9.963 11.568 -10.389 1.000 6.357 40 ILE BBB CA 1
ATOM 4412 C C . ILE B 1 41 ? 10.124 10.620 -11.567 1.000 5.793 40 ILE BBB C 1
ATOM 4413 O O . ILE B 1 41 ? 9.389 10.713 -12.552 1.000 6.774 40 ILE BBB O 1
ATOM 4429 N N . ASP B 1 42 ? 11.129 9.776 -11.469 1.000 6.249 41 ASP BBB N 1
ATOM 4430 C CA . ASP B 1 42 ? 11.418 8.781 -12.531 1.000 6.205 41 ASP BBB CA 1
ATOM 4431 C C . ASP B 1 42 ? 10.576 7.560 -12.325 1.000 6.289 41 ASP BBB C 1
ATOM 4432 O O . ASP B 1 42 ? 10.752 6.845 -11.339 1.000 8.387 41 ASP BBB O 1
ATOM 4441 N N . MET B 1 43 ? 9.647 7.327 -13.234 1.000 6.659 42 MET BBB N 1
ATOM 4442 C CA . MET B 1 43 ? 8.775 6.146 -13.231 1.000 6.452 42 MET BBB CA 1
ATOM 4443 C C . MET B 1 43 ? 9.266 5.090 -14.220 1.000 7.614 42 MET BBB C 1
ATOM 4444 O O . MET B 1 43 ? 8.568 4.077 -14.415 1.000 8.806 42 MET BBB O 1
ATOM 4458 N N . GLN B 1 44 ? 10.444 5.270 -14.773 1.000 7.415 43 GLN BBB N 1
ATOM 4459 C CA . GLN B 1 44 ? 11.006 4.316 -15.737 1.000 7.432 43 GLN BBB CA 1
ATOM 4460 C C . GLN B 1 44 ? 12.070 3.466 -15.034 1.000 7.801 43 GLN BBB C 1
ATOM 4461 O O . GLN B 1 44 ? 11.894 2.224 -14.932 1.000 9.845 43 GLN BBB O 1
ATOM 4475 N N . HIS B 1 45 ? 13.160 4.047 -14.603 1.000 7.789 44 HIS BBB N 1
ATOM 4476 C CA . HIS B 1 45 ? 14.304 3.328 -14.007 1.000 7.593 44 HIS BBB CA 1
ATOM 4477 C C . HIS B 1 45 ? 14.271 3.412 -12.519 1.000 7.500 44 HIS BBB C 1
ATOM 4478 O O . HIS B 1 45 ? 15.167 3.936 -11.846 1.000 8.637 44 HIS BBB O 1
ATOM 4493 N N . SER B 1 46 ? 13.165 2.867 -11.970 1.000 7.384 45 SER BBB N 1
ATOM 4494 C CA . SER B 1 46 ? 12.840 2.934 -10.552 1.000 7.011 45 SER BBB CA 1
ATOM 4495 C C . SER B 1 46 ? 11.725 1.922 -10.327 1.000 7.383 45 SER BBB C 1
ATOM 4496 O O . SER B 1 46 ? 11.090 1.474 -11.251 1.000 8.519 45 SER BBB O 1
ATOM 4504 N N . PRO B 1 47 ? 11.398 1.717 -9.055 1.000 7.839 46 PRO BBB N 1
ATOM 4505 C CA . PRO B 1 47 ? 10.240 0.889 -8.702 1.000 8.899 46 PRO BBB CA 1
ATOM 4506 C C . PRO B 1 47 ? 9.015 1.733 -8.392 1.000 8.532 46 PRO BBB C 1
ATOM 4507 O O . PRO B 1 47 ? 8.081 1.218 -7.805 1.000 10.655 46 PRO BBB O 1
ATOM 4518 N N . ILE B 1 48 ? 8.979 2.965 -8.863 1.000 7.885 47 ILE BBB N 1
ATOM 4519 C CA . ILE B 1 48 ? 7.849 3.871 -8.527 1.000 7.891 47 ILE BBB CA 1
ATOM 4520 C C . ILE B 1 48 ? 6.734 3.631 -9.495 1.000 8.660 47 ILE BBB C 1
ATOM 4521 O O . ILE B 1 48 ? 6.868 3.948 -10.675 1.000 10.004 47 ILE BBB O 1
ATOM 4537 N N . ASP B 1 49 ? 5.624 3.122 -9.027 1.000 8.975 48 ASP BBB N 1
ATOM 4538 C CA . ASP B 1 49 ? 4.376 2.909 -9.776 1.000 10.109 48 ASP BBB CA 1
ATOM 4539 C C . ASP B 1 49 ? 3.410 4.056 -9.478 1.000 9.056 48 ASP BBB C 1
ATOM 4540 O O . ASP B 1 49 ? 3.694 4.986 -8.704 1.000 8.852 48 ASP BBB O 1
ATOM 4549 N N . PHE B 1 50 ? 2.259 4.028 -10.119 1.000 9.736 49 PHE BBB N 1
ATOM 4550 C CA . PHE B 1 50 ? 1.319 5.144 -9.990 1.000 9.109 49 PHE BBB CA 1
ATOM 4551 C C . PHE B 1 50 ? 0.935 5.319 -8.537 1.000 8.756 49 PHE BBB C 1
ATOM 4552 O O . PHE B 1 50 ? 0.808 6.479 -8.069 1.000 9.369 49 PHE BBB O 1
ATOM 4569 N N . GLY B 1 51 ? 0.620 4.244 -7.843 1.000 9.695 50 GLY BBB N 1
ATOM 4570 C CA . GLY B 1 51 ? 0.171 4.380 -6.454 1.000 10.385 50 GLY BBB CA 1
ATOM 4571 C C . GLY B 1 51 ? 1.183 5.098 -5.608 1.000 9.279 50 GLY BBB C 1
ATOM 4572 O O . GLY B 1 51 ? 0.821 5.827 -4.683 1.000 10.750 50 GLY BBB O 1
ATOM 4576 N N . GLN B 1 52 ? 2.462 4.901 -5.873 1.000 9.362 51 GLN BBB N 1
ATOM 4577 C CA . GLN B 1 52 ? 3.512 5.607 -5.130 1.000 9.538 51 GLN BBB CA 1
ATOM 4578 C C . GLN B 1 52 ? 3.774 7.007 -5.653 1.000 7.695 51 GLN BBB C 1
ATOM 4579 O O . GLN B 1 52 ? 4.115 7.864 -4.834 1.000 8.460 51 GLN BBB O 1
ATOM 4593 N N . VAL B 1 53 ? 3.603 7.243 -6.944 1.000 7.565 52 VAL BBB N 1
ATOM 4594 C CA . VAL B 1 53 ? 3.888 8.590 -7.468 1.000 7.060 52 VAL BBB CA 1
ATOM 4595 C C . VAL B 1 53 ? 2.850 9.562 -6.942 1.000 6.965 52 VAL BBB C 1
ATOM 4596 O O . VAL B 1 53 ? 3.160 10.759 -6.731 1.000 7.554 52 VAL BBB O 1
ATOM 4609 N N . ALA B 1 54 ? 1.594 9.143 -6.790 1.000 6.850 53 ALA BBB N 1
ATOM 4610 C CA . ALA B 1 54 ? 0.522 10.104 -6.518 1.000 7.293 53 ALA BBB CA 1
ATOM 4611 C C . ALA B 1 54 ? 0.790 10.937 -5.293 1.000 7.032 53 ALA BBB C 1
ATOM 4612 O O . ALA B 1 54 ? 0.698 12.180 -5.372 1.000 7.586 53 ALA BBB O 1
ATOM 4619 N N . PRO B 1 55 ? 1.146 10.378 -4.129 1.000 6.820 54 PRO BBB N 1
ATOM 4620 C CA . PRO B 1 55 ? 1.384 11.231 -2.960 1.000 6.611 54 PRO BBB CA 1
ATOM 4621 C C . PRO B 1 55 ? 2.677 12.028 -3.095 1.000 6.715 54 PRO BBB C 1
ATOM 4622 O O . PRO B 1 55 ? 2.822 13.115 -2.499 1.000 7.009 54 PRO BBB O 1
ATOM 4633 N N . MET B 1 56 ? 3.631 11.504 -3.857 1.000 6.327 55 MET BBB N 1
ATOM 4634 C CA . MET B 1 56 ? 4.899 12.244 -4.069 1.000 6.661 55 MET BBB CA 1
ATOM 4635 C C . MET B 1 56 ? 4.647 13.541 -4.788 1.000 6.407 55 MET BBB C 1
ATOM 4636 O O . MET B 1 56 ? 5.315 14.537 -4.513 1.000 6.932 55 MET BBB O 1
ATOM 4650 N N . LEU B 1 57 ? 3.698 13.576 -5.714 1.000 6.585 56 LEU BBB N 1
ATOM 4651 C CA . LEU B 1 57 ? 3.384 14.817 -6.442 1.000 6.687 56 LEU BBB CA 1
ATOM 4652 C C . LEU B 1 57 ? 2.917 15.881 -5.456 1.000 6.754 56 LEU BBB C 1
ATOM 4653 O O . LEU B 1 57 ? 3.319 17.058 -5.535 1.000 7.897 56 LEU BBB O 1
ATOM 4669 N N . ILE B 1 58 ? 2.056 15.465 -4.548 1.000 6.279 57 ILE BBB N 1
ATOM 4670 C CA . ILE B 1 58 ? 1.512 16.376 -3.500 1.000 6.483 57 ILE BBB CA 1
ATOM 4671 C C . ILE B 1 58 ? 2.663 16.935 -2.656 1.000 6.482 57 ILE BBB C 1
ATOM 4672 O O . ILE B 1 58 ? 2.732 18.144 -2.374 1.000 7.114 57 ILE BBB O 1
ATOM 4688 N N . ALA B 1 59 ? 3.575 16.068 -2.227 1.000 6.151 58 ALA BBB N 1
ATOM 4689 C CA . ALA B 1 59 ? 4.682 16.441 -1.369 1.000 6.502 58 ALA BBB CA 1
ATOM 4690 C C . ALA B 1 59 ? 5.630 17.430 -2.047 1.000 6.317 58 ALA BBB C 1
ATOM 4691 O O . ALA B 1 59 ? 6.091 18.371 -1.405 1.000 6.535 58 ALA BBB O 1
ATOM 4698 N N . ILE B 1 60 ? 5.906 17.208 -3.311 1.000 6.009 59 ILE BBB N 1
ATOM 4699 C CA . ILE B 1 60 ? 6.793 18.115 -4.066 1.000 6.570 59 ILE BBB CA 1
ATOM 4700 C C . ILE B 1 60 ? 6.118 19.487 -4.170 1.000 7.016 59 ILE BBB C 1
ATOM 4701 O O . ILE B 1 60 ? 6.752 20.532 -3.985 1.000 7.715 59 ILE BBB O 1
ATOM 4717 N N . GLU B 1 61 ? 4.844 19.523 -4.504 1.000 7.247 60 GLU BBB N 1
ATOM 4718 C CA . GLU B 1 61 ? 4.117 20.793 -4.609 1.000 8.666 60 GLU BBB CA 1
ATOM 4719 C C . GLU B 1 61 ? 4.147 21.531 -3.288 1.000 8.817 60 GLU BBB C 1
ATOM 4720 O O . GLU B 1 61 ? 4.407 22.729 -3.250 1.000 9.660 60 GLU BBB O 1
ATOM 4732 N N . LEU B 1 62 ? 3.878 20.834 -2.187 1.000 7.940 61 LEU BBB N 1
ATOM 4733 C CA . LEU B 1 62 ? 3.903 21.483 -0.863 1.000 7.453 61 LEU BBB CA 1
ATOM 4734 C C . LEU B 1 62 ? 5.291 22.024 -0.584 1.000 8.445 61 LEU BBB C 1
ATOM 4735 O O . LEU B 1 62 ? 5.427 23.119 -0.009 1.000 9.584 61 LEU BBB O 1
ATOM 4751 N N . GLY B 1 63 ? 6.330 21.289 -0.963 1.000 9.069 62 GLY BBB N 1
ATOM 4752 C CA . GLY B 1 63 ? 7.699 21.770 -0.717 1.000 9.936 62 GLY BBB CA 1
ATOM 4753 C C . GLY B 1 63 ? 8.076 22.942 -1.576 1.000 10.051 62 GLY BBB C 1
ATOM 4754 O O . GLY B 1 63 ? 9.059 23.618 -1.211 1.000 13.523 62 GLY BBB O 1
ATOM 4758 N N . GLY B 1 64 ? 7.364 23.248 -2.632 1.000 9.993 63 GLY BBB N 1
ATOM 4759 C CA . GLY B 1 64 ? 7.626 24.448 -3.447 1.000 11.506 63 GLY BBB CA 1
ATOM 4760 C C . GLY B 1 64 ? 8.563 24.184 -4.608 1.000 9.145 63 GLY BBB C 1
ATOM 4761 O O . GLY B 1 64 ? 9.403 25.050 -4.985 1.000 10.879 63 GLY BBB O 1
ATOM 4765 N N . ALA B 1 65 ? 8.428 23.063 -5.251 1.000 7.805 64 ALA BBB N 1
ATOM 4766 C CA . ALA B 1 65 ? 9.012 22.833 -6.560 1.000 7.448 64 ALA BBB CA 1
ATOM 4767 C C . ALA B 1 65 ? 7.900 22.360 -7.475 1.000 7.034 64 ALA BBB C 1
ATOM 4768 O O . ALA B 1 65 ? 6.885 21.795 -7.050 1.000 8.509 64 ALA BBB O 1
ATOM 4775 N N . GLU B 1 66 ? 8.131 22.495 -8.774 1.000 7.047 65 GLU BBB N 1
ATOM 4776 C CA . GLU B 1 66 ? 7.152 22.001 -9.736 1.000 7.595 65 GLU BBB CA 1
ATOM 4777 C C . GLU B 1 66 ? 7.284 20.491 -9.864 1.000 7.822 65 GLU BBB C 1
ATOM 4778 O O . GLU B 1 66 ? 8.359 19.984 -10.169 1.000 8.262 65 GLU BBB O 1
ATOM 4790 N N . PRO B 1 67 ? 6.192 19.732 -9.687 1.000 7.774 66 PRO BBB N 1
ATOM 4791 C CA . PRO B 1 67 ? 6.277 18.276 -9.799 1.000 7.820 66 PRO BBB CA 1
ATOM 4792 C C . PRO B 1 67 ? 6.298 17.809 -11.255 1.000 7.221 66 PRO BBB C 1
ATOM 4793 O O . PRO B 1 67 ? 5.388 18.150 -12.026 1.000 8.423 66 PRO BBB O 1
ATOM 4804 N N . PHE B 1 68 ? 7.320 17.082 -11.629 1.000 6.712 67 PHE BBB N 1
ATOM 4805 C CA . PHE B 1 68 ? 7.497 16.547 -12.983 1.000 6.177 67 PHE BBB CA 1
ATOM 4806 C C . PHE B 1 68 ? 7.569 15.016 -12.887 1.000 6.048 67 PHE BBB C 1
ATOM 4807 O O . PHE B 1 68 ? 7.925 14.475 -11.825 1.000 6.514 67 PHE BBB O 1
ATOM 4824 N N . VAL B 1 69 ? 7.260 14.345 -13.979 1.000 6.421 68 VAL BBB N 1
ATOM 4825 C CA . VAL B 1 69 ? 7.406 12.881 -14.068 1.000 5.845 68 VAL BBB CA 1
ATOM 4826 C C . VAL B 1 69 ? 8.095 12.540 -15.367 1.000 6.456 68 VAL BBB C 1
ATOM 4827 O O . VAL B 1 69 ? 7.726 13.040 -16.460 1.000 7.235 68 VAL BBB O 1
ATOM 4840 N N . ARG B 1 70 ? 9.091 11.653 -15.285 1.000 6.151 69 ARG BBB N 1
ATOM 4841 C CA . ARG B 1 70 ? 9.637 10.975 -16.465 1.000 6.403 69 ARG BBB CA 1
ATOM 4842 C C . ARG B 1 70 ? 8.926 9.649 -16.519 1.000 6.762 69 ARG BBB C 1
ATOM 4843 O O . ARG B 1 70 ? 9.081 8.772 -15.640 1.000 7.172 69 ARG BBB O 1
ATOM 4864 N N . THR B 1 71 ? 8.071 9.511 -17.514 1.000 6.408 70 THR BBB N 1
ATOM 4865 C CA . THR B 1 71 ? 7.195 8.325 -17.581 1.000 7.521 70 THR BBB CA 1
ATOM 4866 C C . THR B 1 71 ? 7.966 7.122 -18.066 1.000 7.548 70 THR BBB C 1
ATOM 4867 O O . THR B 1 71 ? 9.059 7.197 -18.589 1.000 7.807 70 THR BBB O 1
ATOM 4878 N N . GLN B 1 72 ? 7.335 5.929 -17.893 1.000 10.043 71 GLN BBB N 1
ATOM 4879 C CA . GLN B 1 72 ? 7.959 4.694 -18.411 1.000 10.867 71 GLN BBB CA 1
ATOM 4880 C C . GLN B 1 72 ? 7.846 4.602 -19.925 1.000 9.324 71 GLN BBB C 1
ATOM 4881 O O . GLN B 1 72 ? 8.622 3.903 -20.596 1.000 11.908 71 GLN BBB O 1
ATOM 4895 N N . VAL B 1 73 ? 6.827 5.268 -20.456 1.000 9.532 72 VAL BBB N 1
ATOM 4896 C CA . VAL B 1 73 ? 6.528 5.148 -21.887 1.000 9.011 72 VAL BBB CA 1
ATOM 4897 C C . VAL B 1 73 ? 5.725 6.378 -22.316 1.000 8.146 72 VAL BBB C 1
ATOM 4898 O O . VAL B 1 73 ? 5.065 7.018 -21.523 1.000 8.693 72 VAL BBB O 1
ATOM 4911 N N . ASN B 1 74 ? 5.851 6.709 -23.602 1.000 8.347 73 ASN BBB N 1
ATOM 4912 C CA . ASN B 1 74 ? 5.067 7.796 -24.223 1.000 8.150 73 ASN BBB CA 1
ATOM 4913 C C . ASN B 1 74 ? 3.685 7.244 -24.547 1.000 9.007 73 ASN BBB C 1
ATOM 4914 O O . ASN B 1 74 ? 3.444 6.892 -25.717 1.000 11.470 73 ASN BBB O 1
ATOM 4925 N N . ASP B 1 75 ? 2.828 7.145 -23.583 1.000 9.084 74 ASP BBB N 1
ATOM 4926 C CA . ASP B 1 75 ? 1.469 6.613 -23.763 1.000 9.807 74 ASP BBB CA 1
ATOM 4927 C C . ASP B 1 75 ? 0.491 7.704 -23.317 1.000 9.342 74 ASP BBB C 1
ATOM 4928 O O . ASP B 1 75 ? 0.557 8.168 -22.182 1.000 8.991 74 ASP BBB O 1
ATOM 4937 N N . PRO B 1 76 ? -0.419 8.093 -24.200 1.000 9.251 75 PRO BBB N 1
ATOM 4938 C CA . PRO B 1 76 ? -1.263 9.242 -23.872 1.000 8.608 75 PRO BBB CA 1
ATOM 4939 C C . PRO B 1 76 ? -2.101 9.020 -22.614 1.000 8.042 75 PRO BBB C 1
ATOM 4940 O O . PRO B 1 76 ? -2.227 9.922 -21.814 1.000 8.790 75 PRO BBB O 1
ATOM 4951 N N . SER B 1 77 ? -2.725 7.857 -22.439 1.000 8.507 76 SER BBB N 1
ATOM 4952 C CA . SER B 1 77 ? -3.596 7.636 -21.269 1.000 7.925 76 SER BBB CA 1
ATOM 4953 C C . SER B 1 77 ? -2.815 7.692 -19.963 1.000 7.605 76 SER BBB C 1
ATOM 4954 O O . SER B 1 77 ? -3.283 8.241 -18.978 1.000 8.428 76 SER BBB O 1
ATOM 4962 N N . ASP B 1 78 ? -1.606 7.159 -19.942 1.000 7.824 77 ASP BBB N 1
ATOM 4963 C CA . ASP B 1 78 ? -0.771 7.205 -18.753 1.000 8.069 77 ASP BBB CA 1
ATOM 4964 C C . ASP B 1 78 ? -0.450 8.669 -18.424 1.000 7.679 77 ASP BBB C 1
ATOM 4965 O O . ASP B 1 78 ? -0.523 9.098 -17.252 1.000 8.032 77 ASP BBB O 1
ATOM 4974 N N . ILE B 1 79 ? -0.081 9.412 -19.449 1.000 7.057 78 ILE BBB N 1
ATOM 4975 C CA . ILE B 1 79 ? 0.272 10.833 -19.259 1.000 7.008 78 ILE BBB CA 1
ATOM 4976 C C . ILE B 1 79 ? -0.915 11.629 -18.777 1.000 6.664 78 ILE BBB C 1
ATOM 4977 O O . ILE B 1 79 ? -0.768 12.424 -17.830 1.000 7.689 78 ILE BBB O 1
ATOM 4993 N N . MET B 1 80 ? -2.086 11.414 -19.363 1.000 6.927 79 MET BBB N 1
ATOM 4994 C CA . MET B 1 80 ? -3.271 12.129 -18.911 1.000 6.743 79 MET BBB CA 1
ATOM 4995 C C . MET B 1 80 ? -3.593 11.877 -17.454 1.000 6.877 79 MET BBB C 1
ATOM 4996 O O . MET B 1 80 ? -3.956 12.781 -16.707 1.000 7.408 79 MET BBB O 1
ATOM 5010 N N . LYS B 1 81 ? -3.465 10.609 -17.025 1.000 6.871 80 LYS BBB N 1
ATOM 5011 C CA . LYS B 1 81 ? -3.770 10.271 -15.618 1.000 7.083 80 LYS BBB CA 1
ATOM 5012 C C . LYS B 1 81 ? -2.786 11.011 -14.717 1.000 6.858 80 LYS BBB C 1
ATOM 5013 O O . LYS B 1 81 ? -3.165 11.473 -13.605 1.000 7.029 80 LYS BBB O 1
ATOM 5032 N N . LEU B 1 82 ? -1.510 11.058 -15.081 1.000 6.403 81 LEU BBB N 1
ATOM 5033 C CA . LEU B 1 82 ? -0.525 11.829 -14.299 1.000 6.239 81 LEU BBB CA 1
ATOM 5034 C C . LEU B 1 82 ? -0.864 13.315 -14.267 1.000 5.566 81 LEU BBB C 1
ATOM 5035 O O . LEU B 1 82 ? -0.789 13.935 -13.189 1.000 6.497 81 LEU BBB O 1
ATOM 5051 N N . LEU B 1 83 ? -1.271 13.884 -15.405 1.000 6.497 82 LEU BBB N 1
ATOM 5052 C CA . LEU B 1 83 ? -1.645 15.315 -15.388 1.000 6.066 82 LEU BBB CA 1
ATOM 5053 C C . LEU B 1 83 ? -2.793 15.551 -14.401 1.000 6.528 82 LEU BBB C 1
ATOM 5054 O O . LEU B 1 83 ? -2.775 16.520 -13.625 1.000 6.510 82 LEU BBB O 1
ATOM 5070 N N . ASP B 1 84 ? -3.771 14.669 -14.411 1.000 6.360 83 ASP BBB N 1
ATOM 5071 C CA . ASP B 1 84 ? -4.938 14.864 -13.533 1.000 6.322 83 ASP BBB CA 1
ATOM 5072 C C . ASP B 1 84 ? -4.620 14.602 -12.085 1.000 6.547 83 ASP BBB C 1
ATOM 5073 O O . ASP B 1 84 ? -5.369 15.067 -11.203 1.000 7.927 83 ASP BBB O 1
ATOM 5082 N N . ALA B 1 85 ? -3.487 13.944 -11.815 1.000 6.183 84 ALA BBB N 1
ATOM 5083 C CA . ALA B 1 85 ? -2.981 13.759 -10.452 1.000 7.302 84 ALA BBB CA 1
ATOM 5084 C C . ALA B 1 85 ? -2.018 14.865 -10.060 1.000 7.034 84 ALA BBB C 1
ATOM 5085 O O . ALA B 1 85 ? -1.471 14.795 -8.933 1.000 8.290 84 ALA BBB O 1
ATOM 5092 N N . GLY B 1 86 ? -1.809 15.866 -10.874 1.000 6.979 85 GLY BBB N 1
ATOM 5093 C CA . GLY B 1 86 ? -0.934 16.993 -10.504 1.000 7.355 85 GLY BBB CA 1
ATOM 5094 C C . GLY B 1 86 ? 0.529 16.784 -10.849 1.000 7.183 85 GLY BBB C 1
ATOM 5095 O O . GLY B 1 86 ? 1.378 17.375 -10.189 1.000 8.260 85 GLY BBB O 1
ATOM 5099 N N . ALA B 1 87 ? 0.827 16.078 -11.919 1.000 7.011 86 ALA BBB N 1
ATOM 5100 C CA . ALA B 1 87 ? 2.128 16.191 -12.615 1.000 6.924 86 ALA BBB CA 1
ATOM 5101 C C . ALA B 1 87 ? 2.003 17.401 -13.538 1.000 6.962 86 ALA BBB C 1
ATOM 5102 O O . ALA B 1 87 ? 1.120 17.453 -14.382 1.000 8.378 86 ALA BBB O 1
ATOM 5109 N N . TYR B 1 88 ? 2.894 18.343 -13.414 1.000 6.841 87 TYR BBB N 1
ATOM 5110 C CA . TYR B 1 88 ? 2.868 19.587 -14.215 1.000 7.573 87 TYR BBB CA 1
ATOM 5111 C C . TYR B 1 88 ? 4.025 19.647 -15.210 1.000 7.330 87 TYR BBB C 1
ATOM 5112 O O . TYR B 1 88 ? 4.207 20.639 -15.900 1.000 9.367 87 TYR BBB O 1
ATOM 5130 N N . GLY B 1 89 ? 4.800 18.572 -15.282 1.000 6.893 88 GLY BBB N 1
ATOM 5131 C CA . GLY B 1 89 ? 5.786 18.408 -16.341 1.000 6.531 88 GLY BBB CA 1
ATOM 5132 C C . GLY B 1 89 ? 5.926 16.954 -16.675 1.000 6.424 88 GLY BBB C 1
ATOM 5133 O O . GLY B 1 89 ? 5.807 16.114 -15.764 1.000 6.649 88 GLY BBB O 1
ATOM 5137 N N . ILE B 1 90 ? 6.062 16.673 -17.944 1.000 6.473 89 ILE BBB N 1
ATOM 5138 C CA . ILE B 1 90 ? 6.145 15.295 -18.465 1.000 6.295 89 ILE BBB CA 1
ATOM 5139 C C . ILE B 1 90 ? 7.375 15.184 -19.336 1.000 7.097 89 ILE BBB C 1
ATOM 5140 O O . ILE B 1 90 ? 7.524 15.995 -20.272 1.000 7.550 89 ILE BBB O 1
ATOM 5156 N N . ILE B 1 91 ? 8.184 14.198 -19.049 1.000 6.120 90 ILE BBB N 1
ATOM 5157 C CA . ILE B 1 91 ? 9.345 13.829 -19.875 1.000 6.918 90 ILE BBB CA 1
ATOM 5158 C C . ILE B 1 91 ? 9.070 12.421 -20.375 1.000 6.646 90 ILE BBB C 1
ATOM 5159 O O . ILE B 1 91 ? 8.935 11.488 -19.569 1.000 7.710 90 ILE BBB O 1
ATOM 5175 N N . ALA B 1 92 ? 8.925 12.270 -21.676 1.000 6.864 91 ALA BBB N 1
ATOM 5176 C CA . ALA B 1 92 ? 8.435 10.985 -22.252 1.000 6.894 91 ALA BBB CA 1
ATOM 5177 C C . ALA B 1 92 ? 9.577 10.295 -22.979 1.000 7.416 91 ALA BBB C 1
ATOM 5178 O O . ALA B 1 92 ? 10.219 10.892 -23.833 1.000 8.097 91 ALA BBB O 1
ATOM 5185 N N . PRO B 1 93 ? 9.865 9.025 -22.650 1.000 8.330 92 PRO BBB N 1
ATOM 5186 C CA . PRO B 1 93 ? 10.971 8.285 -23.287 1.000 9.400 92 PRO BBB CA 1
ATOM 5187 C C . PRO B 1 93 ? 10.739 7.937 -24.743 1.000 9.211 92 PRO BBB C 1
ATOM 5188 O O . PRO B 1 93 ? 9.613 7.833 -25.202 1.000 10.025 92 PRO BBB O 1
ATOM 5199 N N . MET B 1 94 ? 11.851 7.742 -25.434 1.000 10.350 93 MET BBB N 1
ATOM 5200 C CA . MET B 1 94 ? 11.871 7.078 -26.780 1.000 11.704 93 MET BBB CA 1
ATOM 5201 C C . MET B 1 94 ? 10.950 7.786 -27.758 1.000 10.722 93 MET BBB C 1
ATOM 5202 O O . MET B 1 94 ? 10.242 7.208 -28.538 1.000 13.455 93 MET BBB O 1
ATOM 5216 N N . VAL B 1 95 ? 11.081 9.106 -27.773 1.000 9.803 94 VAL BBB N 1
ATOM 5217 C CA . VAL B 1 95 ? 10.443 9.886 -28.820 1.000 10.088 94 VAL BBB CA 1
ATOM 5218 C C . VAL B 1 95 ? 11.428 9.939 -30.003 1.000 10.091 94 VAL BBB C 1
ATOM 5219 O O . VAL B 1 95 ? 12.393 10.689 -29.964 1.000 11.233 94 VAL BBB O 1
ATOM 5232 N N . ASN B 1 96 ? 11.206 9.089 -30.987 1.000 10.634 95 ASN BBB N 1
ATOM 5233 C CA . ASN B 1 96 ? 12.214 8.863 -32.053 1.000 11.343 95 ASN BBB CA 1
ATOM 5234 C C . ASN B 1 96 ? 11.801 9.495 -33.372 1.000 10.940 95 ASN BBB C 1
ATOM 5235 O O . ASN B 1 96 ? 12.635 9.586 -34.279 1.000 12.409 95 ASN BBB O 1
ATOM 5246 N N . THR B 1 97 ? 10.548 9.921 -33.502 1.000 10.718 96 THR BBB N 1
ATOM 5247 C CA . THR B 1 97 ? 9.963 10.418 -34.754 1.000 11.592 96 THR BBB CA 1
ATOM 5248 C C . THR B 1 97 ? 8.992 11.570 -34.487 1.000 10.337 96 THR BBB C 1
ATOM 5249 O O . THR B 1 97 ? 8.494 11.716 -33.375 1.000 10.912 96 THR BBB O 1
ATOM 5260 N N . ARG B 1 98 ? 8.698 12.292 -35.538 1.000 11.149 97 ARG BBB N 1
ATOM 5261 C CA . ARG B 1 98 ? 7.689 13.359 -35.457 1.000 12.380 97 ARG BBB CA 1
ATOM 5262 C C . ARG B 1 98 ? 6.351 12.773 -35.012 1.000 11.708 97 ARG BBB C 1
ATOM 5263 O O . ARG B 1 98 ? 5.674 13.391 -34.163 1.000 11.808 97 ARG BBB O 1
ATOM 5284 N N . ALA B 1 99 ? 5.965 11.604 -35.508 1.000 12.398 98 ALA BBB N 1
ATOM 5285 C CA . ALA B 1 99 ? 4.661 11.041 -35.131 1.000 11.756 98 ALA BBB CA 1
ATOM 5286 C C . ALA B 1 99 ? 4.630 10.747 -33.626 1.000 11.757 98 ALA BBB C 1
ATOM 5287 O O . ALA B 1 99 ? 3.622 11.002 -32.993 1.000 11.994 98 ALA BBB O 1
ATOM 5294 N N . GLU B 1 100 ? 5.724 10.249 -33.049 1.000 11.366 99 GLU BBB N 1
ATOM 5295 C CA . GLU B 1 100 ? 5.740 9.976 -31.612 1.000 10.982 99 GLU BBB CA 1
ATOM 5296 C C . GLU B 1 100 ? 5.691 11.301 -30.855 1.000 10.178 99 GLU BBB C 1
ATOM 5297 O O . GLU B 1 100 ? 5.094 11.343 -29.777 1.000 10.313 99 GLU BBB O 1
ATOM 5309 N N . ALA B 1 101 ? 6.339 12.320 -31.351 1.000 10.071 100 ALA BBB N 1
ATOM 5310 C CA . ALA B 1 101 ? 6.255 13.661 -30.715 1.000 9.941 100 ALA BBB CA 1
ATOM 5311 C C . ALA B 1 101 ? 4.818 14.198 -30.759 1.000 10.074 100 ALA BBB C 1
ATOM 5312 O O . ALA B 1 101 ? 4.369 14.805 -29.782 1.000 10.354 100 ALA BBB O 1
ATOM 5319 N N . GLN B 1 102 ? 4.127 13.962 -31.866 1.000 10.045 101 GLN BBB N 1
ATOM 5320 C CA . GLN B 1 102 ? 2.701 14.353 -31.947 1.000 11.269 101 GLN BBB CA 1
ATOM 5321 C C . GLN B 1 102 ? 1.888 13.551 -30.927 1.000 10.877 101 GLN BBB C 1
ATOM 5322 O O . GLN B 1 102 ? 0.913 14.123 -30.365 1.000 12.054 101 GLN BBB O 1
ATOM 5336 N N . THR B 1 103 ? 2.221 12.294 -30.718 1.000 10.418 102 THR BBB N 1
ATOM 5337 C CA . THR B 1 103 ? 1.513 11.487 -29.724 1.000 11.728 102 THR BBB CA 1
ATOM 5338 C C . THR B 1 103 ? 1.678 12.125 -28.337 1.000 10.601 102 THR BBB C 1
ATOM 5339 O O . THR B 1 103 ? 0.727 12.195 -27.532 1.000 11.176 102 THR BBB O 1
ATOM 5350 N N . LEU B 1 104 ? 2.885 12.559 -27.995 1.000 9.978 103 LEU BBB N 1
ATOM 5351 C CA . LEU B 1 104 ? 3.127 13.224 -26.712 1.000 8.670 103 LEU BBB CA 1
ATOM 5352 C C . LEU B 1 104 ? 2.279 14.503 -26.665 1.000 8.166 103 LEU BBB C 1
ATOM 5353 O O . LEU B 1 104 ? 1.581 14.743 -25.681 1.000 9.250 103 LEU BBB O 1
ATOM 5369 N N . ALA B 1 105 ? 2.403 15.331 -27.678 1.000 9.221 104 ALA BBB N 1
ATOM 5370 C CA . ALA B 1 105 ? 1.658 16.604 -27.688 1.000 9.834 104 ALA BBB CA 1
ATOM 5371 C C . ALA B 1 105 ? 0.148 16.407 -27.502 1.000 9.667 104 ALA BBB C 1
ATOM 5372 O O . ALA B 1 105 ? -0.467 17.213 -26.778 1.000 11.217 104 ALA BBB O 1
ATOM 5379 N N . SER B 1 106 ? -0.376 15.339 -28.080 1.000 10.378 105 SER BBB N 1
ATOM 5380 C CA . SER B 1 106 ? -1.827 15.079 -28.099 1.000 11.820 105 SER BBB CA 1
ATOM 5381 C C . SER B 1 106 ? -2.304 14.971 -26.648 1.000 9.806 105 SER BBB C 1
ATOM 5382 O O . SER B 1 106 ? -3.479 15.312 -26.374 1.000 11.487 105 SER BBB O 1
ATOM 5390 N N . ALA B 1 107 ? -1.513 14.398 -25.763 1.000 9.534 106 ALA BBB N 1
ATOM 5391 C CA . ALA B 1 107 ? -1.905 14.146 -24.382 1.000 9.704 106 ALA BBB CA 1
ATOM 5392 C C . ALA B 1 107 ? -1.909 15.388 -23.534 1.000 8.398 106 ALA BBB C 1
ATOM 5393 O O . ALA B 1 107 ? -2.502 15.356 -22.461 1.000 10.036 106 ALA BBB O 1
ATOM 5400 N N . LEU B 1 108 ? -1.160 16.419 -23.910 1.000 8.887 107 LEU BBB N 1
ATOM 5401 C CA . LEU B 1 108 ? -0.862 17.531 -23.018 1.000 8.687 107 LEU BBB CA 1
ATOM 5402 C C . LEU B 1 108 ? -1.858 18.660 -23.163 1.000 10.296 107 LEU BBB C 1
ATOM 5403 O O . LEU B 1 108 ? -1.786 19.570 -22.335 1.000 11.695 107 LEU BBB O 1
ATOM 5419 N N . HIS B 1 109 ? -2.700 18.654 -24.183 1.000 9.032 108 HIS BBB N 1
ATOM 5420 C CA . HIS B 1 109 ? -3.573 19.803 -24.487 1.000 9.529 108 HIS BBB CA 1
ATOM 5421 C C . HIS B 1 109 ? -4.989 19.320 -24.703 1.000 9.513 108 HIS BBB C 1
ATOM 5422 O O . HIS B 1 109 ? -5.193 18.337 -25.412 1.000 9.829 108 HIS BBB O 1
ATOM 5437 N N . TYR B 1 110 ? -5.925 20.061 -24.138 1.000 9.128 109 TYR BBB N 1
ATOM 5438 C CA . TYR B 1 110 ? -7.320 19.825 -24.492 1.000 10.086 109 TYR BBB CA 1
ATOM 5439 C C . TYR B 1 110 ? -7.564 20.175 -25.959 1.000 11.321 109 TYR BBB C 1
ATOM 5440 O O . TYR B 1 110 ? -6.858 20.978 -26.576 1.000 12.641 109 TYR BBB O 1
ATOM 5458 N N . SER B 1 111 ? -8.662 19.648 -26.467 1.000 12.752 110 SER BBB N 1
ATOM 5459 C CA . SER B 1 111 ? -9.137 20.005 -27.802 1.000 15.379 110 SER BBB CA 1
ATOM 5460 C C . SER B 1 111 ? -9.328 21.506 -27.802 1.000 15.997 110 SER BBB C 1
ATOM 5461 O O . SER B 1 111 ? -9.808 22.092 -26.843 1.000 20.505 110 SER BBB O 1
ATOM 5469 N N . PRO B 1 112 ? -9.039 22.231 -28.886 1.000 18.197 111 PRO BBB N 1
ATOM 5470 C CA . PRO B 1 112 ? -8.670 21.698 -30.208 1.000 21.065 111 PRO BBB CA 1
ATOM 5471 C C . PRO B 1 112 ? -7.168 21.417 -30.405 1.000 19.550 111 PRO BBB C 1
ATOM 5472 O O . PRO B 1 112 ? -6.857 20.782 -31.406 1.000 18.441 111 PRO BBB O 1
ATOM 5483 N N . ARG B 1 113 ? -6.290 21.880 -29.513 1.000 17.408 112 ARG BBB N 1
ATOM 5484 C CA . ARG B 1 113 ? -4.821 21.709 -29.693 1.000 16.417 112 ARG BBB CA 1
ATOM 5485 C C . ARG B 1 113 ? -4.414 20.242 -29.538 1.000 16.458 112 ARG BBB C 1
ATOM 5486 O O . ARG B 1 113 ? -3.531 19.780 -30.241 1.000 20.960 112 ARG BBB O 1
ATOM 5507 N N . GLY B 1 114 ? -5.078 19.509 -28.660 1.000 12.774 113 GLY BBB N 1
ATOM 5508 C CA . GLY B 1 114 ? -4.803 18.096 -28.427 1.000 11.819 113 GLY BBB CA 1
ATOM 5509 C C . GLY B 1 114 ? -6.044 17.297 -28.186 1.000 11.683 113 GLY BBB C 1
ATOM 5510 O O . GLY B 1 114 ? -7.137 17.713 -28.586 1.000 14.590 113 GLY BBB O 1
ATOM 5514 N N . LEU B 1 115 ? -5.909 16.148 -27.558 1.000 10.658 114 LEU BBB N 1
ATOM 5515 C CA . LEU B 1 115 ? -7.027 15.256 -27.271 1.000 11.529 114 LEU BBB CA 1
ATOM 5516 C C . LEU B 1 115 ? -7.072 14.893 -25.810 1.000 10.125 114 LEU BBB C 1
ATOM 5517 O O . LEU B 1 115 ? -7.710 13.893 -25.417 1.000 13.094 114 LEU BBB O 1
ATOM 5533 N N . ARG B 1 116 ? -6.486 15.681 -24.933 1.000 9.447 115 ARG BBB N 1
ATOM 5534 C CA . ARG B 1 116 ? -6.526 15.404 -23.505 1.000 9.671 115 ARG BBB CA 1
ATOM 5535 C C . ARG B 1 116 ? -7.957 15.259 -23.014 1.000 9.581 115 ARG BBB C 1
ATOM 5536 O O . ARG B 1 116 ? -8.774 16.125 -23.246 1.000 9.614 115 ARG BBB O 1
ATOM 5557 N N . SER B 1 117 ? -8.223 14.171 -22.290 1.000 9.539 116 SER BBB N 1
ATOM 5558 C CA . SER B 1 117 ? -9.541 13.904 -21.702 1.000 8.796 116 SER BBB CA 1
ATOM 5559 C C . SER B 1 117 ? -9.733 14.830 -20.501 1.000 8.275 116 SER BBB C 1
ATOM 5560 O O . SER B 1 117 ? -8.794 15.076 -19.749 1.000 8.352 116 SER BBB O 1
ATOM 5568 N N . PHE B 1 118 ? -10.971 15.228 -20.297 1.000 9.032 117 PHE BBB N 1
ATOM 5569 C CA . PHE B 1 118 ? -11.306 16.226 -19.278 1.000 9.050 117 PHE BBB CA 1
ATOM 5570 C C . PHE B 1 118 ? -11.710 15.565 -17.957 1.000 8.743 117 PHE BBB C 1
ATOM 5571 O O . PHE B 1 118 ? -12.745 14.935 -17.842 1.000 10.479 117 PHE BBB O 1
ATOM 5588 N N . GLY B 1 119 ? -10.933 15.843 -16.908 1.000 8.312 118 GLY BBB N 1
ATOM 5589 C CA . GLY B 1 119 ? -11.271 15.495 -15.524 1.000 8.109 118 GLY BBB CA 1
ATOM 5590 C C . GLY B 1 119 ? -10.115 15.855 -14.601 1.000 8.455 118 GLY BBB C 1
ATOM 5591 O O . GLY B 1 119 ? -9.458 14.990 -14.060 1.000 8.189 118 GLY BBB O 1
ATOM 5595 N N . PRO B 1 120 ? -9.822 17.166 -14.484 1.000 8.518 119 PRO BBB N 1
ATOM 5596 C CA . PRO B 1 120 ? -8.564 17.613 -13.907 1.000 8.267 119 PRO BBB CA 1
ATOM 5597 C C . PRO B 1 120 ? -8.666 17.702 -12.387 1.000 7.924 119 PRO BBB C 1
ATOM 5598 O O . PRO B 1 120 ? -8.646 18.747 -11.778 1.000 8.362 119 PRO BBB O 1
ATOM 5609 N N . ARG B 1 121 ? -8.717 16.511 -11.779 1.000 7.376 120 ARG BBB N 1
ATOM 5610 C CA . ARG B 1 121 ? -8.982 16.406 -10.343 1.000 7.542 120 ARG BBB CA 1
ATOM 5611 C C . ARG B 1 121 ? -8.079 17.293 -9.512 1.000 8.214 120 ARG BBB C 1
ATOM 5612 O O . ARG B 1 121 ? -8.572 18.067 -8.692 1.000 9.659 120 ARG BBB O 1
ATOM 5633 N N . ARG B 1 122 ? -6.779 17.204 -9.666 1.000 7.136 121 ARG BBB N 1
ATOM 5634 C CA . ARG B 1 122 ? -5.870 18.041 -8.835 1.000 7.417 121 ARG BBB C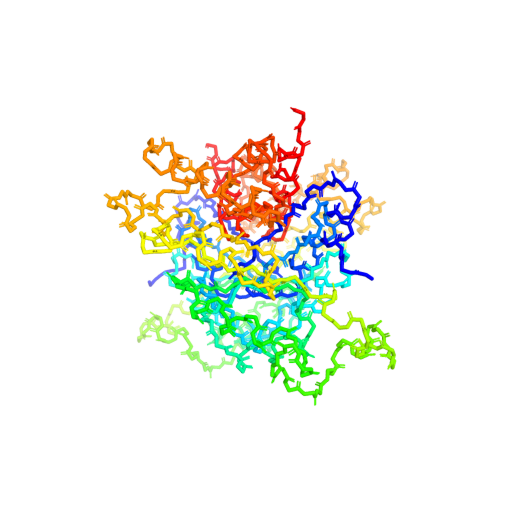A 1
ATOM 5635 C C . ARG B 1 122 ? -5.572 19.378 -9.463 1.000 7.426 121 ARG BBB C 1
ATOM 5636 O O . ARG B 1 122 ? -5.513 20.370 -8.716 1.000 7.770 121 ARG BBB O 1
ATOM 5657 N N . PRO B 1 123 ? -5.374 19.518 -10.800 1.000 6.644 122 PRO BBB N 1
ATOM 5658 C CA . PRO B 1 123 ? -5.114 20.887 -11.310 1.000 7.157 122 PRO BBB CA 1
ATOM 5659 C C . PRO B 1 123 ? -6.240 21.859 -11.025 1.000 8.713 122 PRO BBB C 1
ATOM 5660 O O . PRO B 1 123 ? -5.974 23.032 -10.817 1.000 8.402 122 PRO BBB O 1
ATOM 5671 N N . SER B 1 124 ? -7.481 21.388 -10.999 1.000 7.672 123 SER BBB N 1
ATOM 5672 C CA . SER B 1 124 ? -8.620 22.271 -10.665 1.000 9.294 123 SER BBB CA 1
ATOM 5673 C C . SER B 1 124 ? -8.468 22.778 -9.244 1.000 8.850 123 SER BBB C 1
ATOM 5674 O O . SER B 1 124 ? -8.897 23.899 -8.952 1.000 11.110 123 SER BBB O 1
ATOM 5682 N N . LEU B 1 125 ? -7.968 21.985 -8.313 1.000 9.178 124 LEU BBB N 1
ATOM 5683 C CA . LEU B 1 125 ? -7.765 22.411 -6.920 1.000 9.782 124 LEU BBB CA 1
ATOM 5684 C C . LEU B 1 125 ? -6.631 23.413 -6.851 1.000 9.956 124 LEU BBB C 1
ATOM 5685 O O . LEU B 1 125 ? -6.759 24.399 -6.151 1.000 11.628 124 LEU BBB O 1
ATOM 5701 N N . ARG B 1 126 ? -5.552 23.223 -7.577 1.000 9.649 125 ARG BBB N 1
ATOM 5702 C CA . ARG B 1 126 ? -4.418 24.158 -7.513 1.000 9.537 125 ARG BBB CA 1
ATOM 5703 C C . ARG B 1 126 ? -4.739 25.476 -8.163 1.000 9.820 125 ARG BBB C 1
ATOM 5704 O O . ARG B 1 126 ? -4.451 26.546 -7.586 1.000 11.416 125 ARG BBB O 1
ATOM 5725 N N . TYR B 1 127 ? -5.341 25.448 -9.338 1.000 9.857 126 TYR BBB N 1
ATOM 5726 C CA . TYR B 1 127 ? -5.480 26.662 -10.147 1.000 10.300 126 TYR BBB CA 1
ATOM 5727 C C . TYR B 1 127 ? -6.861 27.289 -9.983 1.000 12.388 126 TYR BBB C 1
ATOM 5728 O O . TYR B 1 127 ? -7.028 28.402 -10.435 1.000 15.601 126 TYR BBB O 1
ATOM 5746 N N . GLY B 1 128 ? -7.848 26.559 -9.454 1.000 12.282 127 GLY BBB N 1
ATOM 5747 C CA . GLY B 1 128 ? -9.157 27.106 -9.209 1.000 13.739 127 GLY BBB CA 1
ATOM 5748 C C . GLY B 1 128 ? -9.909 27.280 -10.471 1.000 16.440 127 GLY BBB C 1
ATOM 5749 O O . GLY B 1 128 ? -9.701 26.612 -11.541 1.000 16.274 127 GLY BBB O 1
ATOM 5753 N N . SER B 1 129 ? -10.777 28.257 -10.417 1.000 20.475 128 SER BBB N 1
ATOM 5754 C CA . SER B 1 129 ? -11.691 28.505 -11.524 1.000 20.321 128 SER BBB CA 1
ATOM 5755 C C . SER B 1 129 ? -10.864 28.992 -12.742 1.000 18.687 128 SER BBB C 1
ATOM 5756 O O . SER B 1 129 ? -11.346 28.799 -13.794 1.000 23.769 128 SER BBB O 1
ATOM 5764 N N . GLY B 1 130 ? -9.733 29.695 -12.594 1.000 19.887 129 GLY BBB N 1
ATOM 5765 C CA . GLY B 1 130 ? -8.984 30.125 -13.785 1.000 21.547 129 GLY BBB CA 1
ATOM 5766 C C . GLY B 1 130 ? -8.297 28.939 -14.507 1.000 20.788 129 GLY BBB C 1
ATOM 5767 O O . GLY B 1 130 ? -7.577 29.258 -15.520 1.000 24.451 129 GLY BBB O 1
ATOM 5771 N N . TYR B 1 131 ? -8.512 27.626 -14.223 1.000 20.678 130 TYR BBB N 1
ATOM 5772 C CA . TYR B 1 131 ? -7.610 26.549 -14.746 1.000 14.372 130 TYR BBB CA 1
ATOM 5773 C C . TYR B 1 131 ? -7.745 26.362 -16.268 1.000 15.329 130 TYR BBB C 1
ATOM 5774 O O . TYR B 1 131 ? -6.777 26.366 -17.011 1.000 14.452 130 TYR BBB O 1
ATOM 5792 N N . LEU B 1 132 ? -8.937 26.065 -16.736 1.000 18.190 131 LEU BBB N 1
ATOM 5793 C CA . LEU B 1 132 ? -9.090 25.552 -18.117 1.000 18.383 131 LEU BBB CA 1
ATOM 5794 C C . LEU B 1 132 ? -8.547 26.598 -19.107 1.000 20.544 131 LEU BBB C 1
ATOM 5795 O O . LEU B 1 132 ? -7.903 26.203 -20.130 1.000 16.553 131 LEU BBB O 1
ATOM 5811 N N . ALA B 1 133 ? -8.788 27.897 -18.870 1.000 19.275 132 ALA BBB N 1
ATOM 5812 C CA . ALA B 1 133 ? -8.343 28.999 -19.741 1.000 19.832 132 ALA BBB CA 1
ATOM 5813 C C . ALA B 1 133 ? -6.828 29.053 -19.836 1.000 18.174 132 ALA BBB C 1
ATOM 5814 O O . ALA B 1 133 ? -6.345 29.720 -20.773 1.000 21.475 132 ALA BBB O 1
ATOM 5821 N N . GLN B 1 134 ? -6.080 28.500 -18.894 1.000 16.448 133 GLN BBB N 1
ATOM 5822 C CA . GLN B 1 134 ? -4.607 28.555 -18.901 1.000 17.179 133 GLN BBB CA 1
ATOM 5823 C C . GLN B 1 134 ? -4.015 27.160 -18.927 1.000 11.475 133 GLN BBB C 1
ATOM 5824 O O . GLN B 1 134 ? -2.854 27.019 -18.633 1.000 12.423 133 GLN BBB O 1
ATOM 5838 N N . ALA B 1 135 ? -4.823 26.125 -19.135 1.000 10.339 134 ALA BBB N 1
ATOM 5839 C CA . ALA B 1 135 ? -4.362 24.752 -18.833 1.000 9.942 134 ALA BBB CA 1
ATOM 5840 C C . ALA B 1 135 ? -3.071 24.402 -19.543 1.000 9.092 134 ALA BBB C 1
ATOM 5841 O O . ALA B 1 135 ? -2.217 23.816 -18.951 1.000 9.654 134 ALA BBB O 1
ATOM 5848 N N . SER B 1 136 ? -2.948 24.751 -20.799 1.000 8.674 135 SER BBB N 1
ATOM 5849 C CA . SER B 1 136 ? -1.758 24.320 -21.556 1.000 10.387 135 SER BBB CA 1
ATOM 5850 C C . SER B 1 136 ? -0.524 24.948 -20.942 1.000 12.464 135 SER BBB C 1
ATOM 5851 O O . SER B 1 136 ? 0.526 24.267 -20.879 1.000 14.828 135 SER BBB O 1
ATOM 5859 N N . GLU B 1 137 ? -0.601 26.159 -20.500 1.000 11.046 136 GLU BBB N 1
ATOM 5860 C CA . GLU B 1 137 ? 0.587 26.841 -19.947 1.000 13.066 136 GLU BBB CA 1
ATOM 5861 C C . GLU B 1 137 ? 0.988 26.241 -18.601 1.000 11.398 136 GLU BBB C 1
ATOM 5862 O O . GLU B 1 137 ? 2.146 26.358 -18.208 1.000 14.042 136 GLU BBB O 1
ATOM 5874 N N . THR B 1 138 ? 0.092 25.557 -17.903 1.000 8.856 137 THR BBB N 1
ATOM 5875 C CA . THR B 1 138 ? 0.383 24.998 -16.612 1.000 8.043 137 THR BBB CA 1
ATOM 5876 C C . THR B 1 138 ? 1.281 23.732 -16.711 1.000 7.868 137 THR BBB C 1
ATOM 5877 O O . THR B 1 138 ? 1.800 23.314 -15.685 1.000 8.008 137 THR BBB O 1
ATOM 5888 N N . VAL B 1 139 ? 1.429 23.177 -17.895 1.000 9.105 138 VAL BBB N 1
ATOM 5889 C CA . VAL B 1 139 ? 2.142 21.903 -18.090 1.000 9.063 138 VAL BBB CA 1
ATOM 5890 C C . VAL B 1 139 ? 3.324 22.152 -19.017 1.000 8.997 138 VAL BBB C 1
ATOM 5891 O O . VAL B 1 139 ? 3.219 22.888 -19.977 1.000 11.966 138 VAL BBB O 1
ATOM 5904 N N . VAL B 1 140 ? 4.436 21.544 -18.727 1.000 8.523 139 VAL BBB N 1
ATOM 5905 C CA . VAL B 1 140 ? 5.619 21.471 -19.613 1.000 7.622 139 VAL BBB CA 1
ATOM 5906 C C . VAL B 1 140 ? 5.781 20.049 -20.151 1.000 7.459 139 VAL BBB C 1
ATOM 5907 O O . VAL B 1 140 ? 5.678 19.097 -19.379 1.000 9.193 139 VAL BBB O 1
ATOM 5920 N N . GLY B 1 141 ? 5.998 19.925 -21.416 1.000 7.815 140 GLY BBB N 1
ATOM 5921 C CA . GLY B 1 141 ? 6.187 18.625 -22.075 1.000 7.738 140 GLY BBB CA 1
ATOM 5922 C C . GLY B 1 141 ? 7.493 18.572 -22.833 1.000 7.901 140 GLY BBB C 1
ATOM 5923 O O . GLY B 1 141 ? 7.749 19.427 -23.695 1.000 8.889 140 GLY BBB O 1
ATOM 5927 N N . LEU B 1 142 ? 8.301 17.576 -22.502 1.000 7.353 141 LEU BBB N 1
ATOM 5928 C CA . LEU B 1 142 ? 9.603 17.374 -23.168 1.000 7.438 141 LEU BBB CA 1
ATOM 5929 C C . LEU B 1 142 ? 9.712 15.952 -23.730 1.000 6.637 141 LEU BBB C 1
ATOM 5930 O O . LEU B 1 142 ? 9.455 14.975 -23.009 1.000 8.095 141 LEU BBB O 1
ATOM 5946 N N . ALA B 1 143 ? 10.097 15.861 -24.986 1.000 7.074 142 ALA BBB N 1
ATOM 5947 C CA . ALA B 1 143 ? 10.303 14.579 -25.683 1.000 7.176 142 ALA BBB CA 1
ATOM 5948 C C . ALA B 1 143 ? 11.727 14.107 -25.465 1.000 6.921 142 ALA BBB C 1
ATOM 5949 O O . ALA B 1 143 ? 12.663 14.872 -25.736 1.000 7.875 142 ALA BBB O 1
ATOM 5956 N N . MET B 1 144 ? 11.932 12.883 -24.976 1.000 7.394 143 MET BBB N 1
ATOM 5957 C CA A MET B 1 144 ? 13.307 12.370 -24.794 0.540 7.711 143 MET BBB CA 1
ATOM 5958 C CA B MET B 1 144 ? 13.316 12.397 -24.793 0.460 7.777 143 MET BBB CA 1
ATOM 5959 C C . MET B 1 144 ? 13.958 12.027 -26.129 1.000 8.230 143 MET BBB C 1
ATOM 5960 O O . MET B 1 144 ? 13.354 11.389 -26.982 1.000 9.734 143 MET BBB O 1
ATOM 5986 N N . ILE B 1 145 ? 15.226 12.414 -26.227 1.000 8.977 144 ILE BBB N 1
ATOM 5987 C CA . ILE B 1 145 ? 16.112 12.112 -27.353 1.000 8.984 144 ILE BBB CA 1
ATOM 5988 C C . ILE B 1 145 ? 17.231 11.198 -26.810 1.000 9.960 144 ILE BBB C 1
ATOM 5989 O O . ILE B 1 145 ? 18.050 11.636 -25.952 1.000 11.154 144 ILE BBB O 1
ATOM 6005 N N . GLU B 1 146 ? 17.135 9.946 -27.205 1.000 11.122 145 GLU BBB N 1
ATOM 6006 C CA . GLU B 1 146 ? 18.026 8.943 -26.559 1.000 12.481 145 GLU BBB CA 1
ATOM 6007 C C . GLU B 1 146 ? 18.429 7.872 -27.577 1.000 13.386 145 GLU BBB C 1
ATOM 6008 O O . GLU B 1 146 ? 19.063 6.854 -27.198 1.000 15.202 145 GLU BBB O 1
ATOM 6020 N N . THR B 1 147 ? 18.268 8.108 -28.875 1.000 13.237 146 THR BBB N 1
ATOM 6021 C CA . THR B 1 147 ? 18.625 7.095 -29.884 1.000 15.146 146 THR BBB CA 1
ATOM 6022 C C . THR B 1 147 ? 19.213 7.770 -31.095 1.000 16.085 146 THR BBB C 1
ATOM 6023 O O . THR B 1 147 ? 19.026 8.977 -31.347 1.000 14.798 146 THR BBB O 1
ATOM 6034 N N . ARG B 1 148 ? 19.886 6.973 -31.882 1.000 17.198 147 ARG BBB N 1
ATOM 6035 C CA . ARG B 1 148 ? 20.343 7.388 -33.206 1.000 18.922 147 ARG BBB CA 1
ATOM 6036 C C . ARG B 1 148 ? 19.218 7.941 -34.085 1.000 16.486 147 ARG BBB C 1
ATOM 6037 O O . ARG B 1 148 ? 19.413 8.944 -34.793 1.000 16.696 147 ARG BBB O 1
ATOM 6058 N N . GLU B 1 149 ? 18.105 7.248 -34.068 1.000 15.508 148 GLU BBB N 1
ATOM 6059 C CA . GLU B 1 149 ? 16.953 7.627 -34.884 1.000 15.541 148 GLU BBB CA 1
ATOM 6060 C C . GLU B 1 149 ? 16.449 8.993 -34.434 1.000 14.222 148 GLU BBB C 1
ATOM 6061 O O . GLU B 1 149 ? 16.165 9.850 -35.308 1.000 14.143 148 GLU BBB O 1
ATOM 6073 N N . ALA B 1 150 ? 16.349 9.217 -33.136 1.000 12.905 149 ALA BBB N 1
ATOM 6074 C CA . ALA B 1 150 ? 15.837 10.493 -32.622 1.000 12.928 149 ALA BBB CA 1
ATOM 6075 C C . ALA B 1 150 ? 16.780 11.611 -33.053 1.000 12.214 149 ALA BBB C 1
ATOM 6076 O O . ALA B 1 150 ? 16.344 12.723 -33.408 1.000 12.554 149 ALA BBB O 1
ATOM 6083 N N . LEU B 1 151 ? 18.068 11.347 -33.005 1.000 14.108 150 LEU BBB N 1
ATOM 6084 C CA . LEU B 1 151 ? 19.057 12.343 -33.408 1.000 14.090 150 LEU BBB CA 1
ATOM 6085 C C . LEU B 1 151 ? 18.865 12.665 -34.873 1.000 14.641 150 LEU BBB C 1
ATOM 6086 O O . LEU B 1 151 ? 18.862 13.851 -35.256 1.000 14.615 150 LEU BBB O 1
ATOM 6102 N N . ALA B 1 152 ? 18.685 11.661 -35.756 1.000 13.801 151 ALA BBB N 1
ATOM 6103 C CA . ALA B 1 152 ? 18.478 11.910 -37.195 1.000 15.357 151 ALA BBB CA 1
ATOM 6104 C C . ALA B 1 152 ? 17.186 12.711 -37.402 1.000 14.433 151 ALA BBB C 1
ATOM 6105 O O . ALA B 1 152 ? 17.119 13.451 -38.373 1.000 15.303 151 ALA BBB O 1
ATOM 6112 N N . ASN B 1 153 ? 16.184 12.507 -36.564 1.000 11.967 152 ASN BBB N 1
ATOM 6113 C CA . ASN B 1 153 ? 14.854 13.105 -36.733 1.000 12.784 152 ASN BBB CA 1
ATOM 6114 C C . ASN B 1 153 ? 14.685 14.343 -35.876 1.000 11.263 152 ASN BBB C 1
ATOM 6115 O O . ASN B 1 153 ? 13.555 14.780 -35.697 1.000 12.089 152 ASN BBB O 1
ATOM 6126 N N . ILE B 1 154 ? 15.771 14.916 -35.351 1.000 11.597 153 ILE BBB N 1
ATOM 6127 C CA . ILE B 1 154 ? 15.593 15.972 -34.337 1.000 11.107 153 ILE BBB CA 1
ATOM 6128 C C . ILE B 1 154 ? 14.801 17.141 -34.895 1.000 11.986 153 ILE BBB C 1
ATOM 6129 O O . ILE B 1 154 ? 13.938 17.667 -34.184 1.000 11.116 153 ILE BBB O 1
ATOM 6145 N N . ASP B 1 155 ? 15.045 17.561 -36.127 1.000 11.881 154 ASP BBB N 1
ATOM 6146 C CA . ASP B 1 155 ? 14.340 18.757 -36.616 1.000 12.844 154 ASP BBB CA 1
ATOM 6147 C C . ASP B 1 155 ? 12.839 18.452 -36.717 1.000 12.832 154 ASP BBB C 1
ATOM 6148 O O . ASP B 1 155 ? 12.026 19.331 -36.434 1.000 14.872 154 ASP BBB O 1
ATOM 6157 N N . GLU B 1 156 ? 12.470 17.274 -37.197 1.000 12.175 155 GLU BBB N 1
ATOM 6158 C CA A GLU B 1 156 ? 11.048 16.896 -37.343 0.250 11.259 155 GLU BBB CA 1
ATOM 6159 C CA B GLU B 1 156 ? 11.037 16.936 -37.331 0.750 11.713 155 GLU BBB CA 1
ATOM 6160 C C . GLU B 1 156 ? 10.392 16.834 -35.966 1.000 10.797 155 GLU BBB C 1
ATOM 6161 O O . GLU B 1 156 ? 9.227 17.258 -35.815 1.000 12.995 155 GLU BBB O 1
ATOM 6183 N N . ILE B 1 157 ? 11.078 16.300 -34.987 1.000 10.211 156 ILE BBB N 1
ATOM 6184 C CA . ILE B 1 157 ? 10.556 16.250 -33.599 1.000 10.646 156 ILE BBB CA 1
ATOM 6185 C C . ILE B 1 157 ? 10.336 17.676 -33.104 1.000 10.556 156 ILE BBB C 1
ATOM 6186 O O . ILE B 1 157 ? 9.251 17.959 -32.523 1.000 11.786 156 ILE BBB O 1
ATOM 6202 N N . LEU B 1 158 ? 11.302 18.556 -33.352 1.000 11.791 157 LEU BBB N 1
ATOM 6203 C CA . LEU B 1 158 ? 11.191 19.948 -32.849 1.000 12.365 157 LEU BBB CA 1
ATOM 6204 C C . LEU B 1 158 ? 10.113 20.754 -33.576 1.000 14.024 157 LEU BBB C 1
ATOM 6205 O O . LEU B 1 158 ? 9.726 21.835 -33.085 1.000 16.478 157 LEU BBB O 1
ATOM 6221 N N . SER B 1 159 ? 9.651 20.279 -34.719 1.000 12.319 158 SER BBB N 1
ATOM 6222 C CA . SER B 1 159 ? 8.579 20.999 -35.490 1.000 12.665 158 SER BBB CA 1
ATOM 6223 C C . SER B 1 159 ? 7.187 20.811 -34.903 1.000 13.114 158 SER BBB C 1
ATOM 6224 O O . SER B 1 159 ? 6.265 21.532 -35.329 1.000 15.618 158 SER BBB O 1
ATOM 6232 N N . VAL B 1 160 ? 7.051 19.959 -33.901 1.000 13.270 159 VAL BBB N 1
ATOM 6233 C CA . VAL B 1 160 ? 5.719 19.686 -33.304 1.000 13.770 159 VAL BBB CA 1
ATOM 6234 C C . VAL B 1 160 ? 5.399 20.796 -32.296 1.000 13.399 159 VAL BBB C 1
ATOM 6235 O O . VAL B 1 160 ? 6.101 21.007 -31.301 1.000 13.578 159 VAL BBB O 1
ATOM 6248 N N . ASP B 1 161 ? 4.338 21.536 -32.606 1.000 16.543 160 ASP BBB N 1
ATOM 6249 C CA . ASP B 1 161 ? 4.053 22.775 -31.834 1.000 17.437 160 ASP BBB CA 1
ATOM 6250 C C . ASP B 1 161 ? 3.740 22.521 -30.368 1.000 15.413 160 ASP BBB C 1
ATOM 6251 O O . ASP B 1 161 ? 3.919 23.375 -29.514 1.000 18.021 160 ASP BBB O 1
ATOM 6260 N N . GLY B 1 162 ? 3.047 21.453 -30.105 1.000 13.210 161 GLY BBB N 1
ATOM 6261 C CA . GLY B 1 162 ? 2.508 21.190 -28.769 1.000 12.431 161 GLY BBB CA 1
ATOM 6262 C C . GLY B 1 162 ? 3.459 20.641 -27.744 1.000 11.350 161 GLY BBB C 1
ATOM 6263 O O . GLY B 1 162 ? 3.043 20.286 -26.681 1.000 13.907 161 GLY BBB O 1
ATOM 6267 N N . ILE B 1 163 ? 4.732 20.480 -28.081 1.000 10.719 162 ILE BBB N 1
ATOM 6268 C CA . ILE B 1 163 ? 5.765 20.131 -27.092 1.000 10.281 162 ILE BBB CA 1
ATOM 6269 C C . ILE B 1 163 ? 6.625 21.362 -26.855 1.000 8.843 162 ILE BBB C 1
ATOM 6270 O O . ILE B 1 163 ? 6.852 22.156 -27.777 1.000 11.148 162 ILE BBB O 1
ATOM 6286 N N . ASP B 1 164 ? 7.140 21.517 -25.669 1.000 9.369 163 ASP BBB N 1
ATOM 6287 C CA . ASP B 1 164 ? 8.021 22.651 -25.359 1.000 9.969 163 ASP BBB CA 1
ATOM 6288 C C . ASP B 1 164 ? 9.412 22.434 -25.889 1.000 9.578 163 ASP BBB C 1
ATOM 6289 O O . ASP B 1 164 ? 10.130 23.401 -26.103 1.000 11.285 163 ASP BBB O 1
ATOM 6298 N N . GLY B 1 165 ? 9.803 21.191 -26.069 1.000 9.448 164 GLY BBB N 1
ATOM 6299 C CA . GLY B 1 165 ? 11.134 20.877 -26.558 1.000 11.055 164 GLY BBB CA 1
ATOM 6300 C C . GLY B 1 165 ? 11.513 19.465 -26.201 1.000 8.434 164 GLY BBB C 1
ATOM 6301 O O . GLY B 1 165 ? 10.617 18.599 -26.160 1.000 8.579 164 GLY BBB O 1
ATOM 6305 N N . VAL B 1 166 ? 12.799 19.250 -26.041 1.000 7.813 165 VAL BBB N 1
ATOM 6306 C CA . VAL B 1 166 ? 13.369 17.908 -25.928 1.000 7.990 165 VAL BBB CA 1
ATOM 6307 C C . VAL B 1 166 ? 14.213 17.777 -24.670 1.000 7.972 165 VAL BBB C 1
ATOM 6308 O O . VAL B 1 166 ? 14.628 18.783 -24.072 1.000 9.327 165 VAL BBB O 1
ATOM 6321 N N . PHE B 1 167 ? 14.395 16.563 -24.250 1.000 7.998 166 PHE BBB N 1
ATOM 6322 C CA . PHE B 1 167 ? 15.188 16.198 -23.059 1.000 7.358 166 PHE BBB CA 1
ATOM 6323 C C . PHE B 1 167 ? 16.150 15.096 -23.455 1.000 7.668 166 PHE BBB C 1
ATOM 6324 O O . PHE B 1 167 ? 15.746 14.046 -23.857 1.000 9.573 166 PHE BBB O 1
ATOM 6341 N N . ILE B 1 168 ? 17.445 15.383 -23.321 1.000 8.477 167 ILE BBB N 1
ATOM 6342 C CA . ILE B 1 168 ? 18.476 14.452 -23.739 1.000 8.987 167 ILE BBB CA 1
ATOM 6343 C C . ILE B 1 168 ? 18.822 13.528 -22.613 1.000 9.348 167 ILE BBB C 1
ATOM 6344 O O . ILE B 1 168 ? 19.056 13.976 -21.485 1.000 9.484 167 ILE BBB O 1
ATOM 6360 N N . GLY B 1 169 ? 18.828 12.233 -22.940 1.000 10.929 168 GLY BBB N 1
ATOM 6361 C CA . GLY B 1 169 ? 19.333 11.199 -22.054 1.000 11.786 168 GLY BBB CA 1
ATOM 6362 C C . GLY B 1 169 ? 20.716 10.742 -22.491 1.000 11.815 168 GLY BBB C 1
ATOM 6363 O O . GLY B 1 169 ? 20.827 9.898 -23.398 1.000 11.859 168 GLY BBB O 1
ATOM 6367 N N . PRO B 1 170 ? 21.822 11.346 -21.964 1.000 11.018 169 PRO BBB N 1
ATOM 6368 C CA . PRO B 1 170 ? 23.137 11.065 -22.550 1.000 10.747 169 PRO BBB CA 1
ATOM 6369 C C . PRO B 1 170 ? 23.636 9.636 -22.409 1.000 9.680 169 PRO BBB C 1
ATOM 6370 O O . PRO B 1 170 ? 24.340 9.186 -23.295 1.000 11.026 169 PRO BBB O 1
ATOM 6381 N N . THR B 1 171 ? 23.316 8.973 -21.320 1.000 10.017 170 THR BBB N 1
ATOM 6382 C CA . THR B 1 171 ? 23.790 7.579 -21.098 1.000 9.970 170 THR BBB CA 1
ATOM 6383 C C . THR B 1 171 ? 23.131 6.680 -22.126 1.000 10.469 170 THR BBB C 1
ATOM 6384 O O . THR B 1 171 ? 23.829 5.846 -22.742 1.000 11.179 170 THR BBB O 1
ATOM 6395 N N . ASP B 1 172 ? 21.841 6.775 -22.280 1.000 10.164 171 ASP BBB N 1
ATOM 6396 C CA . ASP B 1 172 ? 21.194 5.914 -23.309 1.000 11.645 171 ASP BBB CA 1
ATOM 6397 C C . ASP B 1 172 ? 21.625 6.299 -24.728 1.000 11.661 171 ASP BBB C 1
ATOM 6398 O O . ASP B 1 172 ? 21.803 5.404 -25.558 1.000 12.631 171 ASP BBB O 1
ATOM 6407 N N . LEU B 1 173 ? 21.888 7.565 -25.011 1.000 10.498 172 LEU BBB N 1
ATOM 6408 C CA . LEU B 1 173 ? 22.380 7.942 -26.327 1.000 10.710 172 LEU BBB CA 1
ATOM 6409 C C . LEU B 1 173 ? 23.767 7.327 -26.550 1.000 12.088 172 LEU BBB C 1
ATOM 6410 O O . LEU B 1 173 ? 24.019 6.775 -27.651 1.000 12.448 172 LEU BBB O 1
ATOM 6426 N N . ALA B 1 174 ? 24.631 7.390 -25.539 1.000 12.208 173 ALA BBB N 1
ATOM 6427 C CA . ALA B 1 174 ? 25.963 6.730 -25.694 1.000 11.622 173 ALA BBB CA 1
ATOM 6428 C C . ALA B 1 174 ? 25.790 5.239 -26.008 1.000 13.743 173 ALA BBB C 1
ATOM 6429 O O . ALA B 1 174 ? 26.476 4.722 -26.911 1.000 14.273 173 ALA BBB O 1
ATOM 6436 N N . LEU B 1 175 ? 24.951 4.553 -25.272 1.000 12.937 174 LEU BBB N 1
ATOM 6437 C CA . LEU B 1 175 ? 24.780 3.088 -25.444 1.000 14.409 174 LEU BBB CA 1
ATOM 6438 C C . LEU B 1 175 ? 24.247 2.824 -26.848 1.000 14.754 174 LEU BBB C 1
ATOM 6439 O O . LEU B 1 175 ? 24.735 1.915 -27.552 1.000 16.618 174 LEU BBB O 1
ATOM 6455 N N . ASP B 1 176 ? 23.271 3.593 -27.309 1.000 13.974 175 ASP BBB N 1
ATOM 6456 C CA . ASP B 1 176 ? 22.686 3.372 -28.646 1.000 15.519 175 ASP BBB CA 1
ATOM 6457 C C . ASP B 1 176 ? 23.715 3.690 -29.743 1.000 16.716 175 ASP BBB C 1
ATOM 6458 O O . ASP B 1 176 ? 23.663 3.105 -30.817 1.000 21.681 175 ASP BBB O 1
ATOM 6467 N N . LEU B 1 177 ? 24.669 4.579 -29.491 1.000 14.755 176 LEU BBB N 1
ATOM 6468 C CA . LEU B 1 177 ? 25.747 4.908 -30.459 1.000 17.620 176 LEU BBB CA 1
ATOM 6469 C C . LEU B 1 177 ? 26.935 3.959 -30.374 1.000 19.717 176 LEU BBB C 1
ATOM 6470 O O . LEU B 1 177 ? 27.944 4.144 -31.121 1.000 20.186 176 LEU BBB O 1
ATOM 6486 N N . GLY B 1 178 ? 26.866 2.976 -29.497 1.000 17.734 177 GLY BBB N 1
ATOM 6487 C CA . GLY B 1 178 ? 27.904 1.929 -29.500 1.000 16.209 177 GLY BBB CA 1
ATOM 6488 C C . GLY B 1 178 ? 28.976 2.134 -28.440 1.000 15.452 177 GLY BBB C 1
ATOM 6489 O O . GLY B 1 178 ? 29.990 1.443 -28.454 1.000 18.142 177 GLY BBB O 1
ATOM 6493 N N . HIS B 1 179 ? 28.728 2.963 -27.451 1.000 14.674 178 HIS BBB N 1
ATOM 6494 C CA . HIS B 1 179 ? 29.691 3.208 -26.357 1.000 13.224 178 HIS BBB CA 1
ATOM 6495 C C . HIS B 1 179 ? 29.247 2.601 -25.040 1.000 14.466 178 HIS BBB C 1
ATOM 6496 O O . HIS B 1 179 ? 28.122 2.121 -24.922 1.000 15.518 178 HIS BBB O 1
ATOM 6511 N N . ALA B 1 180 ? 30.115 2.708 -24.044 1.000 13.775 179 ALA BBB N 1
ATOM 6512 C CA . ALA B 1 180 ? 29.758 2.311 -22.676 1.000 12.671 179 ALA BBB CA 1
ATOM 6513 C C . ALA B 1 180 ? 28.675 3.242 -22.122 1.000 14.306 179 ALA BBB C 1
ATOM 6514 O O . ALA B 1 180 ? 28.643 4.423 -22.452 1.000 13.385 179 ALA BBB O 1
ATOM 6521 N N . PRO B 1 181 ? 27.673 2.763 -21.334 1.000 14.158 180 PRO BBB N 1
ATOM 6522 C CA . PRO B 1 181 ? 26.607 3.605 -20.763 1.000 14.707 180 PRO BBB CA 1
ATOM 6523 C C . PRO B 1 181 ? 27.066 4.283 -19.497 1.000 14.616 180 PRO BBB C 1
ATOM 6524 O O . PRO B 1 181 ? 26.671 3.949 -18.336 1.000 16.373 180 PRO BBB O 1
ATOM 6535 N N . LEU B 1 182 ? 27.969 5.204 -19.705 1.000 12.746 181 LEU BBB N 1
ATOM 6536 C CA . LEU B 1 182 ? 28.557 5.900 -18.552 1.000 12.830 181 LEU BBB CA 1
ATOM 6537 C C . LEU B 1 182 ? 27.654 7.024 -18.073 1.000 13.480 181 LEU BBB C 1
ATOM 6538 O O . LEU B 1 182 ? 27.041 7.753 -18.905 1.000 16.851 181 LEU BBB O 1
ATOM 6554 N N . VAL B 1 183 ? 27.592 7.214 -16.783 1.000 13.514 182 VAL BBB N 1
ATOM 6555 C CA . VAL B 1 183 ? 26.963 8.366 -16.147 1.000 12.631 182 VAL BBB CA 1
ATOM 6556 C C . VAL B 1 183 ? 27.823 9.583 -16.461 1.000 12.380 182 VAL BBB C 1
ATOM 6557 O O . VAL B 1 183 ? 29.024 9.603 -16.148 1.000 13.451 182 VAL BBB O 1
ATOM 6570 N N . ASP B 1 184 ? 27.202 10.658 -17.010 1.000 12.053 183 ASP BBB N 1
ATOM 6571 C CA . ASP B 1 184 ? 27.943 11.895 -17.439 1.000 10.941 183 ASP BBB CA 1
ATOM 6572 C C . ASP B 1 184 ? 29.004 11.526 -18.424 1.000 11.704 183 ASP BBB C 1
ATOM 6573 O O . ASP B 1 184 ? 30.082 12.096 -18.426 1.000 11.833 183 ASP BBB O 1
ATOM 6582 N N . THR B 1 185 ? 28.652 10.667 -19.355 1.000 11.696 184 THR BBB N 1
ATOM 6583 C CA . THR B 1 185 ? 29.497 10.351 -20.519 1.000 11.241 184 THR BBB CA 1
ATOM 6584 C C . THR B 1 185 ? 30.058 11.601 -21.211 1.000 10.944 184 THR BBB C 1
ATOM 6585 O O . THR B 1 185 ? 29.245 12.600 -21.396 1.000 12.509 184 THR BBB O 1
ATOM 6596 N N . GLU B 1 186 ? 31.296 11.552 -21.651 1.000 11.741 185 GLU BBB N 1
ATOM 6597 C CA . GLU B 1 186 ? 31.914 12.585 -22.469 1.000 11.699 185 GLU BBB CA 1
ATOM 6598 C C . GLU B 1 186 ? 32.514 11.944 -23.727 1.000 12.163 185 GLU BBB C 1
ATOM 6599 O O . GLU B 1 186 ? 33.379 12.528 -24.349 1.000 11.452 185 GLU BBB O 1
ATOM 6611 N N . GLU B 1 187 ? 31.945 10.791 -24.101 1.000 12.009 186 GLU BBB N 1
ATOM 6612 C CA . GLU B 1 187 ? 32.364 10.127 -25.326 1.000 12.404 186 GLU BBB CA 1
ATOM 6613 C C . GLU B 1 187 ? 32.261 11.087 -26.489 1.000 10.556 186 GLU BBB C 1
ATOM 6614 O O . GLU B 1 187 ? 31.172 11.672 -26.686 1.000 12.403 186 GLU BBB O 1
ATOM 6626 N N . ALA B 1 188 ? 33.291 11.238 -27.295 1.000 12.659 187 ALA BBB N 1
ATOM 6627 C CA . ALA B 1 188 ? 33.342 12.318 -28.311 1.000 13.618 187 ALA BBB CA 1
ATOM 6628 C C . ALA B 1 188 ? 32.148 12.336 -29.263 1.000 15.824 187 ALA BBB C 1
ATOM 6629 O O . ALA B 1 188 ? 31.529 13.375 -29.438 1.000 15.862 187 ALA BBB O 1
ATOM 6636 N N . GLU B 1 189 ? 31.748 11.189 -29.743 1.000 13.967 188 GLU BBB N 1
ATOM 6637 C CA . GLU B 1 189 ? 30.625 11.222 -30.701 1.000 16.105 188 GLU BBB CA 1
ATOM 6638 C C . GLU B 1 189 ? 29.320 11.671 -29.991 1.000 14.832 188 GLU BBB C 1
ATOM 6639 O O . GLU B 1 189 ? 28.430 12.305 -30.581 1.000 15.700 188 GLU BBB O 1
ATOM 6651 N N . VAL B 1 190 ? 29.172 11.261 -28.745 1.000 13.757 189 VAL BBB N 1
ATOM 6652 C CA . VAL B 1 190 ? 27.987 11.598 -27.906 1.000 13.604 189 VAL BBB CA 1
ATOM 6653 C C . VAL B 1 190 ? 27.925 13.100 -27.639 1.000 11.790 189 VAL BBB C 1
ATOM 6654 O O . VAL B 1 190 ? 26.897 13.818 -27.794 1.000 12.270 189 VAL BBB O 1
ATOM 6667 N N . VAL B 1 191 ? 29.043 13.652 -27.319 1.000 13.524 190 VAL BBB N 1
ATOM 6668 C CA . VAL B 1 191 ? 29.213 15.067 -27.056 1.000 11.523 190 VAL BBB CA 1
ATOM 6669 C C . VAL B 1 191 ? 28.803 15.862 -28.290 1.000 11.638 190 VAL BBB C 1
ATOM 6670 O O . VAL B 1 191 ? 28.082 16.895 -28.202 1.000 13.651 190 VAL BBB O 1
ATOM 6683 N N . SER B 1 192 ? 29.271 15.439 -29.442 1.000 13.723 191 SER BBB N 1
ATOM 6684 C CA . SER B 1 192 ? 28.899 16.112 -30.699 1.000 13.451 191 SER BBB CA 1
ATOM 6685 C C . SER B 1 192 ? 27.375 16.050 -30.982 1.000 12.244 191 SER BBB C 1
ATOM 6686 O O . SER B 1 192 ? 26.750 17.087 -31.430 1.000 13.479 191 SER BBB O 1
ATOM 6694 N N . ALA B 1 193 ? 26.818 14.879 -30.756 1.000 12.903 192 ALA BBB N 1
ATOM 6695 C CA . ALA B 1 193 ? 25.384 14.653 -31.004 1.000 12.872 192 ALA BBB CA 1
ATOM 6696 C C . ALA B 1 193 ? 24.611 15.615 -30.069 1.000 11.834 192 ALA BBB C 1
ATOM 6697 O O . ALA B 1 193 ? 23.595 16.216 -30.525 1.000 11.874 192 ALA BBB O 1
ATOM 6704 N N . ILE B 1 194 ? 24.977 15.696 -28.807 1.000 11.496 193 ILE BBB N 1
ATOM 6705 C CA . ILE B 1 194 ? 24.271 16.547 -27.836 1.000 10.784 193 ILE BBB CA 1
ATOM 6706 C C . ILE B 1 194 ? 24.344 17.996 -28.219 1.000 11.758 193 ILE BBB C 1
ATOM 6707 O O . ILE B 1 194 ? 23.331 18.738 -28.187 1.000 11.896 193 ILE BBB O 1
ATOM 6723 N N . ALA B 1 195 ? 25.490 18.454 -28.647 1.000 12.321 194 ALA BBB N 1
ATOM 6724 C CA . ALA B 1 195 ? 25.623 19.862 -29.061 1.000 14.515 194 ALA BBB CA 1
ATOM 6725 C C . ALA B 1 195 ? 24.710 20.136 -30.273 1.000 13.821 194 ALA BBB C 1
ATOM 6726 O O . ALA B 1 195 ? 24.143 21.176 -30.375 1.000 14.669 194 ALA BBB O 1
ATOM 6733 N N . HIS B 1 196 ? 24.640 19.196 -31.195 1.000 13.072 195 HIS BBB N 1
ATOM 6734 C CA . HIS B 1 196 ? 23.748 19.289 -32.365 1.000 12.120 195 HIS BBB CA 1
ATOM 6735 C C . HIS B 1 196 ? 22.292 19.431 -31.917 1.000 11.921 195 HIS BBB C 1
ATOM 6736 O O . HIS B 1 196 ? 21.592 20.329 -32.413 1.000 12.644 195 HIS BBB O 1
ATOM 6751 N N . VAL B 1 197 ? 21.840 18.598 -31.009 1.000 11.102 196 VAL BBB N 1
ATOM 6752 C CA . VAL B 1 197 ? 20.446 18.691 -30.528 1.000 10.492 196 VAL BBB CA 1
ATOM 6753 C C . VAL B 1 197 ? 20.190 20.059 -29.941 1.000 11.347 196 VAL BBB C 1
ATOM 6754 O O . VAL B 1 197 ? 19.160 20.674 -30.197 1.000 11.889 196 VAL BBB O 1
ATOM 6767 N N . ARG B 1 198 ? 21.091 20.511 -29.076 1.000 12.212 197 ARG BBB N 1
ATOM 6768 C CA A ARG B 1 198 ? 20.839 21.824 -28.430 0.570 12.596 197 ARG BBB CA 1
ATOM 6769 C CA B ARG B 1 198 ? 20.956 21.830 -28.425 0.430 12.660 197 ARG BBB CA 1
ATOM 6770 C C . ARG B 1 198 ? 20.818 22.925 -29.476 1.000 12.953 197 ARG BBB C 1
ATOM 6771 O O . ARG B 1 198 ? 19.927 23.783 -29.384 1.000 13.907 197 ARG BBB O 1
ATOM 6811 N N . GLU B 1 199 ? 21.731 22.904 -30.442 1.000 12.269 198 GLU BBB N 1
ATOM 6812 C CA . GLU B 1 199 ? 21.735 23.925 -31.481 1.000 14.501 198 GLU BBB CA 1
ATOM 6813 C C . GLU B 1 199 ? 20.410 23.908 -32.276 1.000 13.668 198 GLU BBB C 1
ATOM 6814 O O . GLU B 1 199 ? 19.826 24.984 -32.552 1.000 15.296 198 GLU BBB O 1
ATOM 6826 N N . ARG B 1 200 ? 19.971 22.719 -32.673 1.000 12.373 199 ARG BBB N 1
ATOM 6827 C CA . ARG B 1 200 ? 18.729 22.591 -33.448 1.000 12.387 199 ARG BBB CA 1
ATOM 6828 C C . ARG B 1 200 ? 17.547 23.065 -32.613 1.000 11.304 199 ARG BBB C 1
ATOM 6829 O O . ARG B 1 200 ? 16.615 23.668 -33.164 1.000 12.658 199 ARG BBB O 1
ATOM 6850 N N . ALA B 1 201 ? 17.474 22.735 -31.345 1.000 12.204 200 ALA BBB N 1
ATOM 6851 C CA . ALA B 1 201 ? 16.364 23.136 -30.457 1.000 12.021 200 ALA BBB CA 1
ATOM 6852 C C . ALA B 1 201 ? 16.250 24.644 -30.459 1.000 12.399 200 ALA BBB C 1
ATOM 6853 O O . ALA B 1 201 ? 15.129 25.214 -30.611 1.000 13.509 200 ALA BBB O 1
ATOM 6860 N N . HIS B 1 202 ? 17.378 25.283 -30.180 1.000 13.518 201 HIS BBB N 1
ATOM 6861 C CA . HIS B 1 202 ? 17.346 26.758 -30.056 1.000 14.971 201 HIS BBB CA 1
ATOM 6862 C C . HIS B 1 202 ? 17.065 27.380 -31.434 1.000 15.587 201 HIS BBB C 1
ATOM 6863 O O . HIS B 1 202 ? 16.332 28.401 -31.480 1.000 18.930 201 HIS BBB O 1
ATOM 6878 N N . ALA B 1 203 ? 17.540 26.794 -32.519 1.000 14.817 202 ALA BBB N 1
ATOM 6879 C CA . ALA B 1 203 ? 17.220 27.277 -33.874 1.000 17.417 202 ALA BBB CA 1
ATOM 6880 C C . ALA B 1 203 ? 15.719 27.258 -34.123 1.000 17.275 202 ALA BBB C 1
ATOM 6881 O O . ALA B 1 203 ? 15.227 28.180 -34.819 1.000 19.738 202 ALA BBB O 1
ATOM 6888 N N . ALA B 1 204 ? 15.027 26.270 -33.588 1.000 15.635 203 ALA BBB N 1
ATOM 6889 C CA . ALA B 1 204 ? 13.575 26.057 -33.739 1.000 15.953 203 ALA BBB CA 1
ATOM 6890 C C . ALA B 1 204 ? 12.779 26.892 -32.727 1.000 15.485 203 ALA BBB C 1
ATOM 6891 O O . ALA B 1 204 ? 11.558 26.847 -32.718 1.000 17.665 203 ALA BBB O 1
ATOM 6898 N N . GLY B 1 205 ? 13.452 27.644 -31.854 1.000 16.538 204 GLY BBB N 1
ATOM 6899 C CA . GLY B 1 205 ? 12.748 28.377 -30.805 1.000 16.615 204 GLY BBB CA 1
ATOM 6900 C C . GLY B 1 205 ? 12.160 27.469 -29.717 1.000 16.569 204 GLY BBB C 1
ATOM 6901 O O . GLY B 1 205 ? 11.176 27.866 -29.071 1.000 19.171 204 GLY BBB O 1
ATOM 6905 N N . LYS B 1 206 ? 12.747 26.310 -29.492 1.000 14.195 205 LYS BBB N 1
ATOM 6906 C CA . LYS B 1 206 ? 12.265 25.337 -28.504 1.000 12.607 205 LYS BBB CA 1
ATOM 6907 C C . LYS B 1 206 ? 13.258 25.243 -27.355 1.000 11.298 205 LYS BBB C 1
ATOM 6908 O O . LYS B 1 206 ? 14.388 25.766 -27.410 1.000 14.492 205 LYS BBB O 1
ATOM 6927 N N . ARG B 1 207 ? 12.875 24.548 -26.321 1.000 10.505 206 ARG BBB N 1
ATOM 6928 C CA . ARG B 1 207 ? 13.677 24.326 -25.119 1.000 9.620 206 ARG BBB CA 1
ATOM 6929 C C . ARG B 1 207 ? 14.423 23.004 -25.228 1.000 9.753 206 ARG BBB C 1
ATOM 6930 O O . ARG B 1 207 ? 13.937 22.045 -25.855 1.000 10.731 206 ARG BBB O 1
ATOM 6951 N N . VAL B 1 208 ? 15.569 22.937 -24.549 1.000 9.182 207 VAL BBB N 1
ATOM 6952 C CA . VAL B 1 208 ? 16.348 21.687 -24.535 1.000 9.875 207 VAL BBB CA 1
ATOM 6953 C C . VAL B 1 208 ? 16.804 21.432 -23.111 1.000 9.530 207 VAL BBB C 1
ATOM 6954 O O . VAL B 1 208 ? 17.316 22.321 -22.377 1.000 10.775 207 VAL BBB O 1
ATOM 6967 N N . GLY B 1 209 ? 16.524 20.221 -22.639 1.000 9.315 208 GLY BBB N 1
ATOM 6968 C CA . GLY B 1 209 ? 16.911 19.749 -21.317 1.000 8.704 208 GLY BBB CA 1
ATOM 6969 C C . GLY B 1 209 ? 17.889 18.622 -21.385 1.000 7.816 208 GLY BBB C 1
ATOM 6970 O O . GLY B 1 209 ? 18.061 18.017 -22.453 1.000 8.700 208 GLY BBB O 1
ATOM 6974 N N . ILE B 1 210 ? 18.476 18.313 -20.247 1.000 7.698 209 ILE BBB N 1
ATOM 6975 C CA . ILE B 1 210 ? 19.468 17.188 -20.207 1.000 8.345 209 ILE BBB CA 1
ATOM 6976 C C . ILE B 1 210 ? 19.531 16.667 -18.802 1.000 7.700 209 ILE BBB C 1
ATOM 6977 O O . ILE B 1 210 ? 19.500 17.426 -17.807 1.000 8.942 209 ILE BBB O 1
ATOM 6993 N N . TRP B 1 211 ? 19.706 15.346 -18.737 1.000 7.908 210 TRP BBB N 1
ATOM 6994 C CA . TRP B 1 211 ? 19.921 14.595 -17.478 1.000 7.964 210 TRP BBB CA 1
ATOM 6995 C C . TRP B 1 211 ? 21.383 14.622 -17.094 1.000 8.220 210 TRP BBB C 1
ATOM 6996 O O . TRP B 1 211 ? 22.230 14.363 -17.952 1.000 10.062 210 TRP BBB O 1
ATOM 7017 N N . CYS B 1 212 ? 21.664 14.895 -15.823 1.000 8.745 211 CYS BBB N 1
ATOM 7018 C CA . CYS B 1 212 ? 23.020 14.884 -15.306 1.000 8.870 211 CYS BBB CA 1
ATOM 7019 C C . CYS B 1 212 ? 23.126 14.052 -14.051 1.000 9.012 211 CYS BBB C 1
ATOM 7020 O O . CYS B 1 212 ? 22.212 13.941 -13.247 1.000 9.451 211 CYS BBB O 1
ATOM 7028 N N . GLY B 1 213 ? 24.317 13.443 -13.880 1.000 9.259 212 GLY BBB N 1
ATOM 7029 C CA . GLY B 1 213 ? 24.595 12.582 -12.727 1.000 9.969 212 GLY BBB CA 1
ATOM 7030 C C . GLY B 1 213 ? 25.409 13.260 -11.649 1.000 10.230 212 GLY BBB C 1
ATOM 7031 O O . GLY B 1 213 ? 25.774 12.611 -10.656 1.000 11.880 212 GLY BBB O 1
ATOM 7035 N N . SER B 1 214 ? 25.659 14.561 -11.769 1.000 10.096 213 SER BBB N 1
ATOM 7036 C CA . SER B 1 214 ? 26.550 15.286 -10.859 1.000 10.312 213 SER BBB CA 1
ATOM 7037 C C . SER B 1 214 ? 26.290 16.774 -10.956 1.000 10.439 213 SER BBB C 1
ATOM 7038 O O . SER B 1 214 ? 25.832 17.274 -12.004 1.000 10.373 213 SER BBB O 1
ATOM 7046 N N . GLY B 1 215 ? 26.577 17.463 -9.883 1.000 10.680 214 GLY BBB N 1
ATOM 7047 C CA . GLY B 1 215 ? 26.523 18.926 -9.884 1.000 10.575 214 GLY BBB CA 1
ATOM 7048 C C . GLY B 1 215 ? 27.502 19.536 -10.857 1.000 12.316 214 GLY BBB C 1
ATOM 7049 O O . GLY B 1 215 ? 27.216 20.542 -11.493 1.000 11.947 214 GLY BBB O 1
ATOM 7053 N N . GLY B 1 216 ? 28.699 18.981 -10.958 1.000 12.186 215 GLY BBB N 1
ATOM 7054 C CA . GLY B 1 216 ? 29.728 19.512 -11.845 1.000 12.740 215 GLY BBB CA 1
ATOM 7055 C C . GLY B 1 216 ? 29.287 19.461 -13.321 1.000 11.474 215 GLY BBB C 1
ATOM 7056 O O . GLY B 1 216 ? 29.510 20.397 -14.078 1.000 13.321 215 GLY BBB O 1
ATOM 7060 N N . PHE B 1 217 ? 28.754 18.320 -13.746 1.000 11.341 216 PHE BBB N 1
ATOM 7061 C CA . PHE B 1 217 ? 28.272 18.189 -15.134 1.000 10.921 216 PHE BBB CA 1
ATOM 7062 C C . PHE B 1 217 ? 27.090 19.117 -15.354 1.000 9.955 216 PHE BBB C 1
ATOM 7063 O O . PHE B 1 217 ? 27.033 19.783 -16.430 1.000 10.269 216 PHE BBB O 1
ATOM 7080 N N . ALA B 1 218 ? 26.203 19.213 -14.375 1.000 9.959 217 ALA BBB N 1
ATOM 7081 C CA . ALA B 1 218 ? 25.070 20.149 -14.510 1.000 8.516 217 ALA BBB CA 1
ATOM 7082 C C . ALA B 1 218 ? 25.553 21.574 -14.660 1.000 9.304 217 ALA BBB C 1
ATOM 7083 O O . ALA B 1 218 ? 24.966 22.371 -15.427 1.000 9.741 217 ALA BBB O 1
ATOM 7090 N N . ARG B 1 219 ? 26.580 21.965 -13.947 1.000 9.649 218 ARG BBB N 1
ATOM 7091 C CA . ARG B 1 219 ? 27.087 23.332 -14.060 1.000 10.636 218 ARG BBB CA 1
ATOM 7092 C C . ARG B 1 219 ? 27.547 23.583 -15.514 1.000 9.670 218 ARG BBB C 1
ATOM 7093 O O . ARG B 1 219 ? 27.303 24.658 -16.062 1.000 10.542 218 ARG BBB O 1
ATOM 7114 N N . VAL B 1 220 ? 28.259 22.640 -16.088 1.000 9.525 219 VAL BBB N 1
ATOM 7115 C CA . VAL B 1 220 ? 28.706 22.790 -17.474 1.000 10.462 219 VAL BBB CA 1
ATOM 7116 C C . VAL B 1 220 ? 27.492 22.926 -18.388 1.000 9.925 219 VAL BBB C 1
ATOM 7117 O O . VAL B 1 220 ? 27.481 23.730 -19.317 1.000 10.472 219 VAL BBB O 1
ATOM 7130 N N . LYS B 1 221 ? 26.489 22.074 -18.203 1.000 9.367 220 LYS BBB N 1
ATOM 7131 C CA . LYS B 1 221 ? 25.312 22.110 -19.124 1.000 9.769 220 LYS BBB CA 1
ATOM 7132 C C . LYS B 1 221 ? 24.581 23.431 -18.985 1.000 9.183 220 LYS BBB C 1
ATOM 7133 O O . LYS B 1 221 ? 24.126 24.009 -19.993 1.000 9.625 220 LYS BBB O 1
ATOM 7152 N N . LEU B 1 222 ? 24.437 23.927 -17.761 1.000 9.453 221 LEU BBB N 1
ATOM 7153 C CA . LEU B 1 222 ? 23.847 25.259 -17.579 1.000 9.445 221 LEU BBB CA 1
ATOM 7154 C C . LEU B 1 222 ? 24.686 26.291 -18.367 1.000 10.441 221 LEU BBB C 1
ATOM 7155 O O . LEU B 1 222 ? 24.146 27.161 -19.024 1.000 11.355 221 LEU BBB O 1
ATOM 7171 N N . ALA B 1 223 ? 26.012 26.246 -18.230 1.000 10.124 222 ALA BBB N 1
ATOM 7172 C CA . ALA B 1 223 ? 26.917 27.182 -18.974 1.000 11.203 222 ALA BBB CA 1
ATOM 7173 C C . ALA B 1 223 ? 26.768 27.050 -20.477 1.000 10.416 222 ALA BBB C 1
ATOM 7174 O O . ALA B 1 223 ? 27.099 28.010 -21.185 1.000 11.856 222 ALA BBB O 1
ATOM 7181 N N . GLU B 1 224 ? 26.478 25.853 -20.978 1.000 11.285 223 GLU BBB N 1
ATOM 7182 C CA . GLU B 1 224 ? 26.287 25.612 -22.422 1.000 12.022 223 GLU BBB CA 1
ATOM 7183 C C . GLU B 1 224 ? 24.931 26.140 -22.898 1.000 13.749 223 GLU BBB C 1
ATOM 7184 O O . GLU B 1 224 ? 24.693 25.970 -24.129 1.000 15.701 223 GLU BBB O 1
ATOM 7196 N N . GLY B 1 225 ? 24.064 26.642 -22.007 1.000 11.805 224 GLY BBB N 1
ATOM 7197 C CA . GLY B 1 225 ? 22.768 27.218 -22.384 1.000 12.396 224 GLY BBB CA 1
ATOM 7198 C C . GLY B 1 225 ? 21.615 26.234 -22.404 1.000 10.990 224 GLY BBB C 1
ATOM 7199 O O . GLY B 1 225 ? 20.532 26.576 -22.945 1.000 11.980 224 GLY BBB O 1
ATOM 7203 N N . PHE B 1 226 ? 21.726 25.093 -21.774 1.000 9.792 225 PHE BBB N 1
ATOM 7204 C CA . PHE B 1 226 ? 20.543 24.234 -21.619 1.000 9.786 225 PHE BBB CA 1
ATOM 7205 C C . PHE B 1 226 ? 19.486 24.934 -20.787 1.000 9.239 225 PHE BBB C 1
ATOM 7206 O O . PHE B 1 226 ? 19.771 25.647 -19.808 1.000 10.663 225 PHE BBB O 1
ATOM 7223 N N . ASP B 1 227 ? 18.220 24.660 -21.112 1.000 9.430 226 ASP BBB N 1
ATOM 7224 C CA . ASP B 1 227 ? 17.089 25.347 -20.478 1.000 9.058 226 ASP BBB CA 1
ATOM 7225 C C . ASP B 1 227 ? 16.582 24.585 -19.255 1.000 9.045 226 ASP BBB C 1
ATOM 7226 O O . ASP B 1 227 ? 15.811 25.173 -18.453 1.000 8.784 226 ASP BBB O 1
ATOM 7235 N N . PHE B 1 228 ? 16.873 23.301 -19.113 1.000 8.535 227 PHE BBB N 1
ATOM 7236 C CA . PHE B 1 228 ? 16.302 22.425 -18.072 1.000 8.098 227 PHE BBB CA 1
ATOM 7237 C C . PHE B 1 228 ? 17.382 21.407 -17.796 1.000 8.183 227 PHE BBB C 1
ATOM 7238 O O . PHE B 1 228 ? 17.739 20.639 -18.692 1.000 10.393 227 PHE BBB O 1
ATOM 7255 N N . VAL B 1 229 ? 17.872 21.403 -16.582 1.000 6.903 228 VAL BBB N 1
ATOM 7256 C CA . VAL B 1 229 ? 18.999 20.534 -16.252 1.000 7.506 228 VAL BBB CA 1
ATOM 7257 C C . VAL B 1 229 ? 18.622 19.797 -14.992 1.000 7.175 228 VAL BBB C 1
ATOM 7258 O O . VAL B 1 229 ? 18.188 20.435 -14.032 1.000 7.786 228 VAL BBB O 1
ATOM 7271 N N . THR B 1 230 ? 18.781 18.465 -14.980 1.000 7.233 229 THR BBB N 1
ATOM 7272 C CA . THR B 1 230 ? 18.483 17.706 -13.777 1.000 7.175 229 THR BBB CA 1
ATOM 7273 C C . THR B 1 230 ? 19.762 17.205 -13.147 1.000 7.619 229 THR BBB C 1
ATOM 7274 O O . THR B 1 230 ? 20.703 16.790 -13.841 1.000 8.252 229 THR BBB O 1
ATOM 7285 N N . ALA B 1 231 ? 19.814 17.252 -11.818 1.000 7.402 230 ALA BBB N 1
ATOM 7286 C CA . ALA B 1 231 ? 20.997 16.736 -11.105 1.000 7.718 230 ALA BBB CA 1
ATOM 7287 C C . ALA B 1 231 ? 20.634 16.575 -9.634 1.000 7.222 230 ALA BBB C 1
ATOM 7288 O O . ALA B 1 231 ? 20.089 17.538 -9.063 1.000 8.096 230 ALA BBB O 1
ATOM 7295 N N . ALA B 1 232 ? 20.964 15.463 -8.989 1.000 7.861 231 ALA BBB N 1
ATOM 7296 C CA . ALA B 1 232 ? 21.355 14.168 -9.505 1.000 7.991 231 ALA BBB CA 1
ATOM 7297 C C . ALA B 1 232 ? 20.429 13.166 -8.855 1.000 7.216 231 ALA BBB C 1
ATOM 7298 O O . ALA B 1 232 ? 19.715 13.493 -7.910 1.000 7.986 231 ALA BBB O 1
ATOM 7305 N N . PRO B 1 233 ? 20.375 11.912 -9.329 1.000 7.488 232 PRO BBB N 1
ATOM 7306 C CA . PRO B 1 233 ? 19.412 11.004 -8.744 1.000 7.236 232 PRO BBB CA 1
ATOM 7307 C C . PRO B 1 233 ? 19.552 10.827 -7.245 1.000 6.950 232 PRO BBB C 1
ATOM 7308 O O . PRO B 1 233 ? 20.653 10.635 -6.737 1.000 7.144 232 PRO BBB O 1
ATOM 7319 N N . ASP B 1 234 ? 18.445 10.797 -6.538 1.000 7.116 233 ASP BBB N 1
ATOM 7320 C CA . ASP B 1 234 ? 18.428 10.600 -5.086 1.000 7.390 233 ASP BBB CA 1
ATOM 7321 C C . ASP B 1 234 ? 19.218 9.340 -4.702 1.000 6.843 233 ASP BBB C 1
ATOM 7322 O O . ASP B 1 234 ? 20.044 9.417 -3.786 1.000 7.955 233 ASP BBB O 1
ATOM 7331 N N . LEU B 1 235 ? 18.953 8.221 -5.349 1.000 7.617 234 LEU BBB N 1
ATOM 7332 C CA . LEU B 1 235 ? 19.635 6.991 -4.963 1.000 7.192 234 LEU BBB CA 1
ATOM 7333 C C . LEU B 1 235 ? 21.149 7.128 -5.125 1.000 7.302 234 LEU BBB C 1
ATOM 7334 O O . LEU B 1 235 ? 21.906 6.697 -4.242 1.000 8.151 234 LEU BBB O 1
ATOM 7350 N N . ALA B 1 236 ? 21.607 7.672 -6.224 1.000 7.873 235 ALA BBB N 1
ATOM 7351 C CA . ALA B 1 236 ? 23.040 7.822 -6.477 1.000 8.911 235 ALA BBB CA 1
ATOM 7352 C C . ALA B 1 236 ? 23.641 8.786 -5.436 1.000 7.955 235 ALA BBB C 1
ATOM 7353 O O . ALA B 1 236 ? 24.749 8.509 -4.923 1.000 9.104 235 ALA BBB O 1
ATOM 7360 N N . MET B 1 237 ? 22.982 9.864 -5.130 1.000 7.806 236 MET BBB N 1
ATOM 7361 C CA . MET B 1 237 ? 23.493 10.833 -4.171 1.000 8.055 236 MET BBB CA 1
ATOM 7362 C C . MET B 1 237 ? 23.582 10.177 -2.792 1.000 8.229 236 MET BBB C 1
ATOM 7363 O O . MET B 1 237 ? 24.568 10.362 -2.046 1.000 8.434 236 MET BBB O 1
ATOM 7377 N N . LEU B 1 238 ? 22.545 9.450 -2.404 1.000 7.576 237 LEU BBB N 1
ATOM 7378 C CA . LEU B 1 238 ? 22.501 8.803 -1.102 1.000 7.208 237 LEU BBB CA 1
ATOM 7379 C C . LEU B 1 238 ? 23.545 7.713 -0.979 1.000 8.031 237 LEU BBB C 1
ATOM 7380 O O . LEU B 1 238 ? 24.218 7.623 0.057 1.000 7.618 237 LEU BBB O 1
ATOM 7396 N N . SER B 1 239 ? 23.653 6.879 -1.982 1.000 8.050 238 SER BBB N 1
ATOM 7397 C CA . SER B 1 239 ? 24.659 5.793 -1.945 1.000 8.993 238 SER BBB CA 1
ATOM 7398 C C . SER B 1 239 ? 26.045 6.391 -1.803 1.000 8.915 238 SER BBB C 1
ATOM 7399 O O . SER B 1 239 ? 26.871 5.906 -1.015 1.000 9.244 238 SER BBB O 1
ATOM 7407 N N . ALA B 1 240 ? 26.360 7.380 -2.604 1.000 9.396 239 ALA BBB N 1
ATOM 7408 C CA . ALA B 1 240 ? 27.696 7.992 -2.555 1.000 9.611 239 ALA BBB CA 1
ATOM 7409 C C . ALA B 1 240 ? 27.912 8.646 -1.182 1.000 8.828 239 ALA BBB C 1
ATOM 7410 O O . ALA B 1 240 ? 29.040 8.536 -0.654 1.000 9.567 239 ALA BBB O 1
ATOM 7417 N N . ALA B 1 241 ? 26.914 9.297 -0.637 1.000 8.520 240 ALA BBB N 1
ATOM 7418 C CA . ALA B 1 241 ? 27.073 9.913 0.664 1.000 8.044 240 ALA BBB CA 1
ATOM 7419 C C . ALA B 1 241 ? 27.317 8.862 1.729 1.000 8.031 240 ALA BBB C 1
ATOM 7420 O O . ALA B 1 241 ? 28.195 9.044 2.595 1.000 9.035 240 ALA BBB O 1
ATOM 7427 N N . ALA B 1 242 ? 26.601 7.765 1.694 1.000 8.208 241 ALA BBB N 1
ATOM 7428 C CA . ALA B 1 242 ? 26.796 6.693 2.698 1.000 7.597 241 ALA BBB CA 1
ATOM 7429 C C . ALA B 1 242 ? 28.175 6.060 2.529 1.000 8.398 241 ALA BBB C 1
ATOM 7430 O O . ALA B 1 242 ? 28.856 5.796 3.531 1.000 8.574 241 ALA BBB O 1
ATOM 7437 N N . ARG B 1 243 ? 28.611 5.832 1.293 1.000 8.915 242 ARG BBB N 1
ATOM 7438 C CA . ARG B 1 243 ? 29.974 5.292 1.100 1.000 9.998 242 ARG BBB CA 1
ATOM 7439 C C . ARG B 1 243 ? 31.008 6.212 1.740 1.000 9.149 242 ARG BBB C 1
ATOM 7440 O O . ARG B 1 243 ? 31.972 5.709 2.352 1.000 10.463 242 ARG BBB O 1
ATOM 7461 N N . GLN B 1 244 ? 30.839 7.498 1.601 1.000 8.910 243 GLN BBB N 1
ATOM 7462 C CA . GLN B 1 244 ? 31.812 8.440 2.170 1.000 9.388 243 GLN BBB CA 1
ATOM 7463 C C . GLN B 1 244 ? 31.732 8.481 3.685 1.000 8.960 243 GLN BBB C 1
ATOM 7464 O O . GLN B 1 244 ? 32.763 8.548 4.353 1.000 8.853 243 GLN BBB O 1
ATOM 7478 N N . VAL B 1 245 ? 30.527 8.440 4.249 1.000 8.058 244 VAL BBB N 1
ATOM 7479 C CA . VAL B 1 245 ? 30.395 8.368 5.702 1.000 7.786 244 VAL BBB CA 1
ATOM 7480 C C . VAL B 1 245 ? 31.079 7.115 6.244 1.000 7.745 244 VAL BBB C 1
ATOM 7481 O O . VAL B 1 245 ? 31.802 7.179 7.254 1.000 8.557 244 VAL BBB O 1
ATOM 7494 N N . ILE B 1 246 ? 30.914 5.980 5.594 1.000 7.807 245 ILE BBB N 1
ATOM 7495 C CA . ILE B 1 246 ? 31.560 4.728 6.026 1.000 7.841 245 ILE BBB CA 1
ATOM 7496 C C . ILE B 1 246 ? 33.070 4.850 5.907 1.000 7.681 245 ILE BBB C 1
ATOM 7497 O O . ILE B 1 246 ? 33.811 4.458 6.845 1.000 8.179 245 ILE BBB O 1
ATOM 7513 N N . ALA B 1 247 ? 33.558 5.410 4.826 1.000 8.598 246 ALA BBB N 1
ATOM 7514 C CA . ALA B 1 247 ? 35.017 5.546 4.681 1.000 9.086 246 ALA BBB CA 1
ATOM 7515 C C . ALA B 1 247 ? 35.552 6.448 5.761 1.000 8.951 246 ALA BBB C 1
ATOM 7516 O O . ALA B 1 247 ? 36.612 6.154 6.347 1.000 10.352 246 ALA BBB O 1
ATOM 7523 N N . ASP B 1 248 ? 34.874 7.514 6.074 1.000 8.174 247 ASP BBB N 1
ATOM 7524 C CA . ASP B 1 248 ? 35.306 8.420 7.164 1.000 9.554 247 ASP BBB CA 1
ATOM 7525 C C . ASP B 1 248 ? 35.242 7.719 8.493 1.000 9.055 247 ASP BBB C 1
ATOM 7526 O O . ASP B 1 248 ? 36.165 7.841 9.333 1.000 9.869 247 ASP BBB O 1
ATOM 7535 N N . ALA B 1 249 ? 34.196 6.957 8.736 1.000 7.826 248 ALA BBB N 1
ATOM 7536 C CA . ALA B 1 249 ? 34.028 6.281 10.040 1.000 8.259 248 ALA BBB CA 1
ATOM 7537 C C . ALA B 1 249 ? 35.112 5.219 10.244 1.000 8.884 248 ALA BBB C 1
ATOM 7538 O O . ALA B 1 249 ? 35.551 5.065 11.384 1.000 9.464 248 ALA BBB O 1
ATOM 7545 N N . ARG B 1 250 ? 35.511 4.508 9.165 1.000 7.888 249 ARG BBB N 1
ATOM 7546 C CA . ARG B 1 250 ? 36.435 3.372 9.287 1.000 8.928 249 ARG BBB CA 1
ATOM 7547 C C . ARG B 1 250 ? 37.875 3.846 9.050 1.000 9.344 249 ARG BBB C 1
ATOM 7548 O O . ARG B 1 250 ? 38.777 3.010 9.116 1.000 11.229 249 ARG BBB O 1
ATOM 7569 N N . ALA B 1 251 ? 38.122 5.136 8.871 1.000 9.868 250 ALA BBB N 1
ATOM 7570 C CA . ALA B 1 251 ? 39.480 5.636 8.580 1.000 10.599 250 ALA BBB CA 1
ATOM 7571 C C . ALA B 1 251 ? 40.352 5.464 9.808 1.000 10.769 250 ALA BBB C 1
ATOM 7572 O O . ALA B 1 251 ? 39.926 5.514 10.948 1.000 12.529 250 ALA BBB O 1
ATOM 7579 N N . LEU B 1 252 ? 41.646 5.379 9.568 1.000 12.494 251 LEU BBB N 1
ATOM 7580 C CA . LEU B 1 252 ? 42.626 5.297 10.650 1.000 14.724 251 LEU BBB CA 1
ATOM 7581 C C . LEU B 1 252 ? 42.596 6.591 11.471 1.000 19.520 251 LEU BBB C 1
ATOM 7582 O O . LEU B 1 252 ? 42.813 6.533 12.702 1.000 24.547 251 LEU BBB O 1
#

Nearest PDB structures (foldseek):
  7o5w-assembly1_BBB  TM=1.004E+00  e=2.777E-50  Rhizorhabdus wittichii RW1
  7o5i-assembly1_A  TM=1.001E+00  e=4.082E-48  Rhizorhabdus wittichii RW1
  7o9r-assembly1_BBB  TM=1.002E+00  e=8.057E-47  Rhizorhabdus wittichii RW1
  7nnk-assembly1_B  TM=1.003E+00  e=2.665E-45  Rhizorhabdus wittichii RW1
  7nr1-assembly1_A  TM=9.989E-01  e=2.823E-45  Rhizorhabdus wittichii RW1